Protein AF-A0A812PCA3-F1 (afdb_monomer_lite)

Foldseek 3Di:
DDDDPDDDPVVVVVVVVVVPVPDDPVPPPDDPDDDDDDDDDDDDDDDDDDDDDQDADPVPRDGDDPPPVPPDPPDDDDDQCPVPPVVDPPPDPRCPPLDDDDPPPVLVCCVVPDDPVFFFDWFKFWWWDQDPVVRDIDTDIDTWGFGQPLLVVLCCCPVVVVDDPLVVLLCVLVVCVVVVPVLSVPPPADSQAQEKAKEWEWDASPPPQFIKIWIWIFRPPDDDPDNSVRTHTGTMDTPNTADPLNLRRCVRVVLQRSVSLVCLQVQAQACAHSVRHGDDPVRNVRHGHGSHPVSHGHHHSYYYYDPVRCCSNQVFPDDCPAQQNDLQWSHGQDPPDPPSHDDQPPDDPVTDPRVVGGHDPLRSSQPGGDPPPPDVSVPPDDPPD

Organism: NCBI:txid878477

Radius of gyration: 24.56 Å; chains: 1; bounding box: 71×68×66 Å

Structure (mmCIF, N/CA/C/O backbone):
data_AF-A0A812PCA3-F1
#
_entry.id   AF-A0A812PCA3-F1
#
loop_
_atom_site.group_PDB
_atom_site.id
_atom_site.type_symbol
_atom_site.label_atom_id
_atom_site.label_alt_id
_atom_site.label_comp_id
_atom_site.label_asym_id
_atom_site.label_entity_id
_atom_site.label_seq_id
_atom_site.pdbx_PDB_ins_code
_atom_site.Cartn_x
_atom_site.Cartn_y
_atom_site.Cartn_z
_atom_site.occupancy
_atom_site.B_iso_or_equiv
_atom_site.auth_seq_id
_atom_site.auth_comp_id
_atom_site.auth_asym_id
_atom_site.auth_atom_id
_atom_site.pdbx_PDB_model_num
ATOM 1 N N . MET A 1 1 ? 38.139 -14.258 -47.035 1.00 37.09 1 MET A N 1
ATOM 2 C CA . MET A 1 1 ? 38.356 -13.862 -45.632 1.00 37.09 1 MET A CA 1
ATOM 3 C C . MET A 1 1 ? 37.095 -13.156 -45.177 1.00 37.09 1 MET A C 1
ATOM 5 O O . MET A 1 1 ? 36.760 -12.168 -45.821 1.00 37.09 1 MET A O 1
ATOM 9 N N . PRO A 1 2 ? 36.341 -13.674 -44.200 1.00 33.81 2 PRO A N 1
ATOM 10 C CA . PRO A 1 2 ? 35.314 -12.888 -43.535 1.00 33.81 2 PRO A CA 1
ATOM 11 C C . PRO A 1 2 ? 35.979 -12.077 -42.415 1.00 33.81 2 PRO A C 1
ATOM 13 O O . PRO A 1 2 ? 36.815 -12.612 -41.690 1.00 33.81 2 PRO A O 1
ATOM 16 N N . GLY A 1 3 ? 35.683 -10.780 -42.364 1.00 32.84 3 GLY A N 1
ATOM 17 C CA . GLY A 1 3 ? 36.163 -9.874 -41.324 1.00 32.84 3 GLY A CA 1
ATOM 18 C C . GLY A 1 3 ? 35.295 -9.984 -40.077 1.00 32.84 3 GLY A C 1
ATOM 19 O O . GLY A 1 3 ? 34.072 -10.051 -40.191 1.00 32.84 3 GLY A O 1
ATOM 20 N N . ASP A 1 4 ? 35.962 -10.030 -38.927 1.00 35.97 4 ASP A N 1
ATOM 21 C CA . ASP A 1 4 ? 35.388 -9.859 -37.597 1.00 35.97 4 ASP A CA 1
ATOM 22 C C . ASP A 1 4 ? 34.784 -8.456 -37.467 1.00 35.97 4 ASP A C 1
ATOM 24 O O . ASP A 1 4 ? 35.487 -7.454 -37.593 1.00 35.97 4 ASP A O 1
ATOM 28 N N . GLU A 1 5 ? 33.486 -8.395 -37.184 1.00 42.31 5 GLU A N 1
ATOM 29 C CA . GLU A 1 5 ? 32.833 -7.240 -36.570 1.00 42.31 5 GLU A CA 1
ATOM 30 C C . GLU A 1 5 ? 32.544 -7.615 -35.113 1.00 42.31 5 GLU A C 1
ATOM 32 O O . GLU A 1 5 ? 31.472 -8.116 -34.773 1.00 42.31 5 GLU A O 1
ATOM 37 N N . SER A 1 6 ? 33.538 -7.420 -34.251 1.00 47.12 6 SER A N 1
ATOM 38 C CA . SER A 1 6 ? 33.364 -7.445 -32.802 1.00 47.12 6 SER A CA 1
ATOM 39 C C . SER A 1 6 ? 34.081 -6.240 -32.218 1.00 47.12 6 SER A C 1
ATOM 41 O O . SER A 1 6 ? 35.273 -6.317 -31.956 1.00 47.12 6 SER A O 1
ATOM 43 N N . GLU A 1 7 ? 33.378 -5.126 -32.052 1.00 42.97 7 GLU A N 1
ATOM 44 C CA . GLU A 1 7 ? 33.819 -4.010 -31.212 1.00 42.97 7 GLU A CA 1
ATOM 45 C C . GLU A 1 7 ? 32.630 -3.053 -31.040 1.00 42.97 7 GLU A C 1
ATOM 47 O O . GLU A 1 7 ? 32.126 -2.527 -32.028 1.00 42.97 7 GLU A O 1
ATOM 52 N N . ASP A 1 8 ? 32.105 -2.970 -29.807 1.00 47.56 8 ASP A N 1
ATOM 53 C CA . ASP A 1 8 ? 31.856 -1.731 -29.029 1.00 47.56 8 ASP A CA 1
ATOM 54 C C . ASP A 1 8 ? 30.781 -1.859 -27.915 1.00 47.56 8 ASP A C 1
ATOM 56 O O . ASP A 1 8 ? 30.274 -0.860 -27.403 1.00 47.56 8 ASP A O 1
ATOM 60 N N . GLU A 1 9 ? 30.427 -3.071 -27.463 1.00 42.41 9 GLU A N 1
ATOM 61 C CA . GLU A 1 9 ? 29.548 -3.219 -26.281 1.00 42.41 9 GLU A CA 1
ATOM 62 C C . GLU A 1 9 ? 30.261 -2.872 -24.955 1.00 42.41 9 GLU A C 1
ATOM 64 O O . GLU A 1 9 ? 29.634 -2.336 -24.036 1.00 42.41 9 GLU A O 1
ATOM 69 N N . ASP A 1 10 ? 31.581 -3.073 -24.872 1.00 45.53 10 ASP A N 1
ATOM 70 C CA . ASP A 1 10 ? 32.361 -2.792 -23.658 1.00 45.53 10 ASP A CA 1
ATOM 71 C C . ASP A 1 10 ? 32.550 -1.283 -23.408 1.00 45.53 10 ASP A C 1
ATOM 73 O O . ASP A 1 10 ? 32.539 -0.836 -22.258 1.00 45.53 10 ASP A O 1
ATOM 77 N N . GLY A 1 11 ? 32.624 -0.464 -24.465 1.00 49.72 11 GLY A N 1
ATOM 78 C CA . GLY A 1 11 ? 32.729 0.995 -24.347 1.00 49.72 11 GLY A CA 1
ATOM 79 C C . GLY A 1 11 ? 31.464 1.643 -23.771 1.00 49.72 11 GLY A C 1
ATOM 80 O O . GLY A 1 11 ? 31.540 2.573 -22.960 1.00 49.72 11 GLY A O 1
ATOM 81 N N . LEU A 1 12 ? 30.287 1.113 -24.123 1.00 43.16 12 LEU A N 1
ATOM 82 C CA . LEU A 1 12 ? 29.002 1.603 -23.622 1.00 43.16 12 LEU A CA 1
ATOM 83 C C . LEU A 1 12 ? 28.807 1.256 -22.137 1.00 43.16 12 LEU A C 1
ATOM 85 O O . LEU A 1 12 ? 28.313 2.081 -21.364 1.00 43.16 12 LEU A O 1
ATOM 89 N N . LEU A 1 13 ? 29.236 0.057 -21.725 1.00 40.75 13 LEU A N 1
ATOM 90 C CA . LEU A 1 13 ? 29.147 -0.398 -20.338 1.00 40.75 13 LEU A CA 1
ATOM 91 C C . LEU A 1 13 ? 30.076 0.411 -19.419 1.00 40.75 13 LEU A C 1
ATOM 93 O O . LEU A 1 13 ? 29.667 0.817 -18.329 1.00 40.75 13 LEU A O 1
ATOM 97 N N . GLN A 1 14 ? 31.293 0.711 -19.885 1.00 41.81 14 GLN A N 1
ATOM 98 C CA . GLN A 1 14 ? 32.261 1.530 -19.154 1.00 41.81 14 GLN A CA 1
ATOM 99 C C . GLN A 1 14 ? 31.749 2.973 -18.970 1.00 41.81 14 GLN A C 1
ATOM 101 O O . GLN A 1 14 ? 31.793 3.508 -17.862 1.00 41.81 14 GLN A O 1
ATOM 106 N N . HIS A 1 15 ? 31.152 3.567 -20.014 1.00 41.59 15 HIS A N 1
ATOM 107 C CA . HIS A 1 15 ? 30.574 4.917 -19.952 1.00 41.59 15 HIS A CA 1
ATOM 108 C C . HIS A 1 15 ? 29.352 5.007 -19.018 1.00 41.59 15 HIS A C 1
ATOM 110 O O . HIS A 1 15 ? 29.125 6.028 -18.363 1.00 41.59 15 HIS A O 1
ATOM 116 N N . MET A 1 16 ? 28.560 3.933 -18.923 1.00 39.03 16 MET A N 1
ATOM 117 C CA . MET A 1 16 ? 27.435 3.852 -17.986 1.00 39.03 16 MET A CA 1
ATOM 118 C C . MET A 1 16 ? 27.893 3.684 -16.532 1.00 39.03 16 MET A C 1
ATOM 120 O O . MET A 1 16 ? 27.251 4.230 -15.635 1.00 39.03 16 MET A O 1
ATOM 124 N N . LEU A 1 17 ? 28.997 2.973 -16.287 1.00 41.00 17 LEU A N 1
ATOM 125 C CA . LEU A 1 17 ? 29.554 2.781 -14.944 1.00 41.00 17 LEU A CA 1
ATOM 126 C C . LEU A 1 17 ? 30.233 4.048 -14.405 1.00 41.00 17 LEU A C 1
ATOM 128 O O . LEU A 1 17 ? 30.070 4.361 -13.225 1.00 41.00 17 LEU A O 1
ATOM 132 N N . GLU A 1 18 ? 30.903 4.826 -15.258 1.00 40.69 18 GLU A N 1
ATOM 133 C CA . GLU A 1 18 ? 31.510 6.108 -14.866 1.00 40.69 18 GLU A CA 1
ATOM 134 C C . GLU A 1 18 ? 30.457 7.155 -14.462 1.00 40.69 18 GLU A C 1
ATOM 136 O O . GLU A 1 18 ? 30.648 7.874 -13.483 1.00 40.69 18 GLU A O 1
ATOM 141 N N . LYS A 1 19 ? 29.281 7.171 -15.108 1.00 42.72 19 LYS A N 1
ATOM 142 C CA . LYS A 1 19 ? 28.168 8.055 -14.706 1.00 42.72 19 LYS A CA 1
ATOM 143 C C . LYS A 1 19 ? 27.450 7.633 -13.424 1.00 42.72 19 LYS A C 1
ATOM 145 O O . LYS A 1 19 ? 26.721 8.438 -12.854 1.00 42.72 19 LYS A O 1
ATOM 150 N N . ILE A 1 20 ? 27.637 6.393 -12.970 1.00 40.44 20 ILE A N 1
ATOM 151 C CA . ILE A 1 20 ? 27.093 5.901 -11.695 1.00 40.44 20 ILE A CA 1
ATOM 152 C C . ILE A 1 20 ? 28.057 6.207 -10.532 1.00 40.44 20 ILE A C 1
ATOM 154 O O . ILE A 1 20 ? 27.613 6.272 -9.386 1.00 40.44 20 ILE A O 1
ATOM 158 N N . SER A 1 21 ? 29.353 6.440 -10.797 1.00 35.75 21 SER A N 1
ATOM 159 C CA . SER A 1 21 ? 30.321 6.817 -9.752 1.00 35.75 21 SER A CA 1
ATOM 160 C C . SER A 1 21 ? 30.285 8.294 -9.350 1.00 35.75 21 SER A C 1
ATOM 162 O O . SER A 1 21 ? 30.787 8.636 -8.279 1.00 35.75 21 SER A O 1
ATOM 164 N N . ASP A 1 22 ? 29.644 9.152 -10.146 1.00 34.72 22 ASP A N 1
ATOM 165 C CA . ASP A 1 22 ? 29.385 10.543 -9.774 1.00 34.72 22 ASP A CA 1
ATOM 166 C C . ASP A 1 22 ? 28.173 10.594 -8.835 1.00 34.72 22 ASP A C 1
ATOM 168 O O . ASP A 1 22 ? 27.015 10.634 -9.250 1.00 34.72 22 ASP A O 1
ATOM 172 N N . GLY A 1 23 ? 28.477 10.495 -7.540 1.00 33.50 23 GLY A N 1
ATOM 173 C CA . GLY A 1 23 ? 27.526 10.363 -6.444 1.00 33.50 23 GLY A CA 1
ATOM 174 C C . GLY A 1 23 ? 26.335 11.321 -6.510 1.00 33.50 23 GLY A C 1
ATOM 175 O O . GLY A 1 23 ? 26.479 12.531 -6.673 1.00 33.50 23 GLY A O 1
ATOM 176 N N . ASP A 1 24 ? 25.151 10.745 -6.317 1.00 35.09 24 ASP A N 1
ATOM 177 C CA . ASP A 1 24 ? 23.879 11.450 -6.209 1.00 35.09 24 ASP A CA 1
ATOM 178 C C . ASP A 1 24 ? 23.889 12.380 -4.969 1.00 35.09 24 ASP A C 1
ATOM 180 O O . ASP A 1 24 ? 23.965 11.884 -3.836 1.00 35.09 24 ASP A O 1
ATOM 184 N N . PRO A 1 25 ? 23.811 13.719 -5.131 1.00 33.41 25 PRO A N 1
ATOM 185 C CA . PRO A 1 25 ? 23.867 14.680 -4.022 1.00 33.41 25 PRO A CA 1
ATOM 186 C C . PRO A 1 25 ? 22.688 14.568 -3.043 1.00 33.41 25 PRO A C 1
ATOM 188 O O . PRO A 1 25 ? 22.696 15.194 -1.987 1.00 33.41 25 PRO A O 1
ATOM 191 N N . TRP A 1 26 ? 21.667 13.771 -3.369 1.00 32.00 26 TRP A N 1
ATOM 192 C CA . TRP A 1 26 ? 20.469 13.589 -2.547 1.00 32.00 26 TRP A CA 1
ATOM 193 C C . TRP A 1 26 ? 20.662 12.721 -1.297 1.00 32.00 26 TRP A C 1
ATOM 195 O O . TRP A 1 26 ? 19.764 12.650 -0.458 1.00 32.00 26 TRP A O 1
ATOM 205 N N . LEU A 1 27 ? 21.805 12.046 -1.146 1.00 32.47 27 LEU A N 1
ATOM 206 C CA . LEU A 1 27 ? 22.030 11.081 -0.062 1.00 32.47 27 LEU A CA 1
ATOM 207 C C . LEU A 1 27 ? 22.692 11.662 1.201 1.00 32.47 27 LEU A C 1
ATOM 209 O O . LEU A 1 27 ? 22.846 10.926 2.176 1.00 32.47 27 LEU A O 1
ATOM 213 N N . SER A 1 28 ? 23.050 12.951 1.237 1.00 29.95 28 SER A N 1
ATOM 214 C CA . SER A 1 28 ? 23.748 13.556 2.387 1.00 29.95 28 SER A CA 1
ATOM 215 C C . SER A 1 28 ? 22.858 14.237 3.439 1.00 29.95 28 SER A C 1
ATOM 217 O O . SER A 1 28 ? 23.400 14.756 4.410 1.00 29.95 28 SER A O 1
ATOM 219 N N . GLU A 1 29 ? 21.524 14.232 3.308 1.00 29.62 29 GLU A N 1
ATOM 220 C CA . GLU A 1 29 ? 20.629 15.007 4.201 1.00 29.62 29 GLU A CA 1
ATOM 221 C C . GLU A 1 29 ? 19.545 14.194 4.940 1.00 29.62 29 GLU A C 1
ATOM 223 O O . GLU A 1 29 ? 18.524 14.737 5.357 1.00 29.62 29 GLU A O 1
ATOM 228 N N . CYS A 1 30 ? 19.754 12.897 5.178 1.00 30.22 30 CYS A N 1
ATOM 229 C CA . CYS A 1 30 ? 18.886 12.134 6.085 1.00 30.22 30 CYS A CA 1
ATOM 230 C C . CYS A 1 30 ? 19.552 11.970 7.457 1.00 30.22 30 CYS A C 1
ATOM 232 O O . CYS A 1 30 ? 20.533 11.238 7.590 1.00 30.22 30 CYS A O 1
ATOM 234 N N . GLU A 1 31 ? 19.001 12.623 8.486 1.00 30.42 31 GLU A N 1
ATOM 235 C CA . GLU A 1 31 ? 19.439 12.429 9.872 1.00 30.42 31 GLU A CA 1
ATOM 236 C C . GLU A 1 31 ? 19.295 10.958 10.323 1.00 30.42 31 GLU A C 1
ATOM 238 O O . GLU A 1 31 ? 18.309 10.286 9.991 1.00 30.42 31 GLU A O 1
ATOM 243 N N . PRO A 1 32 ? 20.243 10.431 11.119 1.00 27.02 32 PRO A N 1
ATOM 244 C CA . PRO A 1 32 ? 20.168 9.075 11.639 1.00 27.02 32 PRO A CA 1
ATOM 245 C C . PRO A 1 32 ? 19.159 9.017 12.795 1.00 27.02 32 PRO A C 1
ATOM 247 O O . PRO A 1 32 ? 19.422 9.525 13.881 1.00 27.02 32 PRO A O 1
ATOM 250 N N . GLY A 1 33 ? 18.002 8.376 12.596 1.00 29.34 33 GLY A N 1
ATOM 251 C CA . GLY A 1 33 ? 17.073 8.183 13.719 1.00 29.34 33 GLY A CA 1
ATOM 252 C C . GLY A 1 33 ? 15.762 7.433 13.489 1.00 29.34 33 GLY A C 1
ATOM 253 O O . GLY A 1 33 ? 15.008 7.278 14.441 1.00 29.34 33 GLY A O 1
ATOM 254 N N . HIS A 1 34 ? 15.441 6.973 12.279 1.00 29.08 34 HIS A N 1
ATOM 255 C CA . HIS A 1 34 ? 14.204 6.222 12.031 1.00 29.08 34 HIS A CA 1
ATOM 256 C C . HIS A 1 34 ? 14.526 4.904 11.321 1.00 29.08 34 HIS A C 1
ATOM 258 O O . HIS A 1 34 ? 14.518 4.823 10.094 1.00 29.08 34 HIS A O 1
ATOM 264 N N . THR A 1 35 ? 14.833 3.860 12.091 1.00 23.92 35 THR A N 1
ATOM 265 C CA . THR A 1 35 ? 14.808 2.486 11.582 1.00 23.92 35 THR A CA 1
ATOM 266 C C . THR A 1 35 ? 13.361 2.089 11.303 1.00 23.92 35 THR A C 1
ATOM 268 O O . THR A 1 35 ? 12.473 2.231 12.143 1.00 23.92 35 THR A O 1
ATOM 271 N N . VAL A 1 36 ? 13.118 1.648 10.073 1.00 27.80 36 VAL A N 1
ATOM 272 C CA . VAL A 1 36 ? 11.819 1.188 9.588 1.00 27.80 36 VAL A CA 1
ATOM 273 C C . VAL A 1 36 ? 11.842 -0.337 9.596 1.00 27.80 36 VAL A C 1
ATOM 275 O O . VAL A 1 36 ? 12.445 -0.946 8.715 1.00 27.80 36 VAL A O 1
ATOM 278 N N . ASP A 1 37 ? 11.174 -0.951 10.571 1.00 25.23 37 ASP A N 1
ATOM 279 C CA . ASP A 1 37 ? 10.952 -2.398 10.594 1.00 25.23 37 ASP A CA 1
ATOM 280 C C . ASP A 1 37 ? 9.715 -2.732 9.752 1.00 25.23 37 ASP A C 1
ATOM 282 O O . ASP A 1 37 ? 8.583 -2.743 10.236 1.00 25.23 37 ASP A O 1
ATOM 286 N N . VAL A 1 38 ? 9.915 -2.981 8.457 1.00 27.78 38 VAL A N 1
ATOM 287 C CA . VAL A 1 38 ? 8.891 -3.600 7.601 1.00 27.78 38 VAL A CA 1
ATOM 288 C C . VAL A 1 38 ? 9.286 -5.058 7.407 1.00 27.78 38 VAL A C 1
ATOM 290 O O . VAL A 1 38 ? 10.138 -5.388 6.582 1.00 27.78 38 VAL A O 1
ATOM 293 N N . VAL A 1 39 ? 8.664 -5.946 8.183 1.00 27.62 39 VAL A N 1
ATOM 294 C CA . VAL A 1 39 ? 8.808 -7.396 8.014 1.00 27.62 39 VAL A CA 1
ATOM 295 C C . VAL A 1 39 ? 7.934 -7.824 6.834 1.00 27.62 39 VAL A C 1
ATOM 297 O O . VAL A 1 39 ? 6.737 -8.060 6.980 1.00 27.62 39 VAL A O 1
ATOM 300 N N . VAL A 1 40 ? 8.521 -7.903 5.639 1.00 27.52 40 VAL A N 1
ATOM 301 C CA . VAL A 1 40 ? 7.868 -8.504 4.466 1.00 27.52 40 VAL A CA 1
ATOM 302 C C . VAL A 1 40 ? 8.108 -10.010 4.513 1.00 27.52 40 VAL A C 1
ATOM 304 O O . VAL A 1 40 ? 9.239 -10.462 4.355 1.00 27.52 40 VAL A O 1
ATOM 307 N N . THR A 1 41 ? 7.059 -10.802 4.734 1.00 26.38 41 THR A N 1
ATOM 308 C CA . THR A 1 41 ? 7.113 -12.263 4.568 1.00 26.38 41 THR A CA 1
ATOM 309 C C . THR A 1 41 ? 6.236 -12.650 3.376 1.00 26.38 41 THR A C 1
ATOM 311 O O . THR A 1 41 ? 5.062 -12.279 3.368 1.00 26.38 41 THR A O 1
ATOM 314 N N . PRO A 1 42 ? 6.752 -13.360 2.357 1.00 24.77 42 PRO A N 1
ATOM 315 C CA . PRO A 1 42 ? 5.902 -13.900 1.304 1.00 24.77 42 PRO A CA 1
ATOM 316 C C . PRO A 1 42 ? 5.012 -14.999 1.902 1.00 24.77 42 PRO A C 1
ATOM 318 O O . PRO A 1 42 ? 5.514 -15.962 2.477 1.00 24.77 42 PRO A O 1
ATOM 321 N N . LEU A 1 43 ? 3.691 -14.845 1.802 1.00 29.77 43 LEU A N 1
ATOM 322 C CA . LEU A 1 43 ? 2.723 -15.852 2.238 1.00 29.77 43 LEU A CA 1
ATOM 323 C C . LEU A 1 43 ? 2.146 -16.582 1.027 1.00 29.77 43 LEU A C 1
ATOM 325 O O . LEU A 1 43 ? 1.525 -15.971 0.157 1.00 29.77 43 LEU A O 1
ATOM 329 N N . LEU A 1 44 ? 2.298 -17.907 1.021 1.00 23.83 44 LEU A N 1
ATOM 330 C CA . LEU A 1 44 ? 1.422 -18.799 0.270 1.00 23.83 44 LEU A CA 1
ATOM 331 C C . LEU A 1 44 ? 0.041 -18.802 0.938 1.00 23.83 44 LEU A C 1
ATOM 333 O O . LEU A 1 44 ? -0.093 -18.981 2.148 1.00 23.83 44 LEU A O 1
ATOM 337 N N . SER A 1 45 ? -0.993 -18.564 0.139 1.00 24.06 45 SER A N 1
ATOM 338 C CA . SER A 1 45 ? -2.383 -18.508 0.581 1.00 24.06 45 SER A CA 1
ATOM 339 C C . SER A 1 45 ? -2.882 -19.875 1.058 1.00 24.06 45 SER A C 1
ATOM 341 O O . SER A 1 45 ? -2.904 -20.817 0.269 1.00 24.06 45 SER A O 1
ATOM 343 N N . PHE A 1 46 ? -3.396 -19.959 2.288 1.00 24.06 46 PHE A N 1
ATOM 344 C CA . PHE A 1 46 ? -4.167 -21.109 2.773 1.00 24.06 46 PHE A CA 1
ATOM 345 C C . PHE A 1 46 ? -5.536 -20.670 3.306 1.00 24.06 46 PHE A C 1
ATOM 347 O O . PHE A 1 46 ? -5.702 -19.587 3.869 1.00 24.06 46 PHE A O 1
ATOM 354 N N . HIS A 1 47 ? -6.550 -21.499 3.056 1.00 23.17 47 HIS A N 1
ATOM 355 C CA . HIS A 1 47 ? -7.943 -21.232 3.402 1.00 23.17 47 HIS A CA 1
ATOM 356 C C . HIS A 1 47 ? -8.214 -21.480 4.889 1.00 23.17 47 HIS A C 1
ATOM 358 O O . HIS A 1 47 ? -8.272 -22.620 5.336 1.00 23.17 47 HIS A O 1
ATOM 364 N N . VAL A 1 48 ? -8.475 -20.406 5.636 1.00 24.12 48 VAL A N 1
ATOM 365 C CA . VAL A 1 48 ? -9.188 -20.487 6.917 1.00 24.12 48 VAL A CA 1
ATOM 366 C C . VAL A 1 48 ? -10.684 -20.528 6.610 1.00 24.12 48 VAL A C 1
ATOM 368 O O . VAL A 1 48 ? -11.217 -19.602 5.987 1.00 24.12 48 VAL A O 1
ATOM 371 N N . ALA A 1 49 ? -11.353 -21.607 7.019 1.00 22.92 49 ALA A N 1
ATOM 372 C CA . ALA A 1 49 ? -12.804 -21.730 6.950 1.00 22.92 49 ALA A CA 1
ATOM 373 C C . ALA A 1 49 ? -13.442 -20.557 7.712 1.00 22.92 49 ALA A C 1
ATOM 375 O O . ALA A 1 49 ? -13.226 -20.396 8.911 1.00 22.92 49 ALA A O 1
ATOM 376 N N . SER A 1 50 ? -14.168 -19.691 7.003 1.00 28.72 50 SER A N 1
ATOM 377 C CA . SER A 1 50 ? -14.827 -18.534 7.605 1.00 28.72 50 SER A CA 1
ATOM 378 C C . SER A 1 50 ? -16.326 -18.762 7.684 1.00 28.72 50 SER A C 1
ATOM 380 O O . SER A 1 50 ? -17.002 -18.747 6.652 1.00 28.72 50 SER A O 1
ATOM 382 N N . ASP A 1 51 ? -16.833 -18.885 8.906 1.00 24.70 51 ASP A N 1
ATOM 383 C CA . ASP A 1 51 ? -18.236 -18.633 9.205 1.00 24.70 51 ASP A CA 1
ATOM 384 C C . ASP A 1 51 ? -18.590 -17.191 8.802 1.00 24.70 51 ASP A C 1
ATOM 386 O O . ASP A 1 51 ? -17.847 -16.237 9.059 1.00 24.70 51 ASP A O 1
ATOM 390 N N . LEU A 1 52 ? -19.712 -17.038 8.097 1.00 27.66 52 LEU A N 1
ATOM 391 C CA . LEU A 1 52 ? -20.205 -15.764 7.576 1.00 27.66 52 LEU A CA 1
ATOM 392 C C . LEU A 1 52 ? -20.559 -14.800 8.717 1.00 27.66 52 LEU A C 1
ATOM 394 O O . LEU A 1 52 ? -21.450 -15.069 9.517 1.00 27.66 52 LEU A O 1
ATOM 398 N N . ILE A 1 53 ? -19.924 -13.627 8.737 1.00 33.84 53 ILE A N 1
ATOM 399 C CA . ILE A 1 53 ? -20.327 -12.514 9.603 1.00 33.84 53 ILE A CA 1
ATOM 400 C C . ILE A 1 53 ? -21.456 -11.742 8.905 1.00 33.84 53 ILE A C 1
ATOM 402 O O . ILE A 1 53 ? -21.237 -11.060 7.902 1.00 33.84 53 ILE A O 1
ATOM 406 N N . GLU A 1 54 ? -22.676 -11.835 9.434 1.00 32.97 54 GLU A N 1
ATOM 407 C CA . GLU A 1 54 ? -23.783 -10.952 9.058 1.00 32.97 54 GLU A CA 1
ATOM 408 C C . GLU A 1 54 ? -23.704 -9.642 9.856 1.00 32.97 54 GLU A C 1
ATOM 410 O O . GLU A 1 54 ? -23.883 -9.630 11.072 1.00 32.97 54 GLU A O 1
ATOM 415 N N . LEU A 1 55 ? -23.464 -8.515 9.179 1.00 34.03 55 LEU A N 1
ATOM 416 C CA . LEU A 1 55 ? -23.490 -7.197 9.820 1.00 34.03 55 LEU A CA 1
ATOM 417 C C . LEU A 1 55 ? -24.938 -6.755 10.080 1.00 34.03 55 LEU A C 1
ATOM 419 O O . LEU A 1 55 ? -25.725 -6.558 9.147 1.00 34.03 55 LEU A O 1
ATOM 423 N N . ARG A 1 56 ? -25.284 -6.572 11.358 1.00 33.84 56 ARG A N 1
ATOM 424 C CA . ARG A 1 56 ? -26.583 -6.056 11.819 1.00 33.84 56 ARG A CA 1
ATOM 425 C C . ARG A 1 56 ? -26.443 -4.622 12.313 1.00 33.84 56 ARG A C 1
ATOM 427 O O . ARG A 1 56 ? -25.434 -4.254 12.904 1.00 33.84 56 ARG A O 1
ATOM 434 N N . ASN A 1 57 ? -27.469 -3.809 12.083 1.00 38.19 57 ASN A N 1
ATOM 435 C CA . ASN A 1 57 ? -27.544 -2.466 12.649 1.00 38.19 57 ASN A CA 1
ATOM 436 C C . ASN A 1 57 ? -27.712 -2.554 14.189 1.00 38.19 57 ASN A C 1
ATOM 438 O O . ASN A 1 57 ? -28.680 -3.179 14.634 1.00 38.19 57 ASN A O 1
ATOM 442 N N . PRO A 1 58 ? -26.842 -1.917 14.999 1.00 34.44 58 PRO A N 1
ATOM 443 C CA . PRO A 1 58 ? -26.909 -1.990 16.463 1.00 34.44 58 PRO A CA 1
ATOM 444 C C . PRO A 1 58 ? -28.203 -1.422 17.061 1.00 34.44 58 PRO A C 1
ATOM 446 O O . PRO A 1 58 ? -28.662 -1.899 18.093 1.00 34.44 58 PRO A O 1
ATOM 449 N N . ALA A 1 59 ? -28.817 -0.434 16.406 1.00 38.47 59 ALA A N 1
ATOM 450 C CA . ALA A 1 59 ? -30.023 0.230 16.896 1.00 38.47 59 ALA A CA 1
ATOM 451 C C . ALA A 1 59 ? -31.318 -0.506 16.518 1.00 38.47 59 ALA A C 1
ATOM 453 O O . ALA A 1 59 ? -32.332 -0.344 17.189 1.00 38.47 59 ALA A O 1
ATOM 454 N N . SER A 1 60 ? -31.315 -1.294 15.437 1.00 55.28 60 SER A N 1
ATOM 455 C CA . SER A 1 60 ? -32.549 -1.890 14.896 1.00 55.28 60 SER A CA 1
ATOM 456 C C . SER A 1 60 ? -32.537 -3.410 14.779 1.00 55.28 60 SER A C 1
ATOM 458 O O . SER A 1 60 ? -33.574 -3.983 14.448 1.00 55.28 60 SER A O 1
ATOM 460 N N . GLN A 1 61 ? -31.392 -4.069 15.000 1.00 39.47 61 GLN A N 1
ATOM 461 C CA . GLN A 1 61 ? -31.189 -5.515 14.813 1.00 39.47 61 GLN A CA 1
ATOM 462 C C . GLN A 1 61 ? -31.541 -6.048 13.405 1.00 39.47 61 GLN A C 1
ATOM 464 O O . GLN A 1 61 ? -31.470 -7.254 13.161 1.00 39.47 61 GLN A O 1
ATOM 469 N N . LYS A 1 62 ? -31.881 -5.172 12.448 1.00 36.09 62 LYS A N 1
ATOM 470 C CA . LYS A 1 62 ? -32.211 -5.529 11.065 1.00 36.09 62 LYS A CA 1
ATOM 471 C C . LYS A 1 62 ? -30.943 -5.661 10.217 1.00 36.09 62 LYS A C 1
ATOM 473 O O . LYS A 1 62 ? -29.971 -4.924 10.399 1.00 36.09 62 LYS A O 1
ATOM 478 N N . LEU A 1 63 ? -30.985 -6.583 9.251 1.00 35.72 63 LEU A N 1
ATOM 479 C CA . LEU A 1 63 ? -30.035 -6.632 8.138 1.00 35.72 63 LEU A CA 1
ATOM 480 C C . LEU A 1 63 ? -30.176 -5.358 7.297 1.00 35.72 63 LEU A C 1
ATOM 482 O O . LEU A 1 63 ? -31.290 -4.988 6.916 1.00 35.72 63 LEU A O 1
ATOM 486 N N . TRP A 1 64 ? -29.052 -4.720 6.975 1.00 38.84 64 TRP A N 1
ATOM 487 C CA . TRP A 1 64 ? -29.020 -3.582 6.061 1.00 38.84 64 TRP A CA 1
ATOM 488 C C . TRP A 1 64 ? -29.590 -3.990 4.696 1.00 38.84 64 TRP A C 1
ATOM 490 O O . TRP A 1 64 ? -29.021 -4.829 3.994 1.00 38.84 64 TRP A O 1
ATOM 500 N N . LYS A 1 65 ? -30.721 -3.394 4.305 1.00 33.50 65 LYS A N 1
ATOM 501 C CA . LYS A 1 65 ? -31.208 -3.439 2.922 1.00 33.50 65 LYS A CA 1
ATOM 502 C C . LYS A 1 65 ? -30.648 -2.212 2.198 1.00 33.50 65 LYS A C 1
ATOM 504 O O . LYS A 1 65 ? -30.740 -1.100 2.696 1.00 33.50 65 LYS A O 1
ATOM 509 N N . MET A 1 66 ? -30.078 -2.422 1.012 1.00 32.97 66 MET A N 1
ATOM 510 C CA . MET A 1 66 ? -29.400 -1.392 0.212 1.00 32.97 66 MET A CA 1
ATOM 511 C C . MET A 1 66 ? -30.219 -0.194 -0.349 1.00 32.97 66 MET A C 1
ATOM 513 O O . MET A 1 66 ? -29.554 0.688 -0.890 1.00 32.97 66 MET A O 1
ATOM 517 N N . PRO A 1 67 ? -31.568 -0.054 -0.287 1.00 32.81 67 PRO A N 1
ATOM 518 C CA . PRO A 1 67 ? -32.215 1.051 -1.008 1.00 32.81 67 PRO A CA 1
ATOM 519 C C . PRO A 1 67 ? -32.097 2.447 -0.366 1.00 32.81 67 PRO A C 1
ATOM 521 O O . PRO A 1 67 ? -32.474 3.421 -1.006 1.00 32.81 67 PRO A O 1
ATOM 524 N N . GLU A 1 68 ? -31.575 2.597 0.852 1.00 36.72 68 GLU A N 1
ATOM 525 C CA . GLU A 1 68 ? -31.615 3.887 1.577 1.00 36.72 68 GLU A CA 1
ATOM 526 C C . GLU A 1 68 ? -30.427 4.829 1.277 1.00 36.72 68 GLU A C 1
ATOM 528 O O . GLU A 1 68 ? -30.430 5.986 1.683 1.00 36.72 68 GLU A O 1
ATOM 533 N N . LEU A 1 69 ? -29.439 4.381 0.493 1.00 37.16 69 LEU A N 1
ATOM 534 C CA . LEU A 1 69 ? -28.300 5.198 0.033 1.00 37.16 69 LEU A CA 1
ATOM 535 C C . LEU A 1 69 ? -28.557 5.934 -1.302 1.00 37.16 69 LEU A C 1
ATOM 537 O O . LEU A 1 69 ? -27.688 6.660 -1.776 1.00 37.16 69 LEU A O 1
ATOM 541 N N . ALA A 1 70 ? -29.732 5.759 -1.920 1.00 32.47 70 ALA A N 1
ATOM 542 C CA . ALA A 1 70 ? -30.003 6.169 -3.305 1.00 32.47 70 ALA A CA 1
ATOM 543 C C . ALA A 1 70 ? -30.833 7.463 -3.483 1.00 32.47 70 ALA A C 1
ATOM 545 O O . ALA A 1 70 ? -31.185 7.795 -4.612 1.00 32.47 70 ALA A O 1
ATOM 546 N N . THR A 1 71 ? -31.159 8.215 -2.424 1.00 29.58 71 THR A N 1
ATOM 547 C CA . THR A 1 71 ? -32.145 9.323 -2.494 1.00 29.58 71 THR A CA 1
ATOM 548 C C . THR A 1 71 ? -31.579 10.735 -2.282 1.00 29.58 71 THR A C 1
ATOM 550 O O . THR A 1 71 ? -32.286 11.610 -1.788 1.00 29.58 71 THR A O 1
ATOM 553 N N . ARG A 1 72 ? -30.327 11.007 -2.673 1.00 30.84 72 ARG A N 1
ATOM 554 C CA . ARG A 1 72 ? -29.730 12.364 -2.657 1.00 30.84 72 ARG A CA 1
ATOM 555 C C . ARG A 1 72 ? -29.335 12.802 -4.081 1.00 30.84 72 ARG A C 1
ATOM 557 O O . ARG A 1 72 ? -28.245 12.447 -4.526 1.00 30.84 72 ARG A O 1
ATOM 564 N N . PRO A 1 73 ? -30.215 13.501 -4.829 1.00 26.25 73 PRO A N 1
ATOM 565 C CA . PRO A 1 73 ? -30.029 13.791 -6.258 1.00 26.25 73 PRO A CA 1
ATOM 566 C C . PRO A 1 73 ? -29.116 14.991 -6.584 1.00 26.25 73 PRO A C 1
ATOM 568 O O . PRO A 1 73 ? -29.079 15.424 -7.733 1.00 26.25 73 PRO A O 1
ATOM 571 N N . ASP A 1 74 ? -28.390 15.557 -5.619 1.00 26.94 74 ASP A N 1
ATOM 572 C CA . ASP A 1 74 ? -27.779 16.891 -5.721 1.00 26.94 74 ASP A CA 1
ATOM 573 C C . ASP A 1 74 ? -26.239 16.938 -5.809 1.00 26.94 74 ASP A C 1
ATOM 575 O O . ASP A 1 74 ? -25.659 18.018 -5.753 1.00 26.94 74 ASP A O 1
ATOM 579 N N . LEU A 1 75 ? -25.531 15.823 -6.034 1.00 25.84 75 LEU A N 1
ATOM 580 C CA . LEU A 1 75 ? -24.057 15.839 -6.117 1.00 25.84 75 LEU A CA 1
ATOM 581 C C . LEU A 1 75 ? -23.509 15.212 -7.404 1.00 25.84 75 LEU A C 1
ATOM 583 O O . LEU A 1 75 ? -22.955 14.113 -7.434 1.00 25.84 75 LEU A O 1
ATOM 587 N N . PHE A 1 76 ? -23.620 15.990 -8.481 1.00 25.03 76 PHE A N 1
ATOM 588 C CA . PHE A 1 76 ? -23.072 15.702 -9.803 1.00 25.03 76 PHE A CA 1
ATOM 589 C C . PHE A 1 76 ? -21.524 15.723 -9.859 1.00 25.03 76 PHE A C 1
ATOM 591 O O . PHE A 1 76 ? -20.834 16.454 -9.153 1.00 25.03 76 PHE A O 1
ATOM 598 N N . THR A 1 77 ? -21.001 14.823 -10.696 1.00 26.61 77 THR A N 1
ATOM 599 C CA . THR A 1 77 ? -19.754 14.794 -11.494 1.00 26.61 77 THR A CA 1
ATOM 600 C C . THR A 1 77 ? -18.468 15.460 -10.976 1.00 26.61 77 THR A C 1
ATOM 602 O O . THR A 1 77 ? -18.408 16.675 -10.853 1.00 26.61 77 THR A O 1
ATOM 605 N N . ARG A 1 78 ? -17.399 14.655 -10.812 1.00 26.38 78 ARG A N 1
ATOM 606 C CA . ARG A 1 78 ? -16.021 14.863 -11.341 1.00 26.38 78 ARG A CA 1
ATOM 607 C C . ARG A 1 78 ? -15.020 13.951 -10.609 1.00 26.38 78 ARG A C 1
ATOM 609 O O . ARG A 1 78 ? -14.706 14.187 -9.455 1.00 26.38 78 ARG A O 1
ATOM 616 N N . ALA A 1 79 ? -14.510 12.932 -11.304 1.00 24.62 79 ALA A N 1
ATOM 617 C CA . ALA A 1 79 ? -13.311 12.179 -10.898 1.00 24.62 79 ALA A CA 1
ATOM 618 C C . ALA A 1 79 ? -12.408 11.794 -12.095 1.00 24.62 79 ALA A C 1
ATOM 620 O O . ALA A 1 79 ? -11.456 11.047 -11.943 1.00 24.62 79 ALA A O 1
ATOM 621 N N . ILE A 1 80 ? -12.667 12.334 -13.294 1.00 27.36 80 ILE A N 1
ATOM 622 C CA . ILE A 1 80 ? -11.811 12.150 -14.488 1.00 27.36 80 ILE A CA 1
ATOM 623 C C . ILE A 1 80 ? -11.182 13.500 -14.921 1.00 27.36 80 ILE A C 1
ATOM 625 O O . ILE A 1 80 ? -10.589 13.615 -15.983 1.00 27.36 80 ILE A O 1
ATOM 629 N N . VAL A 1 81 ? -11.284 14.555 -14.095 1.00 29.66 81 VAL A N 1
ATOM 630 C CA . VAL A 1 81 ? -10.887 15.935 -14.469 1.00 29.66 81 VAL A CA 1
ATOM 631 C C . VAL A 1 81 ? -9.747 16.509 -13.611 1.00 29.66 81 VAL A C 1
ATOM 633 O O . VAL A 1 81 ? -9.361 17.648 -13.816 1.00 29.66 81 VAL A O 1
ATOM 636 N N . TYR A 1 82 ? -9.118 15.742 -12.716 1.00 32.50 82 TYR A N 1
ATOM 637 C CA . TYR A 1 82 ? -7.998 16.289 -11.925 1.00 32.50 82 TYR A CA 1
ATOM 638 C C . TYR A 1 82 ? -6.663 16.375 -12.687 1.00 32.50 82 TYR A C 1
ATOM 640 O O . TYR A 1 82 ? -5.798 17.148 -12.301 1.00 32.50 82 TYR A O 1
ATOM 648 N N . ALA A 1 83 ? -6.520 15.694 -13.830 1.00 31.34 83 ALA A N 1
ATOM 649 C CA . ALA A 1 83 ? -5.359 15.864 -14.713 1.00 31.34 83 ALA A CA 1
ATOM 650 C C . ALA A 1 83 ? -5.448 17.112 -15.620 1.00 31.34 83 ALA A C 1
ATOM 652 O O . ALA A 1 83 ? -4.459 17.486 -16.237 1.00 31.34 83 ALA A O 1
ATOM 653 N N . ASN A 1 84 ? -6.618 17.760 -15.721 1.00 29.05 84 ASN A N 1
ATOM 654 C CA . ASN A 1 84 ? -6.838 18.875 -16.653 1.00 29.05 84 ASN A CA 1
ATOM 655 C C . ASN A 1 84 ? -6.652 20.264 -16.011 1.00 29.05 84 ASN A C 1
ATOM 657 O O . ASN A 1 84 ? -6.473 21.242 -16.731 1.00 29.05 84 ASN A O 1
ATOM 661 N N . GLU A 1 85 ? -6.693 20.372 -14.678 1.00 30.92 85 GLU A N 1
ATOM 662 C CA . GLU A 1 85 ? -6.628 21.664 -13.966 1.00 30.92 85 GLU A CA 1
ATOM 663 C C . GLU A 1 85 ? -5.191 22.095 -13.601 1.00 30.92 85 GLU A C 1
ATOM 665 O O . GLU A 1 85 ? -4.969 23.259 -13.288 1.00 30.92 85 GLU A O 1
ATOM 670 N N . ALA A 1 86 ? -4.191 21.215 -13.749 1.00 36.22 86 ALA A N 1
ATOM 671 C CA . ALA A 1 86 ? -2.773 21.521 -13.506 1.00 36.22 86 ALA A CA 1
ATOM 672 C C . ALA A 1 86 ? -2.031 22.133 -14.719 1.00 36.22 86 ALA A C 1
ATOM 674 O O . ALA A 1 86 ? -0.806 22.176 -14.738 1.00 36.22 86 ALA A O 1
ATOM 675 N N . GLY A 1 87 ? -2.737 22.560 -15.773 1.00 28.42 87 GLY A N 1
ATOM 676 C CA . GLY A 1 87 ? -2.133 23.203 -16.954 1.00 28.42 87 GLY A CA 1
ATOM 677 C C . GLY A 1 87 ? -1.326 22.280 -17.883 1.00 28.42 87 GLY A C 1
ATOM 678 O O . GLY A 1 87 ? -1.059 22.645 -19.028 1.00 28.42 87 GLY A O 1
ATOM 679 N N . HIS A 1 88 ? -1.009 21.057 -17.458 1.00 33.69 88 HIS A N 1
ATOM 680 C CA . HIS A 1 88 ? -0.426 20.030 -18.314 1.00 33.69 88 HIS A CA 1
ATOM 681 C C . HIS A 1 88 ? -1.520 19.387 -19.174 1.00 33.69 88 HIS A C 1
ATOM 683 O O . HIS A 1 88 ? -2.246 18.496 -18.737 1.00 33.69 88 HIS A O 1
ATOM 689 N N . ARG A 1 89 ? -1.659 19.835 -20.428 1.00 31.73 89 ARG A N 1
ATOM 690 C CA . ARG A 1 89 ? -2.482 19.127 -21.419 1.00 31.73 89 ARG A CA 1
ATOM 691 C C . ARG A 1 89 ? -1.871 17.747 -21.662 1.00 31.73 89 ARG A C 1
ATOM 693 O O . ARG A 1 89 ? -0.913 17.626 -22.420 1.00 31.73 89 ARG A O 1
ATOM 700 N N . PHE A 1 90 ? -2.453 16.700 -21.082 1.00 34.25 90 PHE A N 1
ATOM 701 C CA . PHE A 1 90 ? -2.223 15.341 -21.564 1.00 34.25 90 PHE A CA 1
ATOM 702 C C . PHE A 1 90 ? -2.693 15.274 -23.027 1.00 34.25 90 PHE A C 1
ATOM 704 O O . PHE A 1 90 ? -3.891 15.242 -23.303 1.00 34.25 90 PHE A O 1
ATOM 711 N N . LYS A 1 91 ? -1.754 15.238 -23.981 1.00 35.12 91 LYS A N 1
ATOM 712 C CA . LYS A 1 91 ? -2.007 14.913 -25.400 1.00 35.12 91 LYS A CA 1
ATOM 713 C C . LYS A 1 91 ? -2.264 13.405 -25.619 1.00 35.12 91 LYS A C 1
ATOM 715 O O . LYS A 1 91 ? -2.149 12.903 -26.730 1.00 35.12 91 LYS A O 1
ATOM 720 N N . GLY A 1 92 ? -2.616 12.660 -24.571 1.00 33.12 92 GLY A N 1
ATOM 721 C CA . GLY A 1 92 ? -3.075 11.277 -24.678 1.00 33.12 92 GLY A CA 1
ATOM 722 C C . GLY A 1 92 ? -4.581 11.232 -24.923 1.00 33.12 92 GLY A C 1
ATOM 723 O O . GLY A 1 92 ? -5.319 12.072 -24.408 1.00 33.12 92 GLY A O 1
ATOM 724 N N . LYS A 1 93 ? -5.069 10.245 -25.689 1.00 29.59 93 LYS A N 1
ATOM 725 C CA . LYS A 1 93 ? -6.512 9.976 -25.799 1.00 29.59 93 LYS A CA 1
ATOM 726 C C . LYS A 1 93 ? -7.096 9.885 -24.386 1.00 29.59 93 LYS A C 1
ATOM 728 O O . LYS A 1 93 ? -6.770 8.964 -23.640 1.00 29.59 93 LYS A O 1
ATOM 733 N N . ILE A 1 94 ? -7.964 10.837 -24.033 1.00 33.53 94 ILE A N 1
ATOM 734 C CA . ILE A 1 94 ? -8.843 10.746 -22.863 1.00 33.53 94 ILE A CA 1
ATOM 735 C C . ILE A 1 94 ? -9.459 9.347 -22.903 1.00 33.53 94 ILE A C 1
ATOM 737 O O . ILE A 1 94 ? -10.025 8.970 -23.933 1.00 33.53 94 ILE A O 1
ATOM 741 N N . ILE A 1 95 ? -9.346 8.575 -21.817 1.00 32.56 95 ILE A N 1
ATOM 742 C CA . ILE A 1 95 ? -9.993 7.262 -21.704 1.00 32.56 95 ILE A CA 1
ATOM 743 C C . ILE A 1 95 ? -11.509 7.489 -21.576 1.00 32.56 95 ILE A C 1
ATOM 745 O O . ILE A 1 95 ? -12.119 7.304 -20.529 1.00 32.56 95 ILE A O 1
ATOM 749 N N . SER A 1 96 ? -12.147 7.929 -22.657 1.00 30.20 96 SER A N 1
ATOM 750 C CA . SER A 1 96 ? -13.594 8.115 -22.775 1.00 30.20 96 SER A CA 1
ATOM 751 C C . SER A 1 96 ? -14.331 6.776 -22.880 1.00 30.20 96 SER A C 1
ATOM 753 O O . SER A 1 96 ? -15.553 6.726 -22.773 1.00 30.20 96 SER A O 1
ATOM 755 N N . LYS A 1 97 ? -13.588 5.673 -23.053 1.00 29.81 97 LYS A N 1
ATOM 756 C CA . LYS A 1 97 ? -14.101 4.324 -23.319 1.00 29.81 97 LYS A CA 1
ATOM 757 C C . LYS A 1 97 ? -13.712 3.267 -22.283 1.00 29.81 97 LYS A C 1
ATOM 759 O O . LYS A 1 97 ? -13.720 2.085 -22.597 1.00 29.81 97 LYS A O 1
ATOM 764 N N . LEU A 1 98 ? -13.475 3.639 -21.024 1.00 32.94 98 LEU A N 1
ATOM 765 C CA . LEU A 1 98 ? -13.304 2.622 -19.973 1.00 32.94 98 LEU A CA 1
ATOM 766 C C . LEU A 1 98 ? -14.601 1.827 -19.706 1.00 32.94 98 LEU A C 1
ATOM 768 O O . LEU A 1 98 ? -14.564 0.790 -19.052 1.00 32.94 98 LEU A O 1
ATOM 772 N N . VAL A 1 99 ? -15.771 2.266 -20.200 1.00 33.97 99 VAL A N 1
ATOM 773 C CA . VAL A 1 99 ? -17.035 1.570 -19.925 1.00 33.97 99 VAL A CA 1
ATOM 774 C C . VAL A 1 99 ? -18.046 1.770 -21.057 1.00 33.97 99 VAL A C 1
ATOM 776 O O . VAL A 1 99 ? -18.644 2.838 -21.171 1.00 33.97 99 VAL A O 1
ATOM 779 N N . SER A 1 100 ? -18.312 0.736 -21.859 1.00 33.75 100 SER A N 1
ATOM 780 C CA . SER A 1 100 ? -19.611 0.643 -22.530 1.00 33.75 100 SER A CA 1
ATOM 781 C C . SER A 1 100 ? -20.682 0.490 -21.448 1.00 33.75 100 SER A C 1
ATOM 783 O O . SER A 1 100 ? -20.630 -0.415 -20.611 1.00 33.75 100 SER A O 1
ATOM 785 N N . TYR A 1 101 ? -21.615 1.438 -21.406 1.00 35.09 101 TYR A N 1
ATOM 786 C CA . TYR A 1 101 ? -22.739 1.431 -20.479 1.00 35.09 101 TYR A CA 1
ATOM 787 C C . TYR A 1 101 ? -23.604 0.199 -20.774 1.00 35.09 101 TYR A C 1
ATOM 789 O O . TYR A 1 101 ? -24.290 0.147 -21.791 1.00 35.09 101 TYR A O 1
ATOM 797 N N . LYS A 1 102 ? -23.541 -0.817 -19.908 1.00 41.38 102 LYS A N 1
ATOM 798 C CA . LYS A 1 102 ? -24.570 -1.858 -19.851 1.00 41.38 102 LYS A CA 1
ATOM 799 C C . LYS A 1 102 ? -25.497 -1.513 -18.683 1.00 41.38 102 LYS A C 1
ATOM 801 O O . LYS A 1 102 ? -25.042 -1.608 -17.540 1.00 41.38 102 LYS A O 1
ATOM 806 N N . PRO A 1 103 ? -26.755 -1.115 -18.945 1.00 38.72 103 PRO A N 1
ATOM 807 C CA . PRO A 1 103 ? -27.746 -0.915 -17.894 1.00 38.72 103 PRO A CA 1
ATOM 808 C C . PRO A 1 103 ? -27.821 -2.157 -16.990 1.00 38.72 103 PRO A C 1
ATOM 810 O O . PRO A 1 103 ? -27.858 -3.281 -17.490 1.00 38.72 103 PRO A O 1
ATOM 813 N N . GLY A 1 104 ? -27.808 -1.964 -15.666 1.00 50.78 104 GLY A N 1
ATOM 814 C CA . GLY A 1 104 ? -27.974 -3.039 -14.674 1.00 50.78 104 GLY A CA 1
ATOM 815 C C . GLY A 1 104 ? -26.700 -3.532 -13.973 1.00 50.78 104 GLY A C 1
ATOM 816 O O . GLY A 1 104 ? -26.784 -4.419 -13.124 1.00 50.78 104 GLY A O 1
ATOM 817 N N . ASN A 1 105 ? -25.523 -2.962 -14.253 1.00 46.16 105 ASN A N 1
ATOM 818 C CA . ASN A 1 105 ? -24.268 -3.368 -13.605 1.00 46.16 105 ASN A CA 1
ATOM 819 C C . ASN A 1 105 ? -23.853 -2.437 -12.449 1.00 46.16 105 ASN A C 1
ATOM 821 O O . ASN A 1 105 ? -22.730 -1.935 -12.417 1.00 46.16 105 ASN A O 1
ATOM 825 N N . PHE A 1 106 ? -24.742 -2.277 -11.460 1.00 41.31 106 PHE A N 1
ATOM 826 C CA . PHE A 1 106 ? -24.586 -1.388 -10.292 1.00 41.31 106 PHE A CA 1
ATOM 827 C C . PHE A 1 106 ? -23.240 -1.511 -9.549 1.00 41.31 106 PHE A C 1
ATOM 829 O O . PHE A 1 106 ? -22.798 -0.572 -8.898 1.00 41.31 106 PHE A O 1
ATOM 836 N N . ALA A 1 107 ? -22.563 -2.661 -9.642 1.00 39.88 107 ALA A N 1
ATOM 837 C CA . ALA A 1 107 ? -21.255 -2.878 -9.025 1.00 39.88 107 ALA A CA 1
ATOM 838 C C . ALA A 1 107 ? -20.092 -2.210 -9.786 1.00 39.88 107 ALA A C 1
ATOM 840 O O . ALA A 1 107 ? -19.120 -1.811 -9.155 1.00 39.88 107 ALA A O 1
ATOM 841 N N . ARG A 1 108 ? -20.172 -2.074 -11.121 1.00 42.25 108 ARG A N 1
ATOM 842 C CA . ARG A 1 108 ? -19.214 -1.258 -11.900 1.00 42.25 108 ARG A CA 1
ATOM 843 C C . ARG A 1 108 ? -19.445 0.236 -11.684 1.00 42.25 108 ARG A C 1
ATOM 845 O O . ARG A 1 108 ? -18.506 1.017 -11.790 1.00 42.25 108 ARG A O 1
ATOM 852 N N . ASP A 1 109 ? -20.672 0.608 -11.345 1.00 41.19 109 ASP A N 1
ATOM 853 C CA . ASP A 1 109 ? -21.044 1.994 -11.083 1.00 41.19 109 ASP A CA 1
ATOM 854 C C . ASP A 1 109 ? -20.710 2.439 -9.649 1.00 41.19 109 ASP A C 1
ATOM 856 O O . ASP A 1 109 ? -20.713 3.633 -9.376 1.00 41.19 109 ASP A O 1
ATOM 860 N N . PHE A 1 110 ? -20.346 1.521 -8.741 1.00 39.38 110 PHE A N 1
ATOM 861 C CA . PHE A 1 110 ? -19.997 1.847 -7.350 1.00 39.38 110 PHE A CA 1
ATOM 862 C C . PHE A 1 110 ? -18.871 2.888 -7.260 1.00 39.38 110 PHE A C 1
ATOM 864 O O . PHE A 1 110 ? -19.036 3.892 -6.584 1.00 39.38 110 PHE A O 1
ATOM 871 N N . PHE A 1 111 ? -17.785 2.736 -8.024 1.00 38.03 111 PHE A N 1
ATOM 872 C CA . PHE A 1 111 ? -16.692 3.723 -8.047 1.00 38.03 111 PHE A CA 1
ATOM 873 C C . PHE A 1 111 ? -17.034 5.014 -8.809 1.00 38.03 111 PHE A C 1
ATOM 875 O O . PHE A 1 111 ? -16.392 6.038 -8.599 1.00 38.03 111 PHE A O 1
ATOM 882 N N . LYS A 1 112 ? -18.048 4.995 -9.686 1.00 43.84 112 LYS A N 1
ATOM 883 C CA . LYS A 1 112 ? -18.566 6.215 -10.331 1.00 43.84 112 LYS A CA 1
ATOM 884 C C . LYS A 1 112 ? -19.522 6.991 -9.422 1.00 43.84 112 LYS A C 1
ATOM 886 O O . LYS A 1 112 ? -19.633 8.204 -9.571 1.00 43.84 112 LYS A O 1
ATOM 891 N N . ASN A 1 113 ? -20.189 6.298 -8.499 1.00 41.41 113 ASN A N 1
ATOM 892 C CA . ASN A 1 113 ? -21.252 6.847 -7.659 1.00 41.41 113 ASN A CA 1
ATOM 893 C C . ASN A 1 113 ? -20.804 7.128 -6.220 1.00 41.41 113 ASN A C 1
ATOM 895 O O . ASN A 1 113 ? -21.362 8.009 -5.573 1.00 41.41 113 ASN A O 1
ATOM 899 N N . VAL A 1 114 ? -19.792 6.423 -5.716 1.00 48.88 114 VAL A N 1
ATOM 900 C CA . VAL A 1 114 ? -19.219 6.652 -4.389 1.00 48.88 114 VAL A CA 1
ATOM 901 C C . VAL A 1 114 ? -17.974 7.506 -4.551 1.00 48.88 114 VAL A C 1
ATOM 903 O O . VAL A 1 114 ? -16.864 7.015 -4.751 1.00 48.88 114 VAL A O 1
ATOM 906 N N . LYS A 1 115 ? -18.180 8.822 -4.480 1.00 65.06 115 LYS A N 1
ATOM 907 C CA . LYS A 1 115 ? -17.087 9.761 -4.253 1.00 65.06 115 LYS A CA 1
ATOM 908 C C . LYS A 1 115 ? -16.603 9.540 -2.827 1.00 65.06 115 LYS A C 1
ATOM 910 O O . LYS A 1 115 ? -17.305 9.890 -1.882 1.00 65.06 115 LYS A O 1
ATOM 915 N N . VAL A 1 116 ? -15.420 8.957 -2.679 1.00 75.75 116 VAL A N 1
ATOM 916 C CA . VAL A 1 116 ? -14.708 9.014 -1.405 1.00 75.75 116 VAL A CA 1
ATOM 917 C C . VAL A 1 116 ? -14.358 10.494 -1.197 1.00 75.75 116 VAL A C 1
ATOM 919 O O . VAL A 1 116 ? -13.662 11.054 -2.045 1.00 75.75 116 VAL A O 1
ATOM 922 N N . PRO A 1 117 ? -14.878 11.172 -0.158 1.00 86.50 117 PRO A N 1
ATOM 923 C CA . PRO A 1 117 ? -14.714 12.611 0.047 1.00 86.50 117 PRO A CA 1
ATOM 924 C C . PRO A 1 117 ? -13.331 12.922 0.639 1.00 86.50 117 PRO A C 1
ATOM 926 O O . PRO A 1 117 ? -13.205 13.674 1.603 1.00 86.50 117 PRO A O 1
ATOM 929 N N . LEU A 1 118 ? -12.300 12.287 0.089 1.00 88.69 118 LEU A N 1
ATOM 930 C CA . LEU A 1 118 ? -10.914 12.424 0.498 1.00 88.69 118 LEU A CA 1
ATOM 931 C C . LEU A 1 118 ? -10.132 13.071 -0.635 1.00 88.69 118 LEU A C 1
ATOM 933 O O . LEU A 1 118 ? -10.313 12.743 -1.809 1.00 88.69 118 LEU A O 1
ATOM 937 N N . GLU A 1 119 ? -9.271 14.005 -0.259 1.00 90.94 119 GLU A N 1
ATOM 938 C CA . GLU A 1 119 ? -8.373 14.688 -1.176 1.00 90.94 119 GLU A CA 1
ATOM 939 C C . GLU A 1 119 ? -7.120 13.816 -1.365 1.00 90.94 119 GLU A C 1
ATOM 941 O O . GLU A 1 119 ? -6.384 13.608 -0.394 1.00 90.94 119 GLU A O 1
ATOM 946 N N . PRO A 1 120 ? -6.872 13.263 -2.569 1.00 92.50 120 PRO A N 1
ATOM 947 C CA . PRO A 1 120 ? -5.672 12.476 -2.811 1.00 92.50 120 PRO A CA 1
ATOM 948 C C . PRO A 1 120 ? -4.426 13.353 -2.693 1.00 92.50 120 PRO A C 1
ATOM 950 O O . PRO A 1 120 ? -4.417 14.511 -3.111 1.00 92.50 120 PRO A O 1
ATOM 953 N N . THR A 1 121 ? -3.348 12.775 -2.178 1.00 93.06 121 THR A N 1
ATOM 954 C CA . THR A 1 121 ? -2.042 13.427 -2.127 1.00 93.06 121 THR A CA 1
ATOM 955 C C . THR A 1 121 ? -1.337 13.240 -3.471 1.00 93.06 121 THR A C 1
ATOM 957 O O . THR A 1 121 ? -1.260 12.129 -3.996 1.00 93.06 121 THR A O 1
ATOM 960 N N . ALA A 1 122 ? -0.845 14.331 -4.056 1.00 93.94 122 ALA A N 1
ATOM 961 C CA . ALA A 1 122 ? -0.093 14.297 -5.305 1.00 93.94 122 ALA A CA 1
ATOM 962 C C . ALA A 1 122 ? 1.349 13.843 -5.034 1.00 93.94 122 ALA A C 1
ATOM 964 O O . ALA A 1 122 ? 2.116 14.562 -4.397 1.00 93.94 122 ALA A O 1
ATOM 965 N N . VAL A 1 123 ? 1.719 12.657 -5.516 1.00 94.31 123 VAL A N 1
ATOM 966 C CA . VAL A 1 123 ? 3.067 12.096 -5.361 1.00 94.31 123 VAL A CA 1
ATOM 967 C C . VAL A 1 123 ? 3.834 12.264 -6.665 1.00 94.31 123 VAL A C 1
ATOM 969 O O . VAL A 1 123 ? 3.413 11.747 -7.698 1.00 94.31 123 VAL A O 1
ATOM 972 N N . THR A 1 124 ? 4.959 12.977 -6.631 1.00 96.00 124 THR A N 1
ATOM 973 C CA . THR A 1 124 ? 5.832 13.136 -7.801 1.00 96.00 124 THR A CA 1
ATOM 974 C C . THR A 1 124 ? 6.573 11.836 -8.096 1.00 96.00 124 THR A C 1
ATOM 976 O O . THR A 1 124 ? 7.211 11.263 -7.213 1.00 96.00 124 THR A O 1
ATOM 979 N N . VAL A 1 125 ? 6.508 11.382 -9.345 1.00 96.25 125 VAL A N 1
ATOM 980 C CA . VAL A 1 125 ? 7.150 10.154 -9.823 1.00 96.25 125 VAL A CA 1
ATOM 981 C C . VAL A 1 125 ? 7.896 10.404 -11.133 1.00 96.25 125 VAL A C 1
ATOM 983 O O . VAL A 1 125 ? 7.449 11.231 -11.935 1.00 96.25 125 VAL A O 1
ATOM 986 N N . PRO A 1 126 ? 9.004 9.688 -11.392 1.00 96.94 126 PRO A N 1
ATOM 987 C CA . PRO A 1 126 ? 9.628 9.690 -12.705 1.00 96.94 126 PRO A CA 1
ATOM 988 C C . PRO A 1 126 ? 8.757 8.923 -13.705 1.00 96.94 126 PRO A C 1
ATOM 990 O O . PRO A 1 126 ? 8.199 7.871 -13.373 1.00 96.94 126 PRO A O 1
ATOM 993 N N . ILE A 1 127 ? 8.663 9.430 -14.932 1.00 96.38 127 ILE A N 1
ATOM 994 C CA . ILE A 1 127 ? 7.921 8.796 -16.027 1.00 96.38 127 ILE A CA 1
ATOM 995 C C . ILE A 1 127 ? 8.744 8.708 -17.300 1.00 96.38 127 ILE A C 1
ATOM 997 O O . ILE A 1 127 ? 9.672 9.485 -17.507 1.00 96.38 127 ILE A O 1
ATOM 1001 N N . TRP A 1 128 ? 8.377 7.768 -18.162 1.00 94.44 128 TRP A N 1
ATOM 1002 C CA . TRP A 1 128 ? 8.874 7.707 -19.527 1.00 94.44 128 TRP A CA 1
ATOM 1003 C C . TRP A 1 128 ? 8.012 8.609 -20.411 1.00 94.44 128 TRP A C 1
ATOM 1005 O O . TRP A 1 128 ? 6.816 8.362 -20.579 1.00 94.44 128 TRP A O 1
ATOM 1015 N N . GLU A 1 129 ? 8.595 9.682 -20.944 1.00 93.88 129 GLU A N 1
ATOM 1016 C CA . GLU A 1 129 ? 7.894 10.624 -21.817 1.00 93.88 129 GLU A CA 1
ATOM 1017 C C . GLU A 1 129 ? 8.591 10.763 -23.172 1.00 93.88 129 GLU A C 1
ATOM 1019 O O . GLU A 1 129 ? 9.819 10.757 -23.267 1.00 93.88 129 GLU A O 1
ATOM 1024 N N . PHE A 1 130 ? 7.794 10.897 -24.235 1.00 92.50 130 PHE A N 1
ATOM 1025 C CA . PHE A 1 130 ? 8.307 11.183 -25.570 1.00 92.50 130 PHE A CA 1
ATOM 1026 C C . PHE A 1 130 ? 8.413 12.694 -25.766 1.00 92.50 130 PHE A C 1
ATOM 1028 O O . PHE A 1 130 ? 7.411 13.415 -25.732 1.00 92.50 130 PHE A O 1
ATOM 1035 N N . ASN A 1 131 ? 9.629 13.178 -25.980 1.00 93.25 131 ASN A N 1
ATOM 1036 C CA . ASN A 1 131 ? 9.890 14.570 -26.285 1.00 93.25 131 ASN A CA 1
ATOM 1037 C C . ASN A 1 131 ? 9.692 14.821 -27.786 1.00 93.25 131 ASN A C 1
ATOM 1039 O O . ASN A 1 131 ? 10.566 14.518 -28.595 1.00 93.25 131 ASN A O 1
ATOM 1043 N N . GLU A 1 132 ? 8.558 15.426 -28.156 1.00 94.44 132 GLU A N 1
ATOM 1044 C CA . GLU A 1 132 ? 8.227 15.739 -29.557 1.00 94.44 132 GLU A CA 1
ATOM 1045 C C . GLU A 1 132 ? 9.262 16.657 -30.238 1.00 94.44 132 GLU A C 1
ATOM 1047 O O . GLU A 1 132 ? 9.397 16.611 -31.456 1.00 94.44 132 GLU A O 1
ATOM 1052 N N . HIS A 1 133 ? 9.977 17.510 -29.494 1.00 94.38 133 HIS A N 1
ATOM 1053 C CA . HIS A 1 133 ? 10.923 18.470 -30.086 1.00 94.38 133 HIS A CA 1
ATOM 1054 C C . HIS A 1 133 ? 12.243 17.811 -30.480 1.00 94.38 133 HIS A C 1
ATOM 1056 O O . HIS A 1 133 ? 12.823 18.166 -31.502 1.00 94.38 133 HIS A O 1
ATOM 1062 N N . HIS A 1 134 ? 12.696 16.846 -29.682 1.00 94.31 134 HIS A N 1
ATOM 1063 C CA . HIS A 1 134 ? 13.944 16.120 -29.917 1.00 94.31 134 HIS A CA 1
ATOM 1064 C C . HIS A 1 134 ? 13.720 14.734 -30.539 1.00 94.31 134 HIS A C 1
ATOM 1066 O O . HIS A 1 134 ? 14.683 14.056 -30.875 1.00 94.31 134 HIS A O 1
ATOM 1072 N N . MET A 1 135 ? 12.457 14.330 -30.733 1.00 95.56 135 MET A N 1
ATOM 1073 C CA . MET A 1 135 ? 12.062 13.013 -31.245 1.00 95.56 135 MET A CA 1
ATOM 1074 C C . MET A 1 135 ? 12.688 11.852 -30.455 1.00 95.56 135 MET A C 1
ATOM 1076 O O . MET A 1 135 ? 12.977 10.793 -31.010 1.00 95.56 135 MET A O 1
ATOM 1080 N N . GLU A 1 136 ? 12.876 12.045 -29.150 1.00 95.62 136 GLU A N 1
ATOM 1081 C CA . GLU A 1 136 ? 13.542 11.096 -28.259 1.00 95.62 136 GLU A CA 1
ATOM 1082 C C . GLU A 1 136 ? 12.682 10.786 -27.032 1.00 95.62 136 GLU A C 1
ATOM 1084 O O . GLU A 1 136 ? 11.861 11.596 -26.593 1.00 95.62 136 GLU A O 1
ATOM 1089 N N . TRP A 1 137 ? 12.886 9.605 -26.458 1.00 91.88 137 TRP A N 1
ATOM 1090 C CA . TRP A 1 137 ? 12.317 9.264 -25.162 1.00 91.88 137 TRP A CA 1
ATOM 1091 C C . TRP A 1 137 ? 13.248 9.725 -24.048 1.00 91.88 137 TRP A C 1
ATOM 1093 O O . TRP A 1 137 ? 14.453 9.487 -24.108 1.00 91.88 137 TRP A O 1
ATOM 1103 N N . ARG A 1 138 ? 12.685 10.346 -23.012 1.00 94.88 138 ARG A N 1
ATOM 1104 C CA . ARG A 1 138 ? 13.439 10.792 -21.839 1.00 94.88 138 ARG A CA 1
ATOM 1105 C C . ARG A 1 138 ? 12.695 10.485 -20.547 1.00 94.88 138 ARG A C 1
ATOM 1107 O O . ARG A 1 138 ? 11.478 10.292 -20.535 1.00 94.88 138 ARG A O 1
ATOM 1114 N N . VAL A 1 139 ? 13.440 10.488 -19.445 1.00 96.19 139 VAL A N 1
ATOM 1115 C CA . VAL A 1 139 ? 12.849 10.476 -18.106 1.00 96.19 139 VAL A CA 1
ATOM 1116 C C . VAL A 1 139 ? 12.313 11.873 -17.804 1.00 96.19 139 VAL A C 1
ATOM 1118 O O . VAL A 1 139 ? 13.079 12.827 -17.684 1.00 96.19 139 VAL A O 1
ATOM 1121 N N . GLY A 1 140 ? 10.994 11.984 -17.704 1.00 95.56 140 GLY A N 1
ATOM 1122 C CA . GLY A 1 140 ? 10.295 13.156 -17.191 1.00 95.56 140 GLY A CA 1
ATOM 1123 C C . GLY A 1 140 ? 9.834 12.942 -15.752 1.00 95.56 140 GLY A C 1
ATOM 1124 O O . GLY A 1 140 ? 10.157 11.938 -15.112 1.00 95.56 140 GLY A O 1
ATOM 1125 N N . SER A 1 141 ? 9.025 13.866 -15.246 1.00 96.62 141 SER A N 1
ATOM 1126 C CA . SER A 1 141 ? 8.330 13.710 -13.970 1.00 96.62 141 SER A CA 1
ATOM 1127 C C . SER A 1 141 ? 6.855 14.064 -14.111 1.00 96.62 141 SER A C 1
ATOM 1129 O O . SER A 1 141 ? 6.456 14.898 -14.923 1.00 96.62 141 SER A O 1
ATOM 1131 N N . THR A 1 142 ? 6.017 13.400 -13.325 1.00 95.56 142 THR A N 1
ATOM 1132 C CA . THR A 1 142 ? 4.593 13.721 -13.221 1.00 95.56 142 THR A CA 1
ATOM 1133 C C . THR A 1 142 ? 4.118 13.522 -11.794 1.00 95.56 142 THR A C 1
ATOM 1135 O O . THR A 1 142 ? 4.842 12.969 -10.969 1.00 95.56 142 THR A O 1
ATOM 1138 N N . THR A 1 143 ? 2.900 13.952 -11.492 1.00 95.12 143 THR A N 1
ATOM 1139 C CA . THR A 1 143 ? 2.263 13.683 -10.206 1.00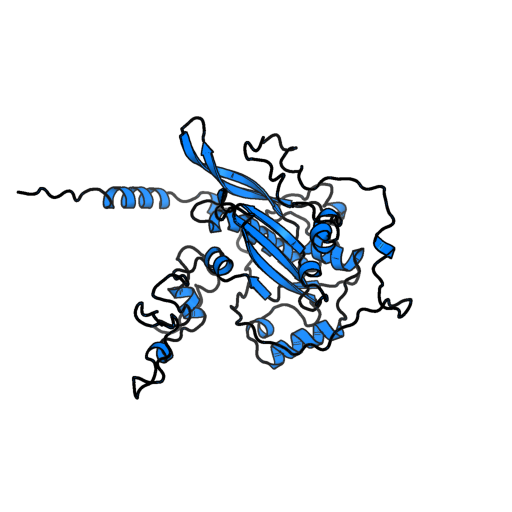 95.12 143 THR A CA 1
ATOM 1140 C C . THR A 1 143 ? 1.192 12.610 -10.356 1.00 95.12 143 THR A C 1
ATOM 1142 O O . THR A 1 143 ? 0.358 12.647 -11.261 1.00 95.12 143 THR A O 1
ATOM 1145 N N . VAL A 1 144 ? 1.207 11.634 -9.451 1.00 93.69 144 VAL A N 1
ATOM 1146 C CA . VAL A 1 144 ? 0.192 10.583 -9.351 1.00 93.69 144 VAL A CA 1
ATOM 1147 C C . VAL A 1 144 ? -0.665 10.860 -8.117 1.00 93.69 144 VAL A C 1
ATOM 1149 O O . VAL A 1 144 ? -0.114 11.026 -7.028 1.00 93.69 144 VAL A O 1
ATOM 1152 N N . PRO A 1 145 ? -2.002 10.924 -8.245 1.00 94.88 145 PRO A N 1
ATOM 1153 C CA . PRO A 1 145 ? -2.875 11.045 -7.088 1.00 94.88 145 PRO A CA 1
ATOM 1154 C C . PRO A 1 145 ? -2.889 9.726 -6.308 1.00 94.88 145 PRO A C 1
ATOM 1156 O O . PRO A 1 145 ? -3.250 8.680 -6.852 1.00 94.88 145 PRO A O 1
ATOM 1159 N N . VAL A 1 146 ? -2.526 9.786 -5.029 1.00 95.75 146 VAL A N 1
ATOM 1160 C CA . VAL A 1 146 ? -2.519 8.642 -4.112 1.00 95.75 146 VAL A CA 1
ATOM 1161 C C . VAL A 1 146 ? -3.438 8.944 -2.933 1.00 95.75 146 VAL A C 1
ATOM 1163 O O . VAL A 1 146 ? -3.264 9.947 -2.240 1.00 95.75 146 VAL A O 1
ATOM 1166 N N . LEU A 1 147 ? -4.432 8.089 -2.690 1.00 96.06 147 LEU A N 1
ATOM 1167 C CA . LEU A 1 147 ? -5.232 8.173 -1.471 1.00 96.06 147 LEU A CA 1
ATOM 1168 C C . LEU A 1 147 ? -4.405 7.724 -0.268 1.00 96.06 147 LEU A C 1
ATOM 1170 O O . LEU A 1 147 ? -3.792 6.656 -0.267 1.00 96.06 147 LEU A O 1
ATOM 1174 N N . ASP A 1 148 ? -4.436 8.541 0.778 1.00 97.31 148 ASP A N 1
ATOM 1175 C CA . ASP A 1 148 ? -3.768 8.247 2.033 1.00 97.31 148 ASP A CA 1
ATOM 1176 C C . ASP A 1 148 ? -4.451 7.082 2.757 1.00 97.31 148 ASP A C 1
ATOM 1178 O O . ASP A 1 148 ? -5.638 7.140 3.079 1.00 97.31 148 ASP A O 1
ATOM 1182 N N . VAL A 1 149 ? -3.683 6.032 3.060 1.00 98.38 149 VAL A N 1
ATOM 1183 C CA . VAL A 1 149 ? -4.146 4.838 3.783 1.00 98.38 149 VAL A CA 1
ATOM 1184 C C . VAL A 1 149 ? -4.806 5.212 5.111 1.00 98.38 149 VAL A C 1
ATOM 1186 O O . VAL A 1 149 ? -5.902 4.734 5.400 1.00 98.38 149 VAL A O 1
ATOM 1189 N N . HIS A 1 150 ? -4.180 6.086 5.906 1.00 98.50 150 HIS A N 1
ATOM 1190 C CA . HIS A 1 150 ? -4.726 6.494 7.204 1.00 98.50 150 HIS A CA 1
ATOM 1191 C C . HIS A 1 150 ? -6.027 7.297 7.078 1.00 98.50 150 HIS A C 1
ATOM 1193 O O . HIS A 1 150 ? -6.950 7.072 7.860 1.00 98.50 150 HIS A O 1
ATOM 1199 N N . GLU A 1 151 ? -6.135 8.197 6.093 1.00 97.50 151 GLU A N 1
ATOM 1200 C CA . GLU A 1 151 ? -7.365 8.965 5.858 1.00 97.50 151 GLU A CA 1
ATOM 1201 C C . GLU A 1 151 ? -8.492 8.059 5.358 1.00 97.50 151 GLU A C 1
ATOM 1203 O O . GLU A 1 151 ? -9.633 8.184 5.804 1.00 97.50 151 GLU A O 1
ATOM 1208 N N . LEU A 1 152 ? -8.168 7.112 4.474 1.00 97.06 152 LEU A N 1
ATOM 1209 C CA . LEU A 1 152 ? -9.118 6.144 3.943 1.00 97.06 152 LEU A CA 1
ATOM 1210 C C . LEU A 1 152 ? -9.655 5.214 5.032 1.00 97.06 152 LEU A C 1
ATOM 1212 O O . LEU A 1 152 ? -10.866 5.032 5.130 1.00 97.06 152 LEU A O 1
ATOM 1216 N N . LEU A 1 153 ? -8.784 4.661 5.877 1.00 98.00 153 LEU A N 1
ATOM 1217 C CA . LEU A 1 153 ? -9.192 3.818 7.005 1.00 98.00 153 LEU A CA 1
ATOM 1218 C C . LEU A 1 153 ? -10.023 4.602 8.026 1.00 98.00 153 LEU A C 1
ATOM 1220 O O . LEU A 1 153 ? -11.058 4.107 8.475 1.00 98.00 153 LEU A O 1
ATOM 1224 N N . ALA A 1 154 ? -9.632 5.842 8.337 1.00 97.75 154 ALA A N 1
ATOM 1225 C CA . ALA A 1 154 ? -10.411 6.717 9.208 1.00 97.75 154 ALA A CA 1
ATOM 1226 C C . ALA A 1 154 ? -11.805 6.994 8.626 1.00 97.75 154 ALA A C 1
ATOM 1228 O O . ALA A 1 154 ? -12.790 6.891 9.350 1.00 97.75 154 ALA A O 1
ATOM 1229 N N . TYR A 1 155 ? -11.913 7.284 7.327 1.00 96.19 155 TYR A N 1
ATOM 1230 C CA . TYR A 1 155 ? -13.198 7.490 6.651 1.00 96.19 155 TYR A CA 1
ATOM 1231 C C . TYR A 1 155 ? -14.077 6.230 6.674 1.00 96.19 155 TYR A C 1
ATOM 1233 O O . TYR A 1 155 ? -15.260 6.276 7.015 1.00 96.19 155 TYR A O 1
ATOM 1241 N N . ILE A 1 156 ? -13.497 5.071 6.363 1.00 94.88 156 ILE A N 1
ATOM 1242 C CA . ILE A 1 156 ? -14.187 3.777 6.405 1.00 94.88 156 ILE A CA 1
ATOM 1243 C C . ILE A 1 156 ? -14.738 3.491 7.814 1.00 94.88 156 ILE A C 1
ATOM 1245 O O . ILE A 1 156 ? -15.886 3.062 7.963 1.00 94.88 156 ILE A O 1
ATOM 1249 N N . HIS A 1 157 ? -13.949 3.752 8.856 1.00 96.25 157 HIS A N 1
ATOM 1250 C CA . HIS A 1 157 ? -14.350 3.489 10.240 1.00 96.25 157 HIS A CA 1
ATOM 1251 C C . HIS A 1 157 ? -15.351 4.523 10.771 1.00 96.25 157 HIS A C 1
ATOM 1253 O O . HIS A 1 157 ? -16.370 4.158 11.361 1.00 96.25 157 HIS A O 1
ATOM 1259 N N . ASN A 1 158 ? -15.079 5.813 10.569 1.00 95.88 158 ASN A N 1
ATOM 1260 C CA . ASN A 1 158 ? -15.840 6.914 11.161 1.00 95.88 158 ASN A CA 1
ATOM 1261 C C . ASN A 1 158 ? -17.107 7.240 10.375 1.00 95.88 158 ASN A C 1
ATOM 1263 O O . ASN A 1 158 ? -18.168 7.415 10.972 1.00 95.88 158 ASN A O 1
ATOM 1267 N N . ASP A 1 159 ? -17.006 7.331 9.054 1.00 94.06 159 ASP A N 1
ATOM 1268 C CA . ASP A 1 159 ? -18.086 7.824 8.205 1.00 94.06 159 ASP A CA 1
ATOM 1269 C C . ASP A 1 159 ? -18.913 6.670 7.641 1.00 94.06 159 ASP A C 1
ATOM 1271 O O . ASP A 1 159 ? -20.143 6.700 7.711 1.00 94.06 159 ASP A O 1
ATOM 1275 N N . LEU A 1 160 ? -18.258 5.611 7.146 1.00 90.56 160 LEU A N 1
ATOM 1276 C CA . LEU A 1 160 ? -18.963 4.427 6.633 1.00 90.56 160 LEU A CA 1
ATOM 1277 C C . LEU A 1 160 ? -19.393 3.452 7.734 1.00 90.56 160 LEU A C 1
ATOM 1279 O O . LEU A 1 160 ? -20.170 2.537 7.460 1.00 90.56 160 LEU A O 1
ATOM 1283 N N . ARG A 1 161 ? -18.902 3.637 8.968 1.00 93.06 161 ARG A N 1
ATOM 1284 C CA . ARG A 1 161 ? -19.190 2.770 10.126 1.00 93.06 161 ARG A CA 1
ATOM 1285 C C . ARG A 1 161 ? -18.881 1.293 9.860 1.00 93.06 161 ARG A C 1
ATOM 1287 O O . ARG A 1 161 ? -19.498 0.406 10.450 1.00 93.06 161 ARG A O 1
ATOM 1294 N N . LEU A 1 162 ? -17.910 1.022 8.987 1.00 92.62 162 LEU A N 1
ATOM 1295 C CA . LEU A 1 162 ? -17.404 -0.324 8.730 1.00 92.62 162 LEU A CA 1
ATOM 1296 C C . LEU A 1 162 ? -16.358 -0.665 9.790 1.00 92.62 162 LEU A C 1
ATOM 1298 O O . LEU A 1 162 ? -15.155 -0.575 9.563 1.00 92.62 162 LEU A O 1
ATOM 1302 N N . GLN A 1 163 ? -16.853 -1.019 10.972 1.00 94.81 163 GLN A N 1
ATOM 1303 C CA . GLN A 1 163 ? -16.042 -1.330 12.144 1.00 94.81 163 GLN A CA 1
ATOM 1304 C C . GLN A 1 163 ? -15.891 -2.844 12.304 1.00 94.81 163 GLN A C 1
ATOM 1306 O O . GLN A 1 163 ? -16.838 -3.604 12.087 1.00 94.81 163 GLN A O 1
ATOM 1311 N N . CYS A 1 164 ? -14.698 -3.286 12.699 1.00 94.81 164 CYS A N 1
ATOM 1312 C CA . CYS A 1 164 ? -14.451 -4.678 13.064 1.00 94.81 164 CYS A CA 1
ATOM 1313 C C . CYS A 1 164 ? -14.654 -4.847 14.577 1.00 94.81 164 CYS A C 1
ATOM 1315 O O . CYS A 1 164 ? -14.039 -4.095 15.333 1.00 94.81 164 CYS A O 1
ATOM 1317 N N . PRO A 1 165 ? -15.469 -5.816 15.035 1.00 96.06 165 PRO A N 1
ATOM 1318 C CA . PRO A 1 165 ? -15.590 -6.114 16.459 1.00 96.06 165 PRO A CA 1
ATOM 1319 C C . PRO A 1 165 ? -14.227 -6.448 17.082 1.00 96.06 165 PRO A C 1
ATOM 1321 O O . PRO A 1 165 ? -13.458 -7.229 16.516 1.00 96.06 165 PRO A O 1
ATOM 1324 N N . GLU A 1 166 ? -13.920 -5.855 18.238 1.00 97.00 166 GLU A N 1
ATOM 1325 C CA . GLU A 1 166 ? -12.603 -5.981 18.881 1.00 97.00 166 GLU A CA 1
ATOM 1326 C C . GLU A 1 166 ? -12.261 -7.439 19.234 1.00 97.00 166 GLU A C 1
ATOM 1328 O O . GLU A 1 166 ? -11.118 -7.869 19.086 1.00 97.00 166 GLU A O 1
ATOM 1333 N N . ASP A 1 167 ? -13.258 -8.237 19.628 1.00 97.75 167 ASP A N 1
ATOM 1334 C CA . ASP A 1 167 ? -13.099 -9.667 19.905 1.00 97.75 167 ASP A CA 1
ATOM 1335 C C . ASP A 1 167 ? -12.612 -10.439 18.670 1.00 97.75 167 ASP A C 1
ATOM 1337 O O . ASP A 1 167 ? -11.763 -11.323 18.790 1.00 97.75 167 ASP A O 1
ATOM 1341 N N . LYS A 1 168 ? -13.077 -10.064 17.471 1.00 97.75 168 LYS A N 1
ATOM 1342 C CA . LYS A 1 168 ? -12.642 -10.667 16.203 1.00 97.75 168 LYS A CA 1
ATOM 1343 C C . LYS A 1 168 ? -11.239 -10.241 15.806 1.00 97.75 168 LYS A C 1
ATOM 1345 O O . LYS A 1 168 ? -10.482 -11.067 15.299 1.00 97.75 168 LYS A O 1
ATOM 1350 N N . VAL A 1 169 ? -10.877 -8.988 16.070 1.00 98.06 169 VAL A N 1
ATOM 1351 C CA . VAL A 1 169 ? -9.508 -8.489 15.868 1.00 98.06 169 VAL A CA 1
ATOM 1352 C C . VAL A 1 169 ? -8.533 -9.251 16.767 1.00 98.06 169 VAL A C 1
ATOM 1354 O O . VAL A 1 169 ? -7.524 -9.770 16.287 1.00 98.06 169 VAL A O 1
ATOM 1357 N N . ARG A 1 170 ? -8.881 -9.418 18.045 1.00 98.38 170 ARG A N 1
ATOM 1358 C CA . ARG A 1 170 ? -8.088 -10.185 19.009 1.00 98.38 170 ARG A CA 1
ATOM 1359 C C . ARG A 1 170 ? -7.973 -11.654 18.614 1.00 98.38 170 ARG A C 1
ATOM 1361 O O . ARG A 1 170 ? -6.868 -12.190 18.589 1.00 98.38 170 ARG A O 1
ATOM 1368 N N . GLN A 1 171 ? -9.091 -12.284 18.247 1.00 98.06 171 GLN A N 1
ATOM 1369 C CA . GLN A 1 171 ? -9.117 -13.673 17.784 1.00 98.06 171 GLN A CA 1
ATOM 1370 C C . GLN A 1 171 ? -8.191 -13.882 16.578 1.00 98.06 171 GLN A C 1
ATOM 1372 O O . GLN A 1 171 ? -7.462 -14.869 16.542 1.00 98.06 171 GLN A O 1
ATOM 1377 N N . TYR A 1 172 ? -8.189 -12.954 15.616 1.00 97.75 172 TYR A N 1
ATOM 1378 C CA . TYR A 1 172 ? -7.321 -13.010 14.438 1.00 97.75 172 TYR A CA 1
ATOM 1379 C C . TYR A 1 172 ? -5.834 -13.035 14.814 1.00 97.75 172 TYR A C 1
ATOM 1381 O O . TYR A 1 172 ? -5.115 -13.954 14.417 1.00 97.75 172 TYR A O 1
ATOM 1389 N N . TRP A 1 173 ? -5.376 -12.067 15.612 1.00 97.94 173 TRP A N 1
ATOM 1390 C CA . TRP A 1 173 ? -3.964 -11.980 15.994 1.00 97.94 173 TRP A CA 1
ATOM 1391 C C . TRP A 1 173 ? -3.525 -13.152 16.868 1.00 97.94 173 TRP A C 1
ATOM 1393 O O . TRP A 1 173 ? -2.481 -13.753 16.611 1.00 97.94 173 TRP A O 1
ATOM 1403 N N . GLN A 1 174 ? -4.337 -13.520 17.861 1.00 98.06 174 GLN A N 1
ATOM 1404 C CA . GLN A 1 174 ? -4.035 -14.635 18.757 1.00 98.06 174 GLN A CA 1
ATOM 1405 C C . GLN A 1 174 ? -3.978 -15.963 18.009 1.00 98.06 174 GLN A C 1
ATOM 1407 O O . GLN A 1 174 ? -3.056 -16.743 18.238 1.00 98.06 174 GLN A O 1
ATOM 1412 N N . HIS A 1 175 ? -4.908 -16.200 17.078 1.00 97.75 175 HIS A N 1
ATOM 1413 C CA . HIS A 1 175 ? -4.895 -17.400 16.251 1.00 97.75 175 HIS A CA 1
ATOM 1414 C C . HIS A 1 175 ? -3.596 -17.499 15.441 1.00 97.75 175 HIS A C 1
ATOM 1416 O O . HIS A 1 175 ? -2.876 -18.486 15.581 1.00 97.75 175 HIS A O 1
ATOM 1422 N N . LEU A 1 176 ? -3.238 -16.458 14.680 1.00 96.56 176 LEU A N 1
ATOM 1423 C CA . LEU A 1 176 ? -2.027 -16.468 13.850 1.00 96.56 176 LEU A CA 1
ATOM 1424 C C . LEU A 1 176 ? -0.747 -16.667 14.672 1.00 96.56 176 LEU A C 1
ATOM 1426 O O . LEU A 1 176 ? 0.126 -17.440 14.274 1.00 96.56 176 LEU A O 1
ATOM 1430 N N . ARG A 1 177 ? -0.648 -16.024 15.841 1.00 96.94 177 ARG A N 1
ATOM 1431 C CA . ARG A 1 177 ? 0.489 -16.206 16.758 1.00 96.94 177 ARG A CA 1
ATOM 1432 C C . ARG A 1 177 ? 0.527 -17.602 17.368 1.00 96.94 177 ARG A C 1
ATOM 1434 O O . ARG A 1 177 ? 1.598 -18.193 17.442 1.00 96.94 177 ARG A O 1
ATOM 1441 N N . SER A 1 178 ? -0.623 -18.158 17.755 1.00 97.19 178 SER A N 1
ATOM 1442 C CA . SER A 1 178 ? -0.712 -19.527 18.288 1.00 97.19 178 SER A CA 1
ATOM 1443 C C . SER A 1 178 ? -0.327 -20.588 17.254 1.00 97.19 178 SER A C 1
ATOM 1445 O O . SER A 1 178 ? 0.227 -21.622 17.611 1.00 97.19 178 SER A O 1
ATOM 1447 N N . CYS A 1 179 ? -0.549 -20.302 15.967 1.00 96.50 179 CYS A N 1
ATOM 1448 C CA . CYS A 1 179 ? -0.092 -21.126 14.851 1.00 96.50 179 CYS A CA 1
ATOM 1449 C C . CYS A 1 179 ? 1.398 -20.931 14.523 1.00 96.50 179 CYS A C 1
ATOM 1451 O O . CYS A 1 179 ? 1.884 -21.518 13.560 1.00 96.50 179 CYS A O 1
ATOM 1453 N N . GLY A 1 180 ? 2.122 -20.095 15.275 1.00 94.06 180 GLY A N 1
ATOM 1454 C CA . GLY A 1 180 ? 3.546 -19.846 15.064 1.00 94.06 180 GLY A CA 1
ATOM 1455 C C . GLY A 1 180 ? 3.861 -19.090 13.773 1.00 94.06 180 GLY A C 1
ATOM 1456 O O . GLY A 1 180 ? 4.979 -19.198 13.278 1.00 94.06 180 GLY A O 1
ATOM 1457 N N . MET A 1 181 ? 2.906 -18.340 13.206 1.00 89.75 181 MET A N 1
ATOM 1458 C CA . MET A 1 181 ? 3.123 -17.603 11.958 1.00 89.75 181 MET A CA 1
ATOM 1459 C C . MET A 1 181 ? 4.177 -16.500 12.162 1.00 89.75 181 MET A C 1
ATOM 1461 O O . MET A 1 181 ? 3.893 -15.539 12.885 1.00 89.75 181 MET A O 1
ATOM 1465 N N . PRO A 1 182 ? 5.365 -16.566 11.519 1.00 88.94 182 PRO A N 1
ATOM 1466 C CA . PRO A 1 182 ? 6.477 -15.665 11.837 1.00 88.94 182 PRO A CA 1
ATOM 1467 C C . PRO A 1 182 ? 6.126 -14.183 11.688 1.00 88.94 182 PRO A C 1
ATOM 1469 O O . PRO A 1 182 ? 6.471 -13.374 12.547 1.00 88.94 182 PRO A O 1
ATOM 1472 N N . PHE A 1 183 ? 5.375 -13.834 10.637 1.00 86.69 183 PHE A N 1
ATOM 1473 C CA . PHE A 1 183 ? 4.952 -12.456 10.393 1.00 86.69 183 PHE A CA 1
ATOM 1474 C C . PHE A 1 183 ? 4.044 -11.915 11.503 1.00 86.69 183 PHE A C 1
ATOM 1476 O O . PHE A 1 183 ? 4.101 -10.728 11.781 1.00 86.69 183 PHE A O 1
ATOM 1483 N N . ALA A 1 184 ? 3.223 -12.760 12.138 1.00 93.56 184 ALA A N 1
ATOM 1484 C CA . ALA A 1 184 ? 2.281 -12.358 13.181 1.00 93.56 184 ALA A CA 1
ATOM 1485 C C . ALA A 1 184 ? 2.924 -12.346 14.574 1.00 93.56 184 ALA A C 1
ATOM 1487 O O . ALA A 1 184 ? 2.588 -11.490 15.397 1.00 93.56 184 ALA A O 1
ATOM 1488 N N . THR A 1 185 ? 3.843 -13.282 14.833 1.00 94.62 185 THR A N 1
ATOM 1489 C CA . THR A 1 185 ? 4.615 -13.366 16.083 1.00 94.62 185 THR A CA 1
ATOM 1490 C C . THR A 1 185 ? 5.587 -12.198 16.221 1.00 94.62 185 THR A C 1
ATOM 1492 O O . THR A 1 185 ? 5.707 -11.637 17.304 1.00 94.62 185 THR A O 1
ATOM 1495 N N . ASN A 1 186 ? 6.216 -11.786 15.117 1.00 92.56 186 ASN A N 1
ATOM 1496 C CA . ASN A 1 186 ? 7.164 -10.670 15.095 1.00 92.56 186 ASN A CA 1
ATOM 1497 C C . ASN A 1 186 ? 6.500 -9.317 14.779 1.00 92.56 186 ASN A C 1
ATOM 1499 O O . ASN A 1 186 ? 7.186 -8.300 14.706 1.00 92.56 186 ASN A O 1
ATOM 1503 N N . HIS A 1 187 ? 5.182 -9.285 14.554 1.00 92.88 187 HIS A N 1
ATOM 1504 C CA . HIS A 1 187 ? 4.484 -8.049 14.215 1.00 92.88 187 HIS A CA 1
ATOM 1505 C C . HIS A 1 187 ? 4.456 -7.094 15.423 1.00 92.88 187 HIS A C 1
ATOM 1507 O O . HIS A 1 187 ? 4.009 -7.504 16.495 1.00 92.88 187 HIS A O 1
ATOM 1513 N N . PRO A 1 188 ? 4.808 -5.803 15.273 1.00 95.81 188 PRO A N 1
ATOM 1514 C CA . PRO A 1 188 ? 4.799 -4.850 16.391 1.00 95.81 188 PRO A CA 1
ATOM 1515 C C . PRO A 1 188 ? 3.383 -4.463 16.857 1.00 95.81 188 PRO A C 1
ATOM 1517 O O . PRO A 1 188 ? 3.201 -3.860 17.912 1.00 95.81 188 PRO A O 1
ATOM 1520 N N . GLY A 1 189 ? 2.363 -4.752 16.047 1.00 94.50 189 GLY A N 1
ATOM 1521 C CA . GLY A 1 189 ? 0.962 -4.447 16.351 1.00 94.50 189 GLY A CA 1
ATOM 1522 C C . GLY A 1 189 ? 0.405 -5.285 17.502 1.00 94.50 189 GLY A C 1
ATOM 1523 O O . GLY A 1 189 ? 0.609 -6.494 17.563 1.00 94.50 189 GLY A O 1
ATOM 1524 N N . SER A 1 190 ? -0.355 -4.651 18.393 1.00 96.94 190 SER A N 1
ATOM 1525 C CA . SER A 1 190 ? -1.102 -5.340 19.451 1.00 96.94 190 SER A CA 1
ATOM 1526 C C . SER A 1 190 ? -2.278 -6.158 18.900 1.00 96.94 190 SER A C 1
ATOM 1528 O O . SER A 1 190 ? -2.716 -5.963 17.767 1.00 96.94 190 SER A O 1
ATOM 1530 N N . ASP A 1 191 ? -2.875 -6.979 19.767 1.00 97.56 191 ASP A N 1
ATOM 1531 C CA . ASP A 1 191 ? -4.135 -7.703 19.517 1.00 97.56 191 ASP A CA 1
ATOM 1532 C C . ASP A 1 191 ? -5.345 -6.801 19.219 1.00 97.56 191 ASP A C 1
ATOM 1534 O O . ASP A 1 191 ? -6.412 -7.303 18.879 1.00 97.56 191 ASP A O 1
ATOM 1538 N N . SER A 1 192 ? -5.200 -5.483 19.365 1.00 97.88 192 SER A N 1
ATOM 1539 C CA . SER A 1 192 ? -6.250 -4.493 19.112 1.00 97.88 192 SER A CA 1
ATOM 1540 C C . SER A 1 192 ? -6.054 -3.697 17.818 1.00 97.88 192 SER A C 1
ATOM 1542 O O . SER A 1 192 ? -6.899 -2.868 17.491 1.00 97.88 192 SER A O 1
ATOM 1544 N N . HIS A 1 193 ? -4.976 -3.929 17.056 1.00 98.50 193 HIS A N 1
ATOM 1545 C CA . HIS A 1 193 ? -4.817 -3.280 15.752 1.00 98.50 193 HIS A CA 1
ATOM 1546 C C . HIS A 1 193 ? -5.711 -3.960 14.715 1.00 98.50 193 HIS A C 1
ATOM 1548 O O . HIS A 1 193 ? -5.535 -5.142 14.423 1.00 98.50 193 HIS A O 1
ATOM 1554 N N . VAL A 1 194 ? -6.636 -3.216 14.111 1.00 98.38 194 VAL A N 1
ATOM 1555 C CA . VAL A 1 194 ? -7.509 -3.734 13.052 1.00 98.38 194 VAL A CA 1
ATOM 1556 C C . VAL A 1 194 ? -6.655 -4.089 11.827 1.00 98.38 194 VAL A C 1
ATOM 1558 O O . VAL A 1 194 ? -6.001 -3.202 11.267 1.00 98.38 194 VAL A O 1
ATOM 1561 N N . PRO A 1 195 ? -6.627 -5.360 11.389 1.00 98.12 195 PRO A N 1
ATOM 1562 C CA . PRO A 1 195 ? -5.797 -5.764 10.266 1.00 98.12 195 PRO A CA 1
ATOM 1563 C C . PRO A 1 195 ? -6.398 -5.292 8.934 1.00 98.12 195 PRO A C 1
ATOM 1565 O O . PRO A 1 195 ? -7.599 -5.439 8.674 1.00 98.12 195 PRO A O 1
ATOM 1568 N N . PHE A 1 196 ? -5.544 -4.771 8.060 1.00 98.12 196 PHE A N 1
ATOM 1569 C CA . PHE A 1 196 ? -5.853 -4.495 6.659 1.00 98.12 196 PHE A CA 1
ATOM 1570 C C . PHE A 1 196 ? -4.782 -5.099 5.752 1.00 98.12 196 PHE A C 1
ATOM 1572 O O . PHE A 1 196 ? -3.668 -5.389 6.186 1.00 98.12 196 PHE A O 1
ATOM 1579 N N . SER A 1 197 ? -5.125 -5.292 4.483 1.00 96.75 197 SER A N 1
ATOM 1580 C CA . SER A 1 197 ? -4.213 -5.816 3.470 1.00 96.75 197 SER A CA 1
ATOM 1581 C C . SER A 1 197 ? -4.111 -4.857 2.292 1.00 96.75 197 SER A C 1
ATOM 1583 O O . SER A 1 197 ? -5.108 -4.244 1.893 1.00 96.75 197 SER A O 1
ATOM 1585 N N . LEU A 1 198 ? -2.923 -4.768 1.704 1.00 96.81 198 LEU A N 1
ATOM 1586 C CA . LEU A 1 198 ? -2.691 -4.089 0.431 1.00 96.81 198 LEU A CA 1
ATOM 1587 C C . LEU A 1 198 ? -2.692 -5.122 -0.696 1.00 96.81 198 LEU A C 1
ATOM 1589 O O . LEU A 1 198 ? -2.155 -6.210 -0.527 1.00 96.81 198 LEU A O 1
ATOM 1593 N N . TYR A 1 199 ? -3.299 -4.800 -1.833 1.00 95.25 199 TYR A N 1
ATOM 1594 C CA . TYR A 1 199 ? -3.371 -5.672 -3.004 1.00 95.25 199 TYR A CA 1
ATOM 1595 C C . TYR A 1 199 ? -2.924 -4.908 -4.246 1.00 95.25 199 TYR A C 1
ATOM 1597 O O . TYR A 1 199 ? -3.576 -3.936 -4.619 1.00 95.25 199 TYR A O 1
ATOM 1605 N N . GLY A 1 200 ? -1.823 -5.317 -4.869 1.00 94.75 200 GLY A N 1
ATOM 1606 C CA . GLY A 1 200 ? -1.401 -4.795 -6.168 1.00 94.75 200 GLY A CA 1
ATOM 1607 C C . GLY A 1 200 ? -1.929 -5.636 -7.325 1.00 94.75 200 GLY A C 1
ATOM 1608 O O . GLY A 1 200 ? -1.973 -6.859 -7.228 1.00 94.75 200 GLY A O 1
ATOM 1609 N N . ASP A 1 201 ? -2.341 -4.987 -8.407 1.00 92.44 201 ASP A N 1
ATOM 1610 C CA . ASP A 1 201 ? -2.905 -5.660 -9.578 1.00 92.44 201 ASP A CA 1
ATOM 1611 C C . ASP A 1 201 ? -2.531 -4.938 -10.873 1.00 92.44 201 ASP A C 1
ATOM 1613 O O . ASP A 1 201 ? -2.275 -3.727 -10.879 1.00 92.44 201 ASP A O 1
ATOM 1617 N N . GLU A 1 202 ? -2.565 -5.670 -11.981 1.00 90.25 202 GLU A N 1
ATOM 1618 C CA . GLU A 1 202 ? -2.427 -5.138 -13.331 1.00 90.25 202 GLU A CA 1
ATOM 1619 C C . GLU A 1 202 ? -3.644 -5.541 -14.167 1.00 90.25 202 GLU A C 1
ATOM 1621 O O . GLU A 1 202 ? -3.995 -6.712 -14.292 1.00 90.25 202 GLU A O 1
ATOM 1626 N N . CYS A 1 203 ? -4.285 -4.565 -14.805 1.00 87.31 203 CYS A N 1
ATOM 1627 C CA . CYS A 1 203 ? -5.427 -4.815 -15.677 1.00 87.31 203 CYS A CA 1
ATOM 1628 C C . CYS A 1 203 ? -5.197 -4.260 -17.085 1.00 87.31 203 CYS A C 1
ATOM 1630 O O . CYS A 1 203 ? -4.580 -3.214 -17.268 1.00 87.31 203 CYS A O 1
ATOM 1632 N N . SER A 1 204 ? -5.707 -4.966 -18.099 1.00 87.81 204 SER A N 1
ATOM 1633 C CA . SER A 1 204 ? -5.709 -4.496 -19.492 1.00 87.81 204 SER A CA 1
ATOM 1634 C C . SER A 1 204 ? -7.038 -3.812 -19.825 1.00 87.81 204 SER A C 1
ATOM 1636 O O . SER A 1 204 ? -8.112 -4.376 -19.594 1.00 87.81 204 SER A O 1
ATOM 1638 N N . LEU A 1 205 ? -6.986 -2.607 -20.395 1.00 84.50 205 LEU A N 1
ATOM 1639 C CA . LEU A 1 205 ? -8.146 -1.772 -20.728 1.00 84.50 205 LEU A CA 1
ATOM 1640 C C . LEU A 1 205 ? -8.630 -1.974 -22.173 1.00 84.50 205 LEU A C 1
ATOM 1642 O O . LEU A 1 205 ? -8.931 -1.025 -22.892 1.00 84.50 205 LEU A O 1
ATOM 1646 N N . GLY A 1 206 ? -8.757 -3.232 -22.590 1.00 83.75 206 GLY A N 1
ATOM 1647 C CA . GLY A 1 206 ? -9.260 -3.616 -23.910 1.00 83.75 206 GLY A CA 1
ATOM 1648 C C . GLY A 1 206 ? -8.153 -3.901 -24.921 1.00 83.75 206 GLY A C 1
ATOM 1649 O O . GLY A 1 206 ? -8.129 -5.005 -25.459 1.00 83.75 206 GLY A O 1
ATOM 1650 N N . ASP A 1 207 ? -7.232 -2.961 -25.150 1.00 84.38 207 ASP A N 1
ATOM 1651 C CA . ASP A 1 207 ? -6.009 -3.247 -25.911 1.00 84.38 207 ASP A CA 1
ATOM 1652 C C . ASP A 1 207 ? -5.010 -3.987 -24.997 1.00 84.38 207 ASP A C 1
ATOM 1654 O O . ASP A 1 207 ? -4.773 -3.532 -23.874 1.00 84.38 207 ASP A O 1
ATOM 1658 N N . PRO A 1 208 ? -4.405 -5.111 -25.428 1.00 80.44 208 PRO A N 1
ATOM 1659 C CA . PRO A 1 208 ? -3.335 -5.776 -24.681 1.00 80.44 208 PRO A CA 1
ATOM 1660 C C . PRO A 1 208 ? -2.146 -4.872 -24.314 1.00 80.44 208 PRO A C 1
ATOM 1662 O O . PRO A 1 208 ? -1.399 -5.203 -23.390 1.00 80.44 208 PRO A O 1
ATOM 1665 N N . LYS A 1 209 ? -1.950 -3.758 -25.033 1.00 81.38 209 LYS A N 1
ATOM 1666 C CA . LYS A 1 209 ? -0.926 -2.743 -24.746 1.00 81.38 209 LYS A CA 1
ATOM 1667 C C . LYS A 1 209 ? -1.378 -1.707 -23.712 1.00 81.38 209 LYS A C 1
ATOM 1669 O O . LYS A 1 209 ? -0.530 -1.136 -23.032 1.00 81.38 209 LYS A O 1
ATOM 1674 N N . ASP A 1 210 ? -2.684 -1.509 -23.543 1.00 87.50 210 ASP A N 1
ATOM 1675 C CA . ASP A 1 210 ? -3.251 -0.548 -22.594 1.00 87.50 210 ASP A CA 1
ATOM 1676 C C . ASP A 1 210 ? -3.329 -1.168 -21.199 1.00 87.50 210 ASP A C 1
ATOM 1678 O O . ASP A 1 210 ? -4.391 -1.599 -20.737 1.00 87.50 210 ASP A O 1
ATOM 1682 N N . LYS A 1 211 ? -2.184 -1.234 -20.521 1.00 90.38 211 LYS A N 1
ATOM 1683 C CA . LYS A 1 211 ? -2.086 -1.810 -19.179 1.00 90.38 211 LYS A CA 1
ATOM 1684 C C . LYS A 1 211 ? -2.079 -0.740 -18.102 1.00 90.38 211 LYS A C 1
ATOM 1686 O O . LYS A 1 211 ? -1.470 0.320 -18.258 1.00 90.38 211 LYS A O 1
ATOM 1691 N N . VAL A 1 212 ? -2.784 -1.024 -17.014 1.00 92.38 212 VAL A N 1
ATOM 1692 C CA . VAL A 1 212 ? -2.865 -0.171 -15.833 1.00 92.38 212 VAL A CA 1
ATOM 1693 C C . VAL A 1 212 ? -2.517 -0.985 -14.609 1.00 92.38 212 VAL A C 1
ATOM 1695 O O . VAL A 1 212 ? -3.192 -1.963 -14.288 1.00 92.38 212 VAL A O 1
ATOM 1698 N N . THR A 1 213 ? -1.513 -0.504 -13.901 1.00 93.12 213 THR A N 1
ATOM 1699 C CA . THR A 1 213 ? -1.136 -0.957 -12.576 1.00 93.12 213 THR A CA 1
ATOM 1700 C C . THR A 1 213 ? -1.912 -0.181 -11.527 1.00 93.12 213 THR A C 1
ATOM 1702 O O . THR A 1 213 ? -2.003 1.047 -11.587 1.00 93.12 213 THR A O 1
ATOM 1705 N N . ALA A 1 214 ? -2.451 -0.883 -10.542 1.00 94.44 214 ALA A N 1
ATOM 1706 C CA . ALA A 1 214 ? -3.194 -0.289 -9.444 1.00 94.44 214 ALA A CA 1
ATOM 1707 C C . ALA A 1 214 ? -2.838 -0.954 -8.116 1.00 94.44 214 ALA A C 1
ATOM 1709 O O . ALA A 1 214 ? -2.416 -2.108 -8.071 1.00 94.44 214 ALA A O 1
ATOM 1710 N N . MET A 1 215 ? -3.057 -0.230 -7.022 1.00 95.31 215 MET A N 1
ATOM 1711 C CA . MET A 1 215 ? -3.035 -0.808 -5.682 1.00 95.31 215 MET A CA 1
ATOM 1712 C C . MET A 1 215 ? -4.337 -0.509 -4.961 1.00 95.31 215 MET A C 1
ATOM 1714 O O . MET A 1 215 ? -4.882 0.590 -5.056 1.00 95.31 215 MET A O 1
ATOM 1718 N N . PHE A 1 216 ? -4.804 -1.488 -4.203 1.00 95.44 216 PHE A N 1
ATOM 1719 C CA . PHE A 1 216 ? -6.037 -1.447 -3.445 1.00 95.44 216 PHE A CA 1
ATOM 1720 C C . PHE A 1 216 ? -5.757 -1.699 -1.968 1.00 95.44 216 PHE A C 1
ATOM 1722 O O . PHE A 1 216 ? -4.916 -2.520 -1.611 1.00 95.44 216 PHE A O 1
ATOM 1729 N N . LEU A 1 217 ? -6.519 -1.039 -1.109 1.00 96.88 217 LEU A N 1
ATOM 1730 C CA . LEU A 1 217 ? -6.658 -1.382 0.295 1.00 96.88 217 LEU A CA 1
ATOM 1731 C C . LEU A 1 217 ? -7.857 -2.313 0.468 1.00 96.88 217 LEU A C 1
ATOM 1733 O O . LEU A 1 217 ? -8.906 -2.119 -0.149 1.00 96.88 217 LEU A O 1
ATOM 1737 N N . THR A 1 218 ? -7.713 -3.309 1.333 1.00 95.31 218 THR A N 1
ATOM 1738 C CA . THR A 1 218 ? -8.789 -4.221 1.726 1.00 95.31 218 THR A CA 1
ATOM 1739 C C . THR A 1 218 ? -8.801 -4.392 3.238 1.00 95.31 218 THR A C 1
ATOM 1741 O O . THR A 1 218 ? -7.754 -4.434 3.879 1.00 95.31 218 THR A O 1
ATOM 1744 N N . LEU A 1 219 ? -9.987 -4.489 3.828 1.00 94.88 219 LEU A N 1
ATOM 1745 C CA . LEU A 1 219 ? -10.143 -4.774 5.253 1.00 94.88 219 LEU A CA 1
ATOM 1746 C C . LEU A 1 219 ? -10.083 -6.293 5.463 1.00 94.88 219 LEU A C 1
ATOM 1748 O O . LEU A 1 219 ? -10.981 -7.006 5.015 1.00 94.88 219 LEU A O 1
ATOM 1752 N N . THR A 1 220 ? -9.053 -6.799 6.145 1.00 95.19 220 THR A N 1
ATOM 1753 C CA . THR A 1 220 ? -8.749 -8.244 6.201 1.00 95.19 220 THR A CA 1
ATOM 1754 C C . THR A 1 220 ? -9.902 -9.069 6.785 1.00 95.19 220 THR A C 1
ATOM 1756 O O . THR A 1 220 ? -10.200 -10.165 6.306 1.00 95.19 220 THR A O 1
ATOM 1759 N N . LEU A 1 221 ? -10.597 -8.523 7.789 1.00 95.06 221 LEU A N 1
ATOM 1760 C CA . LEU A 1 221 ? -11.705 -9.195 8.481 1.00 95.06 221 LEU A CA 1
ATOM 1761 C C . LEU A 1 221 ? -13.084 -8.910 7.877 1.00 95.06 221 LEU A C 1
ATOM 1763 O O . LEU A 1 221 ? -14.078 -9.486 8.319 1.00 95.06 221 LEU A O 1
ATOM 1767 N N . PHE A 1 222 ? -13.172 -8.054 6.859 1.00 91.44 222 PHE A N 1
ATOM 1768 C CA . PHE A 1 222 ? -14.435 -7.719 6.213 1.00 91.44 222 PHE A CA 1
ATOM 1769 C C . PHE A 1 222 ? -14.516 -8.376 4.835 1.00 91.44 222 PHE A C 1
ATOM 1771 O O . PHE A 1 222 ? -13.866 -7.965 3.875 1.00 91.44 222 PHE A O 1
ATOM 1778 N N . LYS A 1 223 ? -15.361 -9.405 4.733 1.00 89.69 223 LYS A N 1
ATOM 1779 C CA . LYS A 1 223 ? -15.592 -10.163 3.498 1.00 89.69 223 LYS A CA 1
ATOM 1780 C C . LYS A 1 223 ? -17.002 -9.892 2.965 1.00 89.69 223 LYS A C 1
ATOM 1782 O O . LYS A 1 223 ? -17.936 -10.624 3.299 1.00 89.69 223 LYS A O 1
ATOM 1787 N N . PRO A 1 224 ? -17.206 -8.846 2.148 1.00 87.25 224 PRO A N 1
ATOM 1788 C CA . PRO A 1 224 ? -18.508 -8.606 1.545 1.00 87.25 224 PRO A CA 1
ATOM 1789 C C . PRO A 1 224 ? -18.859 -9.724 0.556 1.00 87.25 224 PRO A C 1
ATOM 1791 O O . PRO A 1 224 ? -17.986 -10.284 -0.104 1.00 87.25 224 PRO A O 1
ATOM 1794 N N . LYS A 1 225 ? -20.161 -9.984 0.358 1.00 84.69 225 LYS A N 1
ATOM 1795 C CA . LYS A 1 225 ? -20.653 -10.978 -0.626 1.00 84.69 225 LYS A CA 1
ATOM 1796 C C . LYS A 1 225 ? -20.106 -10.752 -2.040 1.00 84.69 225 LYS A C 1
ATOM 1798 O O . LYS A 1 225 ? -19.979 -11.688 -2.819 1.00 84.69 225 LYS A O 1
ATOM 1803 N N . LYS A 1 226 ? -19.819 -9.495 -2.391 1.00 82.88 226 LYS A N 1
ATOM 1804 C CA . LYS A 1 226 ? -19.150 -9.121 -3.638 1.00 82.88 226 LYS A CA 1
ATOM 1805 C C . LYS A 1 226 ? -17.772 -8.577 -3.286 1.00 82.88 226 LYS A C 1
ATOM 1807 O O . LYS A 1 226 ? -17.696 -7.471 -2.764 1.00 82.88 226 LYS A O 1
ATOM 1812 N N . VAL A 1 227 ? -16.718 -9.311 -3.644 1.00 79.00 227 VAL A N 1
ATOM 1813 C CA . VAL A 1 227 ? -15.306 -8.976 -3.351 1.00 79.00 227 VAL A CA 1
ATOM 1814 C C . VAL A 1 227 ? -14.963 -7.517 -3.675 1.00 79.00 227 VAL A C 1
ATOM 1816 O O . VAL A 1 227 ? -14.336 -6.831 -2.880 1.00 79.00 227 VAL A O 1
ATOM 1819 N N . ARG A 1 228 ? -15.477 -7.012 -4.799 1.00 78.75 228 ARG A N 1
ATOM 1820 C CA . ARG A 1 228 ? -15.272 -5.637 -5.295 1.00 78.75 228 ARG A CA 1
ATOM 1821 C C . ARG A 1 228 ? -15.698 -4.542 -4.312 1.00 78.75 228 ARG A C 1
ATOM 1823 O O . ARG A 1 228 ? -15.213 -3.428 -4.406 1.00 78.75 228 ARG A O 1
ATOM 1830 N N . LEU A 1 229 ? -16.635 -4.840 -3.408 1.00 81.94 229 LEU A N 1
ATOM 1831 C CA . LEU A 1 229 ? -17.104 -3.895 -2.388 1.00 81.94 229 LEU A CA 1
ATOM 1832 C C . LEU A 1 229 ? -16.153 -3.805 -1.185 1.00 81.94 229 LEU A C 1
ATOM 1834 O O . LEU A 1 229 ? -16.368 -2.975 -0.311 1.00 81.94 229 LEU A O 1
ATOM 1838 N N . GLY A 1 230 ? -15.148 -4.679 -1.111 1.00 86.31 230 GLY A N 1
ATOM 1839 C CA . GLY A 1 230 ? -14.127 -4.685 -0.063 1.00 86.31 230 GLY A CA 1
ATOM 1840 C C . GLY A 1 230 ? -12.774 -4.162 -0.538 1.00 86.31 230 GLY A C 1
ATOM 1841 O O . GLY A 1 230 ? -11.815 -4.241 0.221 1.00 86.31 230 GLY A O 1
ATOM 1842 N N . GLN A 1 231 ? -12.690 -3.678 -1.781 1.00 91.00 231 GLN A N 1
ATOM 1843 C CA . GLN A 1 231 ? -11.471 -3.166 -2.404 1.00 91.00 231 GLN A CA 1
ATOM 1844 C C . GLN A 1 231 ? -11.588 -1.657 -2.605 1.00 91.00 231 GLN A C 1
ATOM 1846 O O . GLN A 1 231 ? -12.504 -1.182 -3.272 1.00 91.00 231 GLN A O 1
ATOM 1851 N N . PHE A 1 232 ? -10.641 -0.908 -2.053 1.00 92.88 232 PHE A N 1
ATOM 1852 C CA . PHE A 1 232 ? -10.592 0.547 -2.139 1.00 92.88 232 PHE A CA 1
ATOM 1853 C C . PHE A 1 232 ? -9.336 0.960 -2.904 1.00 92.88 232 PHE A C 1
ATOM 1855 O O . PHE A 1 232 ? -8.228 0.686 -2.458 1.00 92.88 232 PHE A O 1
ATOM 1862 N N . LEU A 1 233 ? -9.495 1.582 -4.071 1.00 94.06 233 LEU A N 1
ATOM 1863 C CA . LEU A 1 233 ? -8.375 1.978 -4.928 1.00 94.06 233 LEU A CA 1
ATOM 1864 C C . LEU A 1 233 ? -7.524 3.063 -4.249 1.00 94.06 233 LEU A C 1
ATOM 1866 O O . LEU A 1 233 ? -8.056 4.118 -3.927 1.00 94.06 233 LEU A O 1
ATOM 1870 N N . LEU A 1 234 ? -6.223 2.827 -4.076 1.00 95.62 234 LEU A N 1
ATOM 1871 C CA . LEU A 1 234 ? -5.272 3.808 -3.541 1.00 95.62 234 LEU A CA 1
ATOM 1872 C C . LEU A 1 234 ? -4.675 4.679 -4.645 1.00 95.62 234 LEU A C 1
ATOM 1874 O O . LEU A 1 234 ? -4.639 5.898 -4.518 1.00 95.62 234 LEU A O 1
ATOM 1878 N N . PHE A 1 235 ? -4.229 4.056 -5.733 1.00 95.44 235 PHE A N 1
ATOM 1879 C CA . PHE A 1 235 ? -3.754 4.738 -6.935 1.00 95.44 235 PHE A CA 1
ATOM 1880 C C . PHE A 1 235 ? -3.898 3.821 -8.150 1.00 95.44 235 PHE A C 1
ATOM 1882 O O . PHE A 1 235 ? -4.010 2.600 -8.016 1.00 95.44 235 PHE A O 1
ATOM 1889 N N . ALA A 1 236 ? -3.856 4.424 -9.336 1.00 94.94 236 ALA A N 1
ATOM 1890 C CA . ALA A 1 236 ? -3.755 3.725 -10.607 1.00 94.94 236 ALA A CA 1
ATOM 1891 C C . ALA A 1 236 ? -2.831 4.503 -11.548 1.00 94.94 236 ALA A C 1
ATOM 1893 O O . ALA A 1 236 ? -2.900 5.731 -11.614 1.00 94.94 236 ALA A O 1
ATOM 1894 N N . MET A 1 237 ? -1.992 3.789 -12.289 1.00 92.75 237 MET A N 1
ATOM 1895 C CA . MET A 1 237 ? -1.051 4.361 -13.244 1.00 92.75 237 MET A CA 1
ATOM 1896 C C . MET A 1 237 ? -0.957 3.470 -14.475 1.00 92.75 237 MET A C 1
ATOM 1898 O O . MET A 1 237 ? -0.920 2.247 -14.362 1.00 92.75 237 MET A O 1
ATOM 1902 N N . LYS A 1 238 ? -0.923 4.080 -15.660 1.00 91.81 238 LYS A N 1
ATOM 1903 C CA . LYS A 1 238 ? -0.682 3.318 -16.880 1.00 91.81 238 LYS A CA 1
ATOM 1904 C C . LYS A 1 238 ? 0.768 2.857 -16.942 1.00 91.81 238 LYS A C 1
ATOM 1906 O O . LYS A 1 238 ? 1.675 3.658 -16.719 1.00 91.81 238 LYS A O 1
ATOM 1911 N N . ASP A 1 239 ? 0.964 1.607 -17.333 1.00 91.19 239 ASP A N 1
ATOM 1912 C CA . ASP A 1 239 ? 2.290 1.003 -17.460 1.00 91.19 239 ASP A CA 1
ATOM 1913 C C . ASP A 1 239 ? 3.137 1.717 -18.522 1.00 91.19 239 ASP A C 1
ATOM 1915 O O . ASP A 1 239 ? 4.345 1.826 -18.355 1.00 91.19 239 ASP A O 1
ATOM 1919 N N . GLU A 1 240 ? 2.511 2.266 -19.573 1.00 91.38 240 GLU A N 1
ATOM 1920 C CA . GLU A 1 240 ? 3.204 2.991 -20.654 1.00 91.38 240 GLU A CA 1
ATOM 1921 C C . GLU A 1 240 ? 3.954 4.248 -20.187 1.00 91.38 240 GLU A C 1
ATOM 1923 O O . GLU A 1 240 ? 4.864 4.700 -20.875 1.00 91.38 240 GLU A O 1
ATOM 1928 N N . TYR A 1 241 ? 3.584 4.811 -19.030 1.00 91.50 241 TYR A N 1
ATOM 1929 C CA . TYR A 1 241 ? 4.257 5.978 -18.453 1.00 91.50 241 TYR A CA 1
ATOM 1930 C C . TYR A 1 241 ? 5.327 5.604 -17.435 1.00 91.50 241 TYR A C 1
ATOM 1932 O O . TYR A 1 241 ? 6.067 6.477 -16.991 1.00 91.50 241 TYR A O 1
ATOM 1940 N N . MET A 1 242 ? 5.420 4.342 -17.023 1.00 93.94 242 MET A N 1
ATOM 1941 C CA . MET A 1 242 ? 6.464 3.932 -16.092 1.00 93.94 242 MET A CA 1
ATOM 1942 C C . MET A 1 242 ? 7.810 3.906 -16.815 1.00 93.94 242 MET A C 1
ATOM 1944 O O . MET A 1 242 ? 7.896 3.477 -17.965 1.00 93.94 242 MET A O 1
ATOM 1948 N N . VAL A 1 243 ? 8.873 4.349 -16.143 1.00 91.44 243 VAL A N 1
ATOM 1949 C CA . VAL A 1 243 ? 10.231 4.182 -16.682 1.00 91.44 243 VAL A CA 1
ATOM 1950 C C . VAL A 1 243 ? 10.565 2.692 -16.810 1.00 91.44 243 VAL A C 1
ATOM 1952 O O . VAL A 1 243 ? 9.955 1.858 -16.139 1.00 91.44 243 VAL A O 1
ATOM 1955 N N . HIS A 1 244 ? 11.532 2.345 -17.666 1.00 83.81 244 HIS A N 1
ATOM 1956 C CA . HIS A 1 244 ? 11.888 0.947 -17.951 1.00 83.81 244 HIS A CA 1
ATOM 1957 C C . HIS A 1 244 ? 12.126 0.110 -16.683 1.00 83.81 244 HIS A C 1
ATOM 1959 O O . HIS A 1 244 ? 11.625 -1.012 -16.582 1.00 83.81 244 HIS A O 1
ATOM 1965 N N . ASP A 1 245 ? 12.810 0.672 -15.681 1.00 82.56 245 ASP A N 1
ATOM 1966 C CA . ASP A 1 245 ? 12.776 0.137 -14.319 1.00 82.56 245 ASP A CA 1
ATOM 1967 C C . ASP A 1 245 ? 11.546 0.676 -13.587 1.00 82.56 245 ASP A C 1
ATOM 1969 O O . ASP A 1 245 ? 11.621 1.640 -12.827 1.00 82.56 245 ASP A O 1
ATOM 1973 N N . SER A 1 246 ? 10.391 0.059 -13.830 1.00 84.62 246 SER A N 1
ATOM 1974 C CA . SER A 1 246 ? 9.115 0.494 -13.243 1.00 84.62 246 SER A CA 1
ATOM 1975 C C . SER A 1 246 ? 9.159 0.684 -11.720 1.00 84.62 246 SER A C 1
ATOM 1977 O O . SER A 1 246 ? 8.384 1.484 -11.197 1.00 84.62 246 SER A O 1
ATOM 1979 N N . LEU A 1 247 ? 10.089 0.042 -10.991 1.00 88.75 247 LEU A N 1
ATOM 1980 C CA . LEU A 1 247 ? 10.251 0.294 -9.560 1.00 88.75 247 LEU A CA 1
ATOM 1981 C C . LEU A 1 247 ? 10.665 1.744 -9.268 1.00 88.75 247 LEU A C 1
ATOM 1983 O O . LEU A 1 247 ? 10.225 2.292 -8.261 1.00 88.75 247 LEU A O 1
ATOM 1987 N N . ALA A 1 248 ? 11.450 2.398 -10.124 1.00 90.94 248 ALA A N 1
ATOM 1988 C CA . ALA A 1 248 ? 11.815 3.803 -9.937 1.00 90.94 248 ALA A CA 1
ATOM 1989 C C . ALA A 1 248 ? 10.578 4.719 -9.982 1.00 90.94 248 ALA A C 1
ATOM 1991 O O . ALA A 1 248 ? 10.452 5.621 -9.155 1.00 90.94 248 ALA A O 1
ATOM 1992 N N . THR A 1 249 ? 9.616 4.433 -10.866 1.00 94.00 249 THR A N 1
ATOM 1993 C CA . THR A 1 249 ? 8.309 5.113 -10.882 1.00 94.00 249 THR A CA 1
ATOM 1994 C C . THR A 1 249 ? 7.468 4.764 -9.653 1.00 94.00 249 THR A C 1
ATOM 1996 O O . THR A 1 249 ? 6.827 5.634 -9.068 1.00 94.00 249 THR A O 1
ATOM 1999 N N . MET A 1 250 ? 7.474 3.500 -9.229 1.00 94.06 250 MET A N 1
ATOM 2000 C CA . MET A 1 250 ? 6.622 3.017 -8.138 1.00 94.06 250 MET A CA 1
ATOM 2001 C C . MET A 1 250 ? 7.147 3.371 -6.743 1.00 94.06 250 MET A C 1
ATOM 2003 O O . MET A 1 250 ? 6.359 3.516 -5.813 1.00 94.06 250 MET A O 1
ATOM 2007 N N . THR A 1 251 ? 8.458 3.531 -6.568 1.00 93.62 251 THR A N 1
ATOM 2008 C CA . THR A 1 251 ? 9.097 3.731 -5.258 1.00 93.62 251 THR A CA 1
ATOM 2009 C C . THR A 1 251 ? 8.560 4.950 -4.509 1.00 93.62 251 THR A C 1
ATOM 2011 O O . THR A 1 251 ? 8.224 4.785 -3.337 1.00 93.62 251 THR A O 1
ATOM 2014 N N . PRO A 1 252 ? 8.419 6.148 -5.112 1.00 95.62 252 PRO A N 1
ATOM 2015 C CA . PRO A 1 252 ? 7.839 7.292 -4.409 1.00 95.62 252 PRO A CA 1
ATOM 2016 C C . PRO A 1 252 ? 6.403 7.025 -3.938 1.00 95.62 252 PRO A C 1
ATOM 2018 O O . PRO A 1 252 ? 6.054 7.367 -2.809 1.00 95.62 252 PRO A O 1
ATOM 2021 N N . ILE A 1 253 ? 5.593 6.337 -4.754 1.00 95.88 253 ILE A N 1
ATOM 2022 C CA . ILE A 1 253 ? 4.217 5.955 -4.399 1.00 95.88 253 ILE A CA 1
ATOM 2023 C C . ILE A 1 253 ? 4.225 4.968 -3.228 1.00 95.88 253 ILE A C 1
ATOM 2025 O O . ILE A 1 253 ? 3.524 5.172 -2.239 1.00 95.88 253 ILE A O 1
ATOM 2029 N N . LEU A 1 254 ? 5.045 3.917 -3.303 1.00 95.25 254 LEU A N 1
ATOM 2030 C CA . LEU A 1 254 ? 5.149 2.907 -2.249 1.00 95.25 254 LEU A CA 1
ATOM 2031 C C . LEU A 1 254 ? 5.677 3.505 -0.940 1.00 95.25 254 LEU A C 1
ATOM 2033 O O . LEU A 1 254 ? 5.126 3.211 0.118 1.00 95.25 254 LEU A O 1
ATOM 2037 N N . LYS A 1 255 ? 6.682 4.388 -0.994 1.00 95.25 255 LYS A N 1
ATOM 2038 C CA . LYS A 1 255 ? 7.182 5.126 0.178 1.00 95.25 255 LYS A CA 1
ATOM 2039 C C . LYS A 1 255 ? 6.073 5.952 0.827 1.00 95.25 255 LYS A C 1
ATOM 2041 O O . LYS A 1 255 ? 5.910 5.891 2.045 1.00 95.25 255 LYS A O 1
ATOM 2046 N N . HIS A 1 256 ? 5.279 6.661 0.023 1.00 96.88 256 HIS A N 1
ATOM 2047 C CA . HIS A 1 256 ? 4.131 7.429 0.509 1.00 96.88 256 HIS A CA 1
ATOM 2048 C C . HIS A 1 256 ? 3.076 6.531 1.171 1.00 96.88 256 HIS A C 1
ATOM 2050 O O . HIS A 1 256 ? 2.612 6.818 2.274 1.00 96.88 256 HIS A O 1
ATOM 2056 N N . ILE A 1 257 ? 2.740 5.396 0.550 1.00 97.25 257 ILE A N 1
ATOM 2057 C CA . ILE A 1 257 ? 1.791 4.414 1.102 1.00 97.25 257 ILE A CA 1
ATOM 2058 C C . ILE A 1 257 ? 2.299 3.834 2.425 1.00 97.25 257 ILE A C 1
ATOM 2060 O O . ILE A 1 257 ? 1.526 3.747 3.377 1.00 97.25 257 ILE A O 1
ATOM 2064 N N . VAL A 1 258 ? 3.585 3.484 2.520 1.00 97.00 258 VAL A N 1
ATOM 2065 C CA . VAL A 1 258 ? 4.208 2.969 3.752 1.00 97.00 258 VAL A CA 1
ATOM 2066 C C . VAL A 1 258 ? 4.194 4.022 4.858 1.00 97.00 258 VAL A C 1
ATOM 2068 O O . VAL A 1 258 ? 3.796 3.718 5.983 1.00 97.00 258 VAL A O 1
ATOM 2071 N N . TRP A 1 259 ? 4.557 5.270 4.554 1.00 97.81 259 TRP A N 1
ATOM 2072 C CA . TRP A 1 259 ? 4.431 6.385 5.498 1.00 97.81 259 TRP A CA 1
ATOM 2073 C C . TRP A 1 259 ? 2.991 6.516 6.014 1.00 97.81 259 TRP A C 1
ATOM 2075 O O . TRP A 1 259 ? 2.754 6.545 7.223 1.00 97.81 259 TRP A O 1
ATOM 20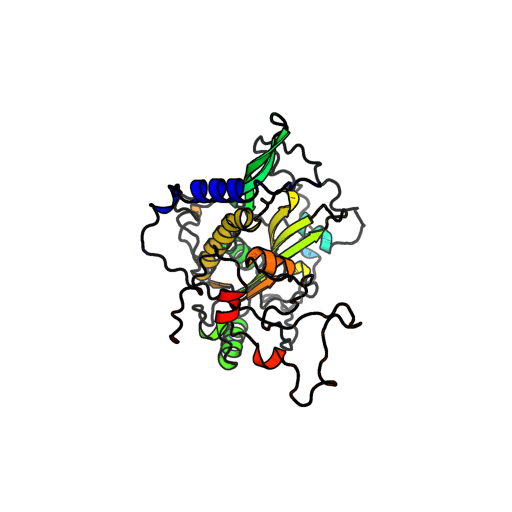85 N N . SER A 1 260 ? 2.020 6.493 5.102 1.00 98.25 260 SER A N 1
ATOM 2086 C CA . SER A 1 260 ? 0.595 6.606 5.412 1.00 98.25 260 SER A CA 1
ATOM 2087 C C . SER A 1 260 ? 0.076 5.420 6.242 1.00 98.25 260 SER A C 1
ATOM 2089 O O . SER A 1 260 ? -0.705 5.604 7.176 1.00 98.25 260 SER A O 1
ATOM 2091 N N . ALA A 1 261 ? 0.551 4.203 5.969 1.00 98.44 261 ALA A N 1
ATOM 2092 C CA . ALA A 1 261 ? 0.251 3.006 6.753 1.00 98.44 261 ALA A CA 1
ATOM 2093 C C . ALA A 1 261 ? 0.848 3.075 8.170 1.00 98.44 261 ALA A C 1
ATOM 2095 O O . ALA A 1 261 ? 0.181 2.705 9.135 1.00 98.44 261 ALA A O 1
ATOM 2096 N N . ASN A 1 262 ? 2.060 3.615 8.324 1.00 98.25 262 ASN A N 1
ATOM 2097 C CA . ASN A 1 262 ? 2.686 3.816 9.634 1.00 98.25 262 ASN A CA 1
ATOM 2098 C C . ASN A 1 262 ? 1.928 4.839 10.496 1.00 98.25 262 ASN A C 1
ATOM 2100 O O . ASN A 1 262 ? 1.879 4.706 11.719 1.00 98.25 262 ASN A O 1
ATOM 2104 N N . LEU A 1 263 ? 1.294 5.842 9.885 1.00 98.44 263 LEU A N 1
ATOM 2105 C CA . LEU A 1 263 ? 0.383 6.745 10.597 1.00 98.44 263 LEU A CA 1
ATOM 2106 C C . LEU A 1 263 ? -0.873 6.010 11.079 1.00 98.44 263 LEU A C 1
ATOM 2108 O O . LEU A 1 263 ? -1.262 6.159 12.239 1.00 98.44 263 LEU A O 1
ATOM 2112 N N . ALA A 1 264 ? -1.452 5.157 10.226 1.00 98.56 264 ALA A N 1
ATOM 2113 C CA . ALA A 1 264 ? -2.583 4.297 10.583 1.00 98.56 264 ALA A CA 1
ATOM 2114 C C . ALA A 1 264 ? -2.249 3.354 11.754 1.00 98.56 264 ALA A C 1
ATOM 2116 O O . ALA A 1 264 ? -3.074 3.156 12.650 1.00 98.56 264 ALA A O 1
ATOM 2117 N N . PHE A 1 265 ? -1.011 2.858 11.789 1.00 98.56 265 PHE A N 1
ATOM 2118 C CA . PHE A 1 265 ? -0.461 2.074 12.892 1.00 98.56 265 PHE A CA 1
ATOM 2119 C C . PHE A 1 265 ? -0.329 2.876 14.186 1.00 98.56 265 PHE A C 1
ATOM 2121 O O . PHE A 1 265 ? -0.725 2.416 15.253 1.00 98.56 265 PHE A O 1
ATOM 2128 N N . LYS A 1 266 ? 0.160 4.117 14.114 1.00 98.38 266 LYS A N 1
ATOM 2129 C CA . LYS A 1 266 ? 0.266 4.999 15.290 1.00 98.38 266 LYS A CA 1
ATOM 2130 C C . LYS A 1 266 ? -1.095 5.493 15.797 1.00 98.38 266 LYS A C 1
ATOM 2132 O O . LYS A 1 266 ? -1.207 5.851 16.972 1.00 98.38 266 LYS A O 1
ATOM 2137 N N . GLY A 1 267 ? -2.118 5.525 14.943 1.00 98.44 267 GLY A N 1
ATOM 2138 C CA . GLY A 1 267 ? -3.466 5.978 15.297 1.00 98.44 267 GLY A CA 1
ATOM 2139 C C . GLY A 1 267 ? -3.638 7.498 15.323 1.00 98.44 267 GLY A C 1
ATOM 2140 O O . GLY A 1 267 ? -4.623 7.973 15.881 1.00 98.44 267 GLY A O 1
ATOM 2141 N N . HIS A 1 268 ? -2.703 8.265 14.753 1.00 98.62 268 HIS A N 1
ATOM 2142 C CA . HIS A 1 268 ? -2.741 9.732 14.758 1.00 98.62 268 HIS A CA 1
ATOM 2143 C C . HIS A 1 268 ? -2.559 10.304 13.353 1.00 98.62 268 HIS A C 1
ATOM 2145 O O . HIS A 1 268 ? -1.787 9.776 12.550 1.00 98.62 268 HIS A O 1
ATOM 2151 N N . TYR A 1 269 ? -3.257 11.402 13.072 1.00 98.44 269 TYR A N 1
ATOM 2152 C CA . TYR A 1 269 ? -3.004 12.211 11.888 1.00 98.44 269 TYR A CA 1
ATOM 2153 C C . TYR A 1 269 ? -1.602 12.826 11.965 1.00 98.44 269 TYR A C 1
ATOM 2155 O O . TYR A 1 269 ? -1.145 13.203 13.052 1.00 98.44 269 TYR A O 1
ATOM 2163 N N . PRO A 1 270 ? -0.917 12.968 10.822 1.00 98.06 270 PRO A N 1
ATOM 2164 C CA . PRO A 1 270 ? 0.425 13.516 10.804 1.00 98.06 270 PRO A CA 1
ATOM 2165 C C . PRO A 1 270 ? 0.429 14.999 11.187 1.00 98.06 270 PRO A C 1
ATOM 2167 O O . PRO A 1 270 ? -0.587 15.684 11.080 1.00 98.06 270 PRO A O 1
ATOM 2170 N N . VAL A 1 271 ? 1.586 15.508 11.610 1.00 98.12 271 VAL A N 1
ATOM 2171 C CA . VAL A 1 271 ? 1.822 16.954 11.795 1.00 98.12 271 VAL A CA 1
ATOM 2172 C C . VAL A 1 271 ? 2.557 17.582 10.606 1.00 98.12 271 VAL A C 1
ATO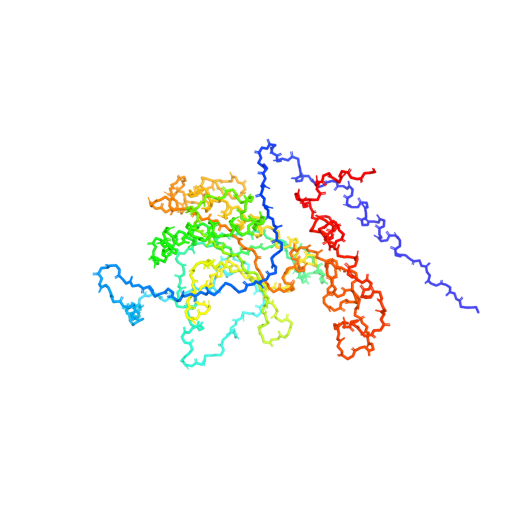M 2174 O O . VAL A 1 271 ? 2.415 18.777 10.353 1.00 98.12 271 VAL A O 1
ATOM 2177 N N . THR A 1 272 ? 3.281 16.762 9.848 1.00 97.06 272 THR A N 1
ATOM 2178 C CA . THR A 1 272 ? 4.043 17.096 8.639 1.00 97.06 272 THR A CA 1
ATOM 2179 C C . THR A 1 272 ? 3.753 16.069 7.547 1.00 97.06 272 THR A C 1
ATOM 2181 O O . THR A 1 272 ? 3.261 14.982 7.838 1.00 97.06 272 THR A O 1
ATOM 2184 N N . ASP A 1 273 ? 4.004 16.394 6.282 1.00 94.56 273 ASP A N 1
ATOM 2185 C CA . ASP A 1 273 ? 3.839 15.426 5.191 1.00 94.56 273 ASP A CA 1
ATOM 2186 C C . ASP A 1 273 ? 4.915 14.313 5.217 1.00 94.56 273 ASP A C 1
ATOM 2188 O O . ASP A 1 273 ? 5.749 14.238 6.123 1.00 94.56 273 ASP A O 1
ATOM 2192 N N . ALA A 1 274 ? 4.900 13.428 4.214 1.00 92.44 274 ALA A N 1
ATOM 2193 C CA . ALA A 1 274 ? 5.857 12.324 4.089 1.00 92.44 274 ALA A CA 1
ATOM 2194 C C . ALA A 1 274 ? 7.328 12.767 3.961 1.00 92.44 274 ALA A C 1
ATOM 2196 O O . ALA A 1 274 ? 8.225 11.951 4.168 1.00 92.44 274 ALA A O 1
ATOM 2197 N N . PHE A 1 275 ? 7.570 14.038 3.640 1.00 89.81 275 PHE A N 1
ATOM 2198 C CA . PHE A 1 275 ? 8.888 14.633 3.431 1.00 89.81 275 PHE A CA 1
ATOM 2199 C C . PHE A 1 275 ? 9.260 15.633 4.537 1.00 89.81 275 PHE A C 1
ATOM 2201 O O . PHE A 1 275 ? 10.280 16.306 4.437 1.00 89.81 275 PHE A O 1
ATOM 2208 N N . GLY A 1 276 ? 8.447 15.747 5.593 1.00 93.62 276 GLY A N 1
ATOM 2209 C CA . GLY A 1 276 ? 8.689 16.670 6.701 1.00 93.62 276 GLY A CA 1
ATOM 2210 C C . GLY A 1 276 ? 8.203 18.104 6.465 1.00 93.62 276 GLY A C 1
ATOM 2211 O O . GLY A 1 276 ? 8.377 18.948 7.345 1.00 93.62 276 GLY A O 1
ATOM 2212 N N . ASN A 1 277 ? 7.545 18.402 5.342 1.00 94.75 277 ASN A N 1
ATOM 2213 C CA . ASN A 1 277 ? 7.013 19.738 5.084 1.00 94.75 277 ASN A CA 1
ATOM 2214 C C . ASN A 1 277 ? 5.729 20.004 5.877 1.00 94.75 277 ASN A C 1
ATOM 2216 O O . ASN A 1 277 ? 5.033 19.101 6.351 1.00 94.75 277 ASN A O 1
ATOM 2220 N N . SER A 1 278 ? 5.367 21.283 5.971 1.00 95.56 278 SER A N 1
ATOM 2221 C CA . SER A 1 278 ? 4.092 21.701 6.554 1.00 95.56 278 SER A CA 1
ATOM 2222 C C . SER A 1 278 ? 2.900 21.173 5.755 1.00 95.56 278 SER A C 1
ATOM 2224 O O . SER A 1 278 ? 2.846 21.309 4.534 1.00 95.56 278 SER A O 1
ATOM 2226 N N . LEU A 1 279 ? 1.892 20.653 6.457 1.00 94.38 279 LEU A N 1
ATOM 2227 C CA . LEU A 1 279 ? 0.669 20.161 5.825 1.00 94.38 279 LEU A CA 1
ATOM 2228 C C . LEU A 1 279 ? -0.115 21.278 5.098 1.00 94.38 279 LEU A C 1
ATOM 2230 O O . LEU A 1 279 ? -0.138 22.435 5.553 1.00 94.38 279 LEU A O 1
ATOM 2234 N N . PRO A 1 280 ? -0.859 20.940 4.025 1.00 91.56 280 PRO A N 1
ATOM 2235 C CA . PRO A 1 280 ? -1.830 21.843 3.415 1.00 91.56 280 PRO A CA 1
ATOM 2236 C C . PRO A 1 280 ? -2.849 22.365 4.433 1.00 91.56 280 PRO A C 1
ATOM 2238 O O . PRO A 1 280 ? -3.175 21.698 5.419 1.00 91.56 280 PRO A O 1
ATOM 2241 N N . ALA A 1 281 ? -3.395 23.560 4.193 1.00 92.62 281 ALA A N 1
ATOM 2242 C CA . ALA A 1 281 ? -4.362 24.181 5.103 1.00 92.62 281 ALA A CA 1
ATOM 2243 C C . ALA A 1 281 ? -5.603 23.298 5.356 1.00 92.62 281 ALA A C 1
ATOM 2245 O O . ALA A 1 281 ? -6.136 23.310 6.467 1.00 92.62 281 ALA A O 1
ATOM 2246 N N . SER A 1 282 ? -6.020 22.498 4.364 1.00 88.75 282 SER A N 1
ATOM 2247 C CA . SER A 1 282 ? -7.117 21.528 4.487 1.00 88.75 282 SER A CA 1
ATOM 2248 C C . SER A 1 282 ? -6.826 20.437 5.527 1.00 88.75 282 SER A C 1
ATOM 2250 O O . SER A 1 282 ? -7.716 20.082 6.302 1.00 88.75 282 SER A O 1
ATOM 2252 N N . LYS A 1 283 ? -5.575 19.962 5.614 1.00 92.62 283 LYS A N 1
ATOM 2253 C CA . LYS A 1 283 ? -5.148 18.868 6.508 1.00 92.62 283 LYS A CA 1
ATOM 2254 C C . LYS A 1 283 ? -4.662 19.344 7.884 1.00 92.62 283 LYS A C 1
ATOM 2256 O O . LYS A 1 283 ? -4.808 18.616 8.865 1.00 92.62 283 LYS A O 1
ATOM 2261 N N . ARG A 1 284 ? -4.188 20.593 8.015 1.00 94.94 284 ARG A N 1
ATOM 2262 C CA . ARG A 1 284 ? -3.695 21.162 9.294 1.00 94.94 284 ARG A CA 1
ATOM 2263 C C . ARG A 1 284 ? -4.695 21.095 10.448 1.00 94.94 284 ARG A C 1
ATOM 2265 O O . ARG A 1 284 ? -4.285 20.961 11.593 1.00 94.94 284 ARG A O 1
ATOM 2272 N N . ARG A 1 285 ? -6.000 21.161 10.168 1.00 95.88 285 ARG A N 1
ATOM 2273 C CA . ARG A 1 285 ? -7.043 21.101 11.209 1.00 95.88 285 ARG A CA 1
ATOM 2274 C C . ARG A 1 285 ? -7.075 19.778 11.966 1.00 95.88 285 ARG A C 1
ATOM 2276 O O . ARG A 1 285 ? -7.578 19.764 13.081 1.00 95.88 285 ARG A O 1
ATOM 2283 N N . LYS A 1 286 ? -6.582 18.697 11.359 1.00 96.62 286 LYS A N 1
ATOM 2284 C CA . LYS A 1 286 ? -6.530 17.359 11.956 1.00 96.62 286 LYS A CA 1
ATOM 2285 C C . LYS A 1 286 ? -5.151 17.023 12.525 1.00 96.62 286 LYS A C 1
ATOM 2287 O O . LYS A 1 286 ? -5.004 15.971 13.130 1.00 96.62 286 LYS A O 1
ATOM 2292 N N . ALA A 1 287 ? -4.148 17.880 12.331 1.00 97.62 287 ALA A N 1
ATOM 2293 C CA . ALA A 1 287 ? -2.761 17.569 12.653 1.00 97.62 287 ALA A CA 1
ATOM 2294 C C . ALA A 1 287 ? -2.591 17.122 14.115 1.00 97.62 287 ALA A C 1
ATOM 2296 O O . ALA A 1 287 ? -3.031 17.813 15.033 1.00 97.62 287 ALA A O 1
ATOM 2297 N N . GLY A 1 288 ? -1.982 15.950 14.319 1.00 98.00 288 GLY A N 1
ATOM 2298 C CA . GLY A 1 288 ? -1.747 15.361 15.642 1.00 98.00 288 GLY A CA 1
ATOM 2299 C C . GLY A 1 288 ? -2.986 14.815 16.365 1.00 98.00 288 GLY A C 1
ATOM 2300 O O . GLY A 1 288 ? -2.848 14.265 17.454 1.00 98.00 288 GLY A O 1
ATOM 2301 N N . GLN A 1 289 ? -4.189 14.933 15.796 1.00 98.31 289 GLN A N 1
ATOM 2302 C CA . GLN A 1 289 ? -5.400 14.349 16.380 1.00 98.31 289 GLN A CA 1
ATOM 2303 C C . GLN A 1 289 ? -5.430 12.830 16.185 1.00 98.31 289 GLN A C 1
ATOM 2305 O O . GLN A 1 289 ? -4.770 12.291 15.296 1.00 98.31 289 GLN A O 1
ATOM 2310 N N . LEU A 1 290 ? -6.244 12.137 16.983 1.00 98.50 290 LEU A N 1
ATOM 2311 C CA . LEU A 1 290 ? -6.534 10.720 16.767 1.00 98.50 290 LEU A CA 1
ATOM 2312 C C . LEU A 1 290 ? -7.191 10.507 15.394 1.00 98.50 290 LEU A C 1
ATOM 2314 O O . LEU A 1 290 ? -8.090 11.256 15.008 1.00 98.50 290 LEU A O 1
ATOM 2318 N N . LEU A 1 291 ? -6.768 9.465 14.671 1.00 97.94 291 LEU A N 1
ATOM 2319 C CA . LEU A 1 291 ? -7.389 9.070 13.396 1.00 97.94 291 LEU A CA 1
ATOM 2320 C C . LEU A 1 291 ? -8.852 8.674 13.588 1.00 97.94 291 LEU A C 1
ATOM 2322 O O . LEU A 1 291 ? -9.725 9.040 12.796 1.00 97.94 291 LEU A O 1
ATOM 2326 N N . VAL A 1 292 ? -9.095 7.925 14.659 1.00 98.25 292 VAL A N 1
ATOM 2327 C CA . VAL A 1 292 ? -10.402 7.419 15.054 1.00 98.25 292 VAL A CA 1
ATOM 2328 C C . VAL A 1 292 ? -10.667 7.867 16.494 1.00 98.25 292 VAL A C 1
ATOM 2330 O O . VAL A 1 292 ? -9.815 7.628 17.351 1.00 98.25 292 VAL A O 1
ATOM 2333 N N . PRO A 1 293 ? -11.814 8.508 16.796 1.00 97.88 293 PRO A N 1
ATOM 2334 C CA . PRO A 1 293 ? -12.093 9.045 18.132 1.00 97.88 293 PRO A CA 1
ATOM 2335 C C . PRO A 1 293 ? -12.061 8.013 19.267 1.00 97.88 293 PRO A C 1
ATOM 2337 O O . PRO A 1 293 ? -11.776 8.375 20.402 1.00 97.88 293 PRO A O 1
ATOM 2340 N N . ASP A 1 294 ? -12.344 6.742 18.968 1.00 97.38 294 ASP A N 1
ATOM 2341 C CA . ASP A 1 294 ? -12.294 5.634 19.933 1.00 97.38 294 ASP A CA 1
ATOM 2342 C C . ASP A 1 294 ? -10.870 5.086 20.171 1.00 97.38 294 ASP A C 1
ATOM 2344 O O . ASP A 1 294 ? -10.685 4.171 20.970 1.00 97.38 294 ASP A O 1
ATOM 2348 N N . GLY A 1 295 ? -9.855 5.644 19.502 1.00 97.88 295 GLY A N 1
ATOM 2349 C CA . GLY A 1 295 ? -8.464 5.213 19.617 1.00 97.88 295 GLY A CA 1
ATOM 2350 C C . GLY A 1 295 ? -8.101 3.984 18.779 1.00 97.88 295 GLY A C 1
ATOM 2351 O O . GLY A 1 295 ? -6.990 3.471 18.938 1.00 97.88 295 GLY A O 1
ATOM 2352 N N . THR A 1 296 ? -8.985 3.515 17.888 1.00 98.38 296 THR A N 1
ATOM 2353 C CA . THR A 1 296 ? -8.697 2.400 16.971 1.00 98.38 296 THR A CA 1
ATOM 2354 C C . THR A 1 296 ? -7.444 2.674 16.141 1.00 98.38 296 THR A C 1
ATOM 2356 O O . THR A 1 296 ? -7.272 3.744 15.551 1.00 98.38 296 THR A O 1
ATOM 2359 N N . LYS A 1 297 ? -6.582 1.659 16.069 1.00 98.50 297 LYS A N 1
ATOM 2360 C CA . LYS A 1 297 ? -5.359 1.634 15.260 1.00 98.50 297 LYS A CA 1
ATOM 2361 C C . LYS A 1 297 ? -5.459 0.536 14.218 1.00 98.50 297 LYS A C 1
ATOM 2363 O O . LYS A 1 297 ? -6.210 -0.424 14.392 1.00 98.50 297 LYS A O 1
ATOM 2368 N N . PHE A 1 298 ? -4.667 0.650 13.163 1.00 98.56 298 PHE A N 1
ATOM 2369 C CA . PHE A 1 298 ? -4.709 -0.279 12.042 1.00 98.56 298 PHE A CA 1
ATOM 2370 C C . PHE A 1 298 ? -3.334 -0.875 11.775 1.00 98.56 298 PHE A C 1
ATOM 2372 O O . PHE A 1 298 ? -2.324 -0.197 11.904 1.00 98.56 298 PHE A O 1
ATOM 2379 N N . ALA A 1 299 ? -3.280 -2.136 11.370 1.00 98.19 299 ALA A N 1
ATOM 2380 C CA . ALA A 1 299 ? -2.030 -2.809 11.037 1.00 98.19 299 ALA A CA 1
ATOM 2381 C C . ALA A 1 299 ? -2.106 -3.398 9.632 1.00 98.19 299 ALA A C 1
ATOM 2383 O O . ALA A 1 299 ? -3.044 -4.130 9.318 1.00 98.19 299 ALA A O 1
ATOM 2384 N N . CYS A 1 300 ? -1.111 -3.095 8.797 1.00 97.69 300 CYS A N 1
ATOM 2385 C CA . CYS A 1 300 ? -0.956 -3.759 7.509 1.00 97.69 300 CYS A CA 1
ATOM 2386 C C . CYS A 1 300 ? -0.491 -5.191 7.778 1.00 97.69 300 CYS A C 1
ATOM 2388 O O . CYS A 1 300 ? 0.683 -5.416 8.051 1.00 97.69 300 CYS A O 1
ATOM 2390 N N . SER A 1 301 ? -1.412 -6.149 7.746 1.00 95.75 301 SER A N 1
ATOM 2391 C CA . SER A 1 301 ? -1.111 -7.542 8.069 1.00 95.75 301 SER A CA 1
ATOM 2392 C C . SER A 1 301 ? -0.641 -8.339 6.860 1.00 95.75 301 SER A C 1
ATOM 2394 O O . SER A 1 301 ? 0.003 -9.367 7.031 1.00 95.75 301 SER A O 1
ATOM 2396 N N . GLU A 1 302 ? -0.991 -7.901 5.647 1.00 93.25 302 GLU A N 1
ATOM 2397 C CA . GLU A 1 302 ? -0.674 -8.631 4.423 1.00 93.25 302 GLU A CA 1
ATOM 2398 C C . GLU A 1 302 ? -0.400 -7.688 3.246 1.00 93.25 302 GLU A C 1
ATOM 2400 O O . GLU A 1 302 ? -1.100 -6.692 3.036 1.00 93.25 302 GLU A O 1
ATOM 2405 N N . ILE A 1 303 ? 0.591 -8.055 2.437 1.00 92.81 303 ILE A N 1
ATOM 2406 C CA . ILE A 1 303 ? 0.837 -7.481 1.116 1.00 92.81 303 ILE A CA 1
ATOM 2407 C C . ILE A 1 303 ? 0.547 -8.592 0.116 1.00 92.81 303 ILE A C 1
ATOM 2409 O O . ILE A 1 303 ? 1.157 -9.657 0.156 1.00 92.81 303 ILE A O 1
ATOM 2413 N N . ARG A 1 304 ? -0.431 -8.349 -0.743 1.00 92.94 304 ARG A N 1
ATOM 2414 C CA . ARG A 1 304 ? -0.939 -9.286 -1.734 1.00 92.94 304 ARG A CA 1
ATOM 2415 C C . ARG A 1 304 ? -0.793 -8.680 -3.127 1.00 92.94 304 ARG A C 1
ATOM 2417 O O . ARG A 1 304 ? -0.616 -7.473 -3.296 1.00 92.94 304 ARG A O 1
ATOM 2424 N N . GLY A 1 305 ? -0.964 -9.518 -4.132 1.00 91.38 305 GLY A N 1
ATOM 2425 C CA . GLY A 1 305 ? -1.066 -9.094 -5.518 1.00 91.38 305 GLY A CA 1
ATOM 2426 C C . GLY A 1 305 ? -1.015 -10.272 -6.469 1.00 91.38 305 GLY A C 1
ATOM 2427 O O . GLY A 1 305 ? -0.841 -11.415 -6.035 1.00 91.38 305 GLY A O 1
ATOM 2428 N N . ASP A 1 306 ? -1.188 -10.006 -7.757 1.00 86.12 306 ASP A N 1
ATOM 2429 C CA . ASP A 1 306 ? -0.879 -11.011 -8.766 1.00 86.12 306 ASP A CA 1
ATOM 2430 C C . ASP A 1 306 ? 0.639 -11.265 -8.832 1.00 86.12 306 ASP A C 1
ATOM 2432 O O . ASP A 1 306 ? 1.458 -10.570 -8.220 1.00 86.12 306 ASP A O 1
ATOM 2436 N N . TRP A 1 307 ? 1.041 -12.335 -9.511 1.00 82.06 307 TRP A N 1
ATOM 2437 C CA . TRP A 1 307 ? 2.454 -12.701 -9.549 1.00 82.06 307 TRP A CA 1
ATOM 2438 C C . TRP A 1 307 ? 3.302 -11.621 -10.233 1.00 82.06 307 TRP A C 1
ATOM 2440 O O . TRP A 1 307 ? 4.358 -11.242 -9.732 1.00 82.06 307 TRP A O 1
ATOM 2450 N N . LYS A 1 308 ? 2.798 -11.068 -11.339 1.00 82.38 308 LYS A N 1
ATOM 2451 C CA . LYS A 1 308 ? 3.492 -10.043 -12.118 1.00 82.38 308 LYS A CA 1
ATOM 2452 C C . LYS A 1 308 ? 3.745 -8.773 -11.305 1.00 82.38 308 LYS A C 1
ATOM 2454 O O . LYS A 1 308 ? 4.818 -8.174 -11.402 1.00 82.38 308 LYS A O 1
ATOM 2459 N N . TRP A 1 309 ? 2.787 -8.377 -10.474 1.00 86.56 309 TRP A N 1
ATOM 2460 C CA . TRP A 1 309 ? 2.956 -7.300 -9.515 1.00 86.56 309 TRP A CA 1
ATOM 2461 C C . TRP A 1 309 ? 4.138 -7.572 -8.582 1.00 86.56 309 TRP A C 1
ATOM 2463 O O . TRP A 1 309 ? 5.024 -6.724 -8.473 1.00 86.56 309 TRP A O 1
ATOM 2473 N N . HIS A 1 310 ? 4.200 -8.758 -7.966 1.00 85.62 310 HIS A N 1
ATOM 2474 C CA . HIS A 1 310 ? 5.303 -9.133 -7.074 1.00 85.62 310 HIS A CA 1
ATOM 2475 C C . HIS A 1 310 ? 6.655 -9.129 -7.784 1.00 85.62 310 HIS A C 1
ATOM 2477 O O . HIS A 1 310 ? 7.617 -8.598 -7.236 1.00 85.62 310 HIS A O 1
ATOM 2483 N N . GLU A 1 311 ? 6.734 -9.653 -9.008 1.00 83.62 311 GLU A N 1
ATOM 2484 C CA . GLU A 1 311 ? 7.960 -9.592 -9.813 1.00 83.62 311 GLU A CA 1
ATOM 2485 C C . GLU A 1 311 ? 8.472 -8.173 -9.973 1.00 83.62 311 GLU A C 1
ATOM 2487 O O . GLU A 1 311 ? 9.667 -7.917 -9.814 1.00 83.62 311 GLU A O 1
ATOM 2492 N N . ARG A 1 312 ? 7.551 -7.255 -10.269 1.00 83.81 312 ARG A N 1
ATOM 2493 C CA . ARG A 1 312 ? 7.849 -5.850 -10.491 1.00 83.81 312 ARG A CA 1
ATOM 2494 C C . ARG A 1 312 ? 8.344 -5.181 -9.215 1.00 83.81 312 ARG A C 1
ATOM 2496 O O . ARG A 1 312 ? 9.413 -4.572 -9.223 1.00 83.81 312 ARG A O 1
ATOM 2503 N N . ILE A 1 313 ? 7.592 -5.301 -8.121 1.00 84.50 313 ILE A N 1
ATOM 2504 C CA . ILE A 1 313 ? 7.922 -4.588 -6.880 1.00 84.50 313 ILE A CA 1
ATOM 2505 C C . ILE A 1 313 ? 9.107 -5.200 -6.131 1.00 84.50 313 ILE A C 1
ATOM 2507 O O . ILE A 1 313 ? 9.879 -4.468 -5.519 1.00 84.50 313 ILE A O 1
ATOM 2511 N N . LEU A 1 314 ? 9.285 -6.521 -6.205 1.00 81.88 314 LEU A N 1
ATOM 2512 C CA . LEU A 1 314 ? 10.403 -7.227 -5.577 1.00 81.88 314 LEU A CA 1
ATOM 2513 C C . LEU A 1 314 ? 11.610 -7.349 -6.516 1.00 81.88 314 LEU A C 1
ATOM 2515 O O . LEU A 1 314 ? 12.598 -7.969 -6.135 1.00 81.88 314 LEU A O 1
ATOM 2519 N N . ARG A 1 315 ? 11.539 -6.802 -7.741 1.00 80.94 315 ARG A N 1
ATOM 2520 C CA . ARG A 1 315 ? 12.552 -6.941 -8.806 1.00 80.94 315 ARG A CA 1
ATOM 2521 C C . ARG A 1 315 ? 13.081 -8.370 -8.895 1.00 80.94 315 ARG A C 1
ATOM 2523 O O . ARG A 1 315 ? 14.293 -8.602 -8.83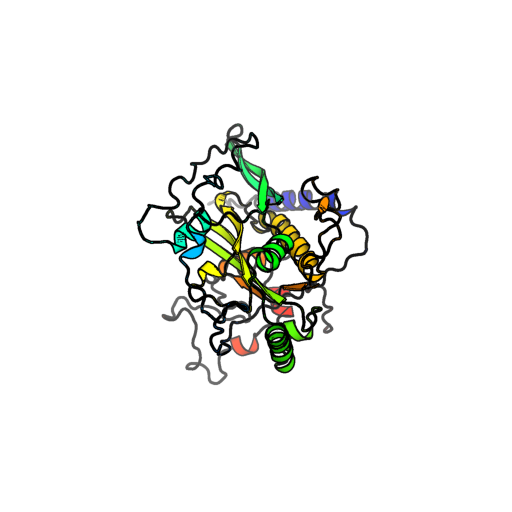0 1.00 80.94 315 ARG A O 1
ATOM 2530 N N . LEU A 1 316 ? 12.169 -9.333 -9.003 1.00 80.50 316 LEU A N 1
ATOM 2531 C CA . LEU A 1 316 ? 12.550 -10.739 -9.075 1.00 80.50 316 LEU A CA 1
ATOM 2532 C C . LEU A 1 316 ? 13.365 -10.994 -10.354 1.00 80.50 316 LEU A C 1
ATOM 2534 O O . LEU A 1 316 ? 13.110 -10.426 -11.419 1.00 80.50 316 LEU A O 1
ATOM 2538 N N . ARG A 1 317 ? 14.415 -11.811 -10.244 1.00 72.38 317 ARG A N 1
ATOM 2539 C CA . ARG A 1 317 ? 15.288 -12.166 -11.376 1.00 72.38 317 ARG A CA 1
ATOM 2540 C C . ARG A 1 317 ? 14.624 -13.154 -12.327 1.00 72.38 317 ARG A C 1
ATOM 2542 O O . ARG A 1 317 ? 14.854 -13.076 -13.529 1.00 72.38 317 ARG A O 1
ATOM 2549 N N . HIS A 1 318 ? 13.840 -14.076 -11.781 1.00 68.25 318 HIS A N 1
ATOM 2550 C CA . HIS A 1 318 ? 13.142 -15.098 -12.553 1.00 68.25 318 HIS A CA 1
ATOM 2551 C C . HIS A 1 318 ? 11.729 -14.640 -12.906 1.00 68.25 318 HIS A C 1
ATOM 2553 O O . HIS A 1 318 ? 11.195 -13.725 -12.281 1.00 68.25 318 HIS A O 1
ATOM 2559 N N . THR A 1 319 ? 11.143 -15.276 -13.915 1.00 67.62 319 THR A N 1
ATOM 2560 C CA . THR A 1 319 ? 9.750 -15.065 -14.323 1.00 67.62 319 THR A CA 1
ATOM 2561 C C . THR A 1 319 ? 9.089 -16.416 -14.640 1.00 67.62 319 THR A C 1
ATOM 2563 O O . THR A 1 319 ? 9.813 -17.354 -14.978 1.00 67.62 319 THR A O 1
ATOM 2566 N N . PRO A 1 320 ? 7.747 -16.570 -14.579 1.00 63.19 320 PRO A N 1
ATOM 2567 C CA . PRO A 1 320 ? 7.030 -17.790 -14.954 1.00 63.19 320 PRO A CA 1
ATOM 2568 C C . PRO A 1 320 ? 7.254 -18.217 -16.400 1.00 63.19 320 PRO A C 1
ATOM 2570 O O . PRO A 1 320 ? 6.983 -19.356 -16.758 1.00 63.19 320 PRO A O 1
ATOM 2573 N N . VAL A 1 321 ? 7.710 -17.290 -17.245 1.00 67.19 321 VAL A N 1
ATOM 2574 C CA . VAL A 1 321 ? 8.100 -17.570 -18.632 1.00 67.19 321 VAL A CA 1
ATOM 2575 C C . VAL A 1 321 ? 9.570 -17.971 -18.757 1.00 67.19 321 VAL A C 1
ATOM 2577 O O . VAL A 1 321 ? 10.018 -18.308 -19.848 1.00 67.19 321 VAL A O 1
ATOM 2580 N N . SER A 1 322 ? 10.336 -17.923 -17.667 1.00 69.69 322 SER A N 1
ATOM 2581 C CA . SER A 1 322 ? 11.727 -18.356 -17.643 1.00 69.69 322 SER A CA 1
ATOM 2582 C C . SER A 1 322 ? 11.818 -19.866 -17.444 1.00 69.69 322 SER A C 1
ATOM 2584 O O . SER A 1 322 ? 10.981 -20.465 -16.772 1.00 69.69 322 SER A O 1
ATOM 2586 N N . LYS A 1 323 ? 12.890 -20.474 -17.968 1.00 70.19 323 LYS A N 1
ATOM 2587 C CA . LYS A 1 323 ? 13.175 -21.896 -17.738 1.00 70.19 323 LYS A CA 1
ATOM 2588 C C . LYS A 1 323 ? 13.292 -22.221 -16.250 1.00 70.19 323 LYS A C 1
ATOM 2590 O O . LYS A 1 323 ? 12.915 -23.306 -15.855 1.00 70.19 323 LYS A O 1
ATOM 2595 N N . LYS A 1 324 ? 13.747 -21.290 -15.407 1.00 72.56 324 LYS A N 1
ATOM 2596 C CA . LYS A 1 324 ? 13.757 -21.447 -13.943 1.00 72.56 324 LYS A CA 1
ATOM 2597 C C . LYS A 1 324 ? 12.407 -21.016 -13.375 1.00 72.56 324 LYS A C 1
ATOM 2599 O O . LYS A 1 324 ? 12.210 -19.855 -13.026 1.00 72.56 324 LYS A O 1
ATOM 2604 N N . VAL A 1 325 ? 11.475 -21.962 -13.346 1.00 69.38 325 VAL A N 1
ATOM 2605 C CA . VAL A 1 325 ? 10.062 -21.712 -13.030 1.00 69.38 325 VAL A CA 1
ATOM 2606 C C . VAL A 1 325 ? 9.822 -21.476 -11.542 1.00 69.38 325 VAL A C 1
ATOM 2608 O O . VAL A 1 325 ? 8.909 -20.732 -11.184 1.00 69.38 325 VAL A O 1
ATOM 2611 N N . CYS A 1 326 ? 10.641 -22.080 -10.673 1.00 74.00 326 CYS A N 1
ATOM 2612 C CA . CYS A 1 326 ? 10.520 -21.898 -9.235 1.00 74.00 326 CYS A CA 1
ATOM 2613 C C . CYS A 1 326 ? 11.456 -20.802 -8.719 1.00 74.00 326 CYS A C 1
ATOM 2615 O O . CYS A 1 326 ? 12.617 -20.658 -9.103 1.00 74.00 326 CYS A O 1
ATOM 2617 N N . PHE A 1 327 ? 10.912 -20.024 -7.798 1.00 72.00 327 PHE A N 1
ATOM 2618 C CA . PHE A 1 327 ? 11.607 -18.956 -7.101 1.00 72.00 327 PHE A CA 1
ATOM 2619 C C . PHE A 1 327 ? 12.268 -19.468 -5.822 1.00 72.00 327 PHE A C 1
ATOM 2621 O O . PHE A 1 327 ? 13.351 -19.008 -5.469 1.00 72.00 327 PHE A O 1
ATOM 2628 N N . MET A 1 328 ? 11.644 -20.461 -5.187 1.00 77.75 328 MET A N 1
ATOM 2629 C CA . MET A 1 328 ? 12.088 -21.065 -3.935 1.00 77.75 328 MET A CA 1
ATOM 2630 C C . MET A 1 328 ? 13.058 -22.224 -4.138 1.00 77.75 328 MET A C 1
ATOM 2632 O O . MET A 1 328 ? 13.760 -22.565 -3.209 1.00 77.75 328 MET A O 1
ATOM 2636 N N . CYS A 1 329 ? 13.147 -22.821 -5.320 1.00 78.56 329 CYS A N 1
ATOM 2637 C CA . CYS A 1 329 ? 14.107 -23.886 -5.600 1.00 78.56 329 CYS A CA 1
ATOM 2638 C C . CYS A 1 329 ? 14.662 -23.728 -7.016 1.00 78.56 329 CYS A C 1
ATOM 2640 O O . CYS A 1 329 ? 14.247 -22.834 -7.758 1.00 78.56 329 CYS A O 1
ATOM 2642 N N . ASP A 1 330 ? 15.611 -24.570 -7.407 1.00 76.38 330 ASP A N 1
ATOM 2643 C CA . ASP A 1 330 ? 16.197 -24.529 -8.749 1.00 76.38 330 ASP A CA 1
ATOM 2644 C C . ASP A 1 330 ? 15.463 -25.440 -9.747 1.00 76.38 330 ASP A C 1
ATOM 2646 O O . ASP A 1 330 ? 16.049 -25.901 -10.722 1.00 76.38 330 ASP A O 1
ATOM 2650 N N . ALA A 1 331 ? 14.156 -25.650 -9.545 1.00 76.06 331 ALA A N 1
ATOM 2651 C CA . ALA A 1 331 ? 13.312 -26.345 -10.510 1.00 76.06 331 ALA A CA 1
ATOM 2652 C C . ALA A 1 331 ? 13.292 -25.617 -11.865 1.00 76.06 331 ALA A C 1
ATOM 26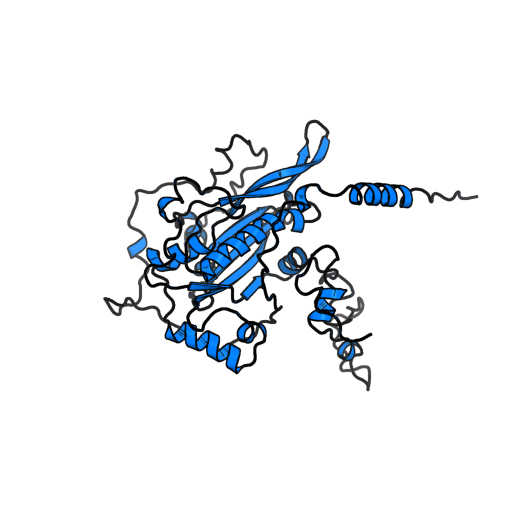54 O O . ALA A 1 331 ? 13.094 -24.395 -11.951 1.00 76.06 331 ALA A O 1
ATOM 2655 N N . VAL A 1 332 ? 13.470 -26.401 -12.927 1.00 73.12 332 VAL A N 1
ATOM 2656 C CA . VAL A 1 332 ? 13.509 -25.943 -14.315 1.00 73.12 332 VAL A CA 1
ATOM 2657 C C . VAL A 1 332 ? 12.327 -26.552 -15.070 1.00 73.12 332 VAL A C 1
ATOM 2659 O O . VAL A 1 332 ? 12.024 -27.726 -14.892 1.00 73.12 332 VAL A O 1
ATOM 2662 N N . GLY A 1 333 ? 11.641 -25.758 -15.888 1.00 69.06 333 GLY A N 1
ATOM 2663 C CA . GLY A 1 333 ? 10.652 -26.261 -16.834 1.00 69.06 333 GLY A CA 1
ATOM 2664 C C . GLY A 1 333 ? 11.347 -26.909 -18.031 1.00 69.06 333 GLY A C 1
ATOM 2665 O O . GLY A 1 333 ? 12.240 -26.300 -18.624 1.00 69.06 333 GLY A O 1
ATOM 2666 N N . ASP A 1 334 ? 10.934 -28.126 -18.379 1.00 70.69 334 ASP A N 1
ATOM 2667 C CA . ASP A 1 334 ? 11.348 -28.804 -19.609 1.00 70.69 334 ASP A CA 1
ATOM 2668 C C . ASP A 1 334 ? 10.394 -28.432 -20.753 1.00 70.69 334 ASP A C 1
ATOM 2670 O O . ASP A 1 334 ? 9.175 -28.563 -20.630 1.00 70.69 334 ASP A O 1
ATOM 2674 N N . ASP A 1 335 ? 10.958 -27.976 -21.873 1.00 69.06 335 ASP A N 1
ATOM 2675 C CA . ASP A 1 335 ? 10.211 -27.619 -23.082 1.00 69.06 335 ASP A CA 1
ATOM 2676 C C . ASP A 1 335 ? 9.541 -28.855 -23.726 1.00 69.06 335 ASP A C 1
ATOM 2678 O O . ASP A 1 335 ? 8.583 -28.707 -24.487 1.00 69.06 335 ASP A O 1
ATOM 2682 N N . ASN A 1 336 ? 10.014 -30.067 -23.405 1.00 69.56 336 ASN A N 1
ATOM 2683 C CA . ASN A 1 336 ? 9.479 -31.334 -23.912 1.00 69.56 336 ASN A CA 1
ATOM 2684 C C . ASN A 1 336 ? 8.393 -31.956 -23.021 1.00 69.56 336 ASN A C 1
ATOM 2686 O O . ASN A 1 336 ? 7.752 -32.924 -23.436 1.00 69.56 336 ASN A O 1
ATOM 2690 N N . CYS A 1 337 ? 8.160 -31.422 -21.818 1.00 61.28 337 CYS A N 1
ATOM 2691 C CA . CYS A 1 337 ? 7.142 -31.956 -20.922 1.00 61.28 337 CYS A CA 1
ATOM 2692 C C . CYS A 1 337 ? 5.775 -31.294 -21.198 1.00 61.28 337 CYS A C 1
ATOM 2694 O O . CYS A 1 337 ? 5.661 -30.064 -21.145 1.00 61.28 337 CYS A O 1
ATOM 2696 N N . PRO A 1 338 ? 4.698 -32.068 -21.461 1.00 61.56 338 PRO A N 1
ATOM 2697 C CA . PRO A 1 338 ? 3.354 -31.516 -21.671 1.00 61.56 338 PRO A CA 1
ATOM 2698 C C . PRO A 1 338 ? 2.849 -30.731 -20.453 1.00 61.56 338 PRO A C 1
ATOM 2700 O O . PRO A 1 338 ? 2.085 -29.772 -20.590 1.00 61.56 338 PRO A O 1
ATOM 2703 N N . ALA A 1 339 ? 3.293 -31.128 -19.259 1.00 59.25 339 ALA A N 1
ATOM 2704 C CA . ALA A 1 339 ? 3.146 -30.355 -18.045 1.00 59.25 339 ALA A CA 1
ATOM 2705 C C . ALA A 1 339 ? 4.369 -29.437 -17.897 1.00 59.25 339 ALA A C 1
ATOM 2707 O O . ALA A 1 339 ? 5.469 -29.884 -17.598 1.00 59.25 339 ALA A O 1
ATOM 2708 N N . LYS A 1 340 ? 4.179 -28.117 -18.026 1.00 55.28 340 LYS A N 1
ATOM 2709 C CA . LYS A 1 340 ? 5.232 -27.119 -17.719 1.00 55.28 340 LYS A CA 1
ATOM 2710 C C . LYS A 1 340 ? 5.710 -27.151 -16.257 1.00 55.28 340 LYS A C 1
ATOM 2712 O O . LYS A 1 340 ? 6.635 -26.428 -15.893 1.00 55.28 340 LYS A O 1
ATOM 2717 N N . TYR A 1 341 ? 5.052 -27.955 -15.427 1.00 53.84 341 TYR A N 1
ATOM 2718 C CA . TYR A 1 341 ? 5.419 -28.257 -14.058 1.00 53.84 341 TYR A CA 1
ATOM 2719 C C . TYR A 1 341 ? 5.865 -29.713 -14.040 1.00 53.84 341 TYR A C 1
ATOM 2721 O O . TYR A 1 341 ? 5.072 -30.613 -14.303 1.00 53.84 341 TYR A O 1
ATOM 2729 N N . TYR A 1 342 ? 7.156 -29.905 -13.812 1.00 53.44 342 TYR A N 1
ATOM 2730 C CA . TYR A 1 342 ? 7.806 -31.203 -13.805 1.00 53.44 342 TYR A CA 1
ATOM 2731 C C . TYR A 1 342 ? 7.314 -32.008 -12.591 1.00 53.44 342 TYR A C 1
ATOM 2733 O O . TYR A 1 342 ? 7.660 -31.676 -11.457 1.00 53.44 342 TYR A O 1
ATOM 2741 N N . ASP A 1 343 ? 6.483 -33.027 -12.819 1.00 52.59 343 ASP A N 1
ATOM 2742 C CA . ASP A 1 343 ? 6.258 -34.097 -11.846 1.00 52.59 343 ASP A CA 1
ATOM 2743 C C . ASP A 1 343 ? 7.362 -35.136 -12.056 1.00 52.59 343 ASP A C 1
ATOM 2745 O O . ASP A 1 343 ? 7.486 -35.703 -13.137 1.00 52.59 343 ASP A O 1
ATOM 2749 N N . THR A 1 344 ? 8.229 -35.296 -11.058 1.00 54.09 344 THR A N 1
ATOM 2750 C CA . THR A 1 344 ? 9.419 -36.165 -11.115 1.00 54.09 344 THR A CA 1
ATOM 2751 C C . THR A 1 344 ? 9.264 -37.425 -10.284 1.00 54.09 344 THR A C 1
ATOM 2753 O O . THR A 1 344 ? 10.256 -38.098 -10.020 1.00 54.09 344 THR A O 1
ATOM 2756 N N . CYS A 1 345 ? 8.049 -37.731 -9.827 1.00 51.97 345 CYS A N 1
ATOM 2757 C CA . CYS A 1 345 ? 7.824 -38.889 -8.967 1.00 51.97 345 CYS A CA 1
ATOM 2758 C C . CYS A 1 345 ? 8.235 -40.222 -9.617 1.00 51.97 345 CYS A C 1
ATOM 2760 O O . CYS A 1 345 ? 8.466 -41.180 -8.883 1.00 51.97 345 CYS A O 1
ATOM 2762 N N . ASP A 1 346 ? 8.359 -40.281 -10.947 1.00 54.97 346 ASP A N 1
ATOM 2763 C CA . ASP A 1 346 ? 8.412 -41.559 -11.659 1.00 54.97 346 ASP A CA 1
ATOM 2764 C C . ASP A 1 346 ? 9.806 -41.992 -12.160 1.00 54.97 346 ASP A C 1
ATOM 2766 O O . ASP A 1 346 ? 9.981 -43.183 -12.412 1.00 54.97 346 ASP A O 1
ATOM 2770 N N . ASP A 1 347 ? 10.812 -41.105 -12.245 1.00 53.69 347 ASP A N 1
ATOM 2771 C CA . ASP A 1 347 ? 12.048 -41.425 -12.994 1.00 53.69 347 ASP A CA 1
ATOM 2772 C C . ASP A 1 347 ? 13.335 -41.615 -12.164 1.00 53.69 347 ASP A C 1
ATOM 2774 O O . ASP A 1 347 ? 14.264 -42.246 -12.665 1.00 53.69 347 ASP A O 1
ATOM 2778 N N . ASP A 1 348 ? 13.400 -41.192 -10.894 1.00 58.03 348 ASP A N 1
ATOM 2779 C CA . ASP A 1 348 ? 14.604 -41.362 -10.061 1.00 58.03 348 ASP A CA 1
ATOM 2780 C C . ASP A 1 348 ? 14.278 -41.940 -8.673 1.00 58.03 348 ASP A C 1
ATOM 2782 O O . ASP A 1 348 ? 13.478 -41.389 -7.915 1.00 58.03 348 ASP A O 1
ATOM 2786 N N . ALA A 1 349 ? 14.961 -43.030 -8.292 1.00 67.62 349 ALA A N 1
ATOM 2787 C CA . ALA A 1 349 ? 14.836 -43.663 -6.969 1.00 67.62 349 ALA A CA 1
ATOM 2788 C C . ALA A 1 349 ? 15.202 -42.722 -5.799 1.00 67.62 349 ALA A C 1
ATOM 2790 O O . ALA A 1 349 ? 14.824 -42.981 -4.656 1.00 67.62 349 ALA A O 1
ATOM 2791 N N . ASP A 1 350 ? 15.907 -41.629 -6.099 1.00 66.50 350 ASP A N 1
ATOM 2792 C CA . ASP A 1 350 ? 16.383 -40.620 -5.151 1.00 66.50 350 ASP A CA 1
ATOM 2793 C C . ASP A 1 350 ? 15.441 -39.401 -5.031 1.00 66.50 350 ASP A C 1
ATOM 2795 O O . ASP A 1 350 ? 15.697 -38.484 -4.245 1.00 66.50 350 ASP A O 1
ATOM 2799 N N . GLY A 1 351 ? 14.322 -39.396 -5.767 1.00 66.88 351 GLY A N 1
ATOM 2800 C CA . GLY A 1 351 ? 13.357 -38.298 -5.796 1.00 66.88 351 GLY A CA 1
ATOM 2801 C C . GLY A 1 351 ? 13.835 -37.074 -6.593 1.00 66.88 351 GLY A C 1
ATOM 2802 O O . GLY A 1 351 ? 14.930 -37.059 -7.155 1.00 66.88 351 GLY A O 1
ATOM 2803 N N . PRO A 1 352 ? 13.023 -36.005 -6.670 1.00 68.12 352 PRO A N 1
ATOM 2804 C CA . PRO A 1 352 ? 13.357 -34.852 -7.489 1.00 68.12 352 PRO A CA 1
ATOM 2805 C C . PRO A 1 352 ? 14.560 -34.093 -6.925 1.00 68.12 352 PRO A C 1
ATOM 2807 O O . PRO A 1 352 ? 14.501 -33.559 -5.814 1.00 68.12 352 PRO A O 1
ATOM 2810 N N . GLY A 1 353 ? 15.617 -33.931 -7.724 1.00 68.19 353 GLY A N 1
ATOM 2811 C CA . GLY A 1 353 ? 16.821 -33.198 -7.315 1.00 68.19 353 GLY A CA 1
ATOM 2812 C C . GLY A 1 353 ? 16.574 -31.750 -6.861 1.00 68.19 353 GLY A C 1
ATOM 2813 O O . GLY A 1 353 ? 17.403 -31.183 -6.160 1.00 68.19 353 GLY A O 1
ATOM 2814 N N . TRP A 1 354 ? 15.429 -31.142 -7.197 1.00 72.19 354 TRP A N 1
ATOM 2815 C CA . TRP A 1 354 ? 15.079 -29.796 -6.734 1.00 72.19 354 TRP A CA 1
ATOM 2816 C C . TRP A 1 354 ? 14.643 -29.738 -5.263 1.00 72.19 354 TRP A C 1
ATOM 2818 O O . TRP A 1 354 ? 14.716 -28.656 -4.676 1.00 72.19 354 TRP A O 1
ATOM 2828 N N . VAL A 1 355 ? 14.225 -30.851 -4.647 1.00 75.31 355 VAL A N 1
ATOM 2829 C CA . VAL A 1 355 ? 13.763 -30.886 -3.243 1.00 75.31 355 VAL A CA 1
ATOM 2830 C C . VAL A 1 355 ? 14.878 -30.459 -2.287 1.00 75.31 355 VAL A C 1
ATOM 2832 O O . VAL A 1 355 ? 14.637 -29.727 -1.333 1.00 75.31 355 VAL A O 1
ATOM 2835 N N . SER A 1 356 ? 16.123 -30.833 -2.580 1.00 79.81 356 SER A N 1
ATOM 2836 C CA . SER A 1 356 ? 17.297 -30.427 -1.797 1.00 79.81 356 SER A CA 1
ATOM 2837 C C . SER A 1 356 ? 17.776 -29.000 -2.096 1.00 79.81 356 SER A C 1
ATOM 2839 O O . SER A 1 356 ? 18.681 -28.504 -1.428 1.00 79.81 356 SER A O 1
ATOM 2841 N N . THR A 1 357 ? 17.171 -28.326 -3.081 1.00 81.81 357 THR A N 1
ATOM 2842 C CA . THR A 1 357 ? 17.525 -26.956 -3.495 1.00 81.81 357 THR A CA 1
ATOM 2843 C C . THR A 1 357 ? 16.559 -25.902 -2.958 1.00 81.81 357 THR A C 1
ATOM 2845 O O . THR A 1 357 ? 16.620 -24.747 -3.386 1.00 81.81 357 THR A O 1
ATOM 2848 N N . GLU A 1 358 ? 15.642 -26.282 -2.060 1.00 82.50 358 GLU A N 1
ATOM 2849 C CA . GLU A 1 358 ? 14.721 -25.333 -1.443 1.00 82.50 358 GLU A CA 1
ATOM 2850 C C . GLU A 1 358 ? 15.490 -24.267 -0.653 1.00 82.50 358 GLU A C 1
ATOM 2852 O O . GLU A 1 358 ? 16.345 -24.538 0.190 1.00 82.50 358 GLU A O 1
ATOM 2857 N N . LYS A 1 359 ? 15.180 -23.016 -0.967 1.00 81.50 359 LYS A N 1
ATOM 2858 C CA . LYS A 1 359 ? 15.811 -21.820 -0.439 1.00 81.50 359 LYS A CA 1
ATOM 2859 C C . LYS A 1 359 ? 15.023 -21.372 0.765 1.00 81.50 359 LYS A C 1
ATOM 2861 O O . LYS A 1 359 ? 13.812 -21.177 0.707 1.00 81.50 359 LYS A O 1
ATOM 2866 N N . THR A 1 360 ? 15.736 -21.102 1.845 1.00 81.94 360 THR A N 1
ATOM 2867 C CA . THR A 1 360 ? 15.200 -20.297 2.940 1.00 81.94 360 THR A CA 1
ATOM 2868 C C . THR A 1 360 ? 14.759 -18.928 2.412 1.00 81.94 360 THR A C 1
ATOM 2870 O O . THR A 1 360 ? 15.279 -18.435 1.409 1.00 81.94 360 THR A O 1
ATOM 2873 N N . THR A 1 361 ? 13.851 -18.249 3.116 1.00 74.56 361 THR A N 1
ATOM 2874 C CA . THR A 1 361 ? 13.430 -16.882 2.759 1.00 74.56 361 THR A CA 1
ATOM 2875 C C . THR A 1 361 ? 14.622 -15.932 2.595 1.00 74.56 361 THR A C 1
ATOM 2877 O O . THR A 1 361 ? 14.629 -15.106 1.687 1.00 74.56 361 THR A O 1
ATOM 2880 N N . ALA A 1 362 ? 15.657 -16.069 3.432 1.00 74.31 362 ALA A N 1
ATOM 2881 C CA . ALA A 1 362 ? 16.871 -15.261 3.339 1.00 74.31 362 ALA A CA 1
ATOM 2882 C C . ALA A 1 362 ? 17.669 -15.558 2.056 1.00 74.31 362 ALA A C 1
ATOM 2884 O O . ALA A 1 362 ? 18.045 -14.628 1.344 1.00 74.31 362 ALA A O 1
ATOM 2885 N N . GLN A 1 363 ? 17.874 -16.837 1.717 1.00 80.25 363 GLN A N 1
ATOM 2886 C CA . GLN A 1 363 ? 18.517 -17.237 0.457 1.00 80.25 363 GLN A CA 1
ATOM 2887 C C . GLN A 1 363 ? 17.716 -16.759 -0.757 1.00 80.25 363 GLN A C 1
ATOM 2889 O O . GLN A 1 363 ? 18.291 -16.201 -1.689 1.00 80.25 363 GLN A O 1
ATOM 2894 N N . PHE A 1 364 ? 16.388 -16.901 -0.723 1.00 81.62 364 PHE A N 1
ATOM 2895 C CA . PHE A 1 364 ? 15.500 -16.386 -1.762 1.00 81.62 364 PHE A CA 1
ATOM 2896 C C . PHE A 1 364 ? 15.702 -14.880 -1.968 1.00 81.62 364 PHE A C 1
ATOM 2898 O O . PHE A 1 364 ? 15.973 -14.445 -3.087 1.00 81.62 364 PHE A O 1
ATOM 2905 N N . ILE A 1 365 ? 15.629 -14.086 -0.897 1.00 75.44 365 ILE A N 1
ATOM 2906 C CA . ILE A 1 365 ? 15.818 -12.633 -0.971 1.00 75.44 365 ILE A CA 1
ATOM 2907 C C . ILE A 1 365 ? 17.202 -12.304 -1.542 1.00 75.44 365 ILE A C 1
ATOM 2909 O O . ILE A 1 365 ? 17.299 -11.502 -2.464 1.00 75.44 365 ILE A O 1
ATOM 2913 N N . ASN A 1 366 ? 18.265 -12.943 -1.060 1.00 76.38 366 ASN A N 1
ATOM 2914 C CA . ASN A 1 366 ? 19.630 -12.611 -1.473 1.00 76.38 366 ASN A CA 1
ATOM 2915 C C . ASN A 1 366 ? 19.943 -13.011 -2.925 1.00 76.38 366 ASN A C 1
ATOM 2917 O O . ASN A 1 366 ? 20.625 -12.279 -3.643 1.00 76.38 366 ASN A O 1
ATOM 2921 N N . GLU A 1 367 ? 19.445 -14.160 -3.382 1.00 80.19 367 GLU A N 1
ATOM 2922 C CA . GLU A 1 367 ? 19.769 -14.688 -4.710 1.00 80.19 367 GLU A CA 1
ATOM 2923 C C . GLU A 1 367 ? 18.803 -14.227 -5.800 1.00 80.19 367 GLU A C 1
ATOM 2925 O O . GLU A 1 367 ? 19.203 -14.024 -6.952 1.00 80.19 367 GLU A O 1
ATOM 2930 N N . LYS A 1 368 ? 17.514 -14.121 -5.469 1.00 78.62 368 LYS A N 1
ATOM 2931 C CA . LYS A 1 368 ? 16.432 -14.024 -6.457 1.00 78.62 368 LYS A CA 1
ATOM 2932 C C . LYS A 1 368 ? 15.893 -12.604 -6.595 1.00 78.62 368 LYS A C 1
ATOM 2934 O O . LYS A 1 368 ? 15.258 -12.320 -7.609 1.00 78.62 368 LYS A O 1
ATOM 2939 N N . VAL A 1 369 ? 16.200 -11.701 -5.663 1.00 77.50 369 VAL A N 1
ATOM 2940 C CA . VAL A 1 369 ? 15.954 -10.257 -5.804 1.00 77.50 369 VAL A CA 1
ATOM 2941 C C . VAL A 1 369 ? 17.150 -9.602 -6.511 1.00 77.50 369 VAL A C 1
ATOM 2943 O O . VAL A 1 369 ? 18.316 -9.948 -6.283 1.00 77.50 369 VAL A O 1
ATOM 2946 N N . ARG A 1 370 ? 16.897 -8.693 -7.460 1.00 76.00 370 ARG A N 1
ATOM 2947 C CA . ARG A 1 370 ? 17.973 -7.960 -8.153 1.00 76.00 370 ARG A CA 1
ATOM 2948 C C . ARG A 1 370 ? 18.707 -7.013 -7.185 1.00 76.00 370 ARG A C 1
ATOM 2950 O O . ARG A 1 370 ? 18.041 -6.346 -6.389 1.00 76.00 370 ARG A O 1
ATOM 2957 N N . PRO A 1 371 ? 20.047 -6.883 -7.282 1.00 65.06 371 PRO A N 1
ATOM 2958 C CA . PRO A 1 371 ? 20.810 -5.919 -6.488 1.00 65.06 371 PRO A CA 1
ATOM 2959 C C . PRO A 1 371 ? 20.306 -4.483 -6.709 1.00 65.06 371 PRO A C 1
ATOM 2961 O O . PRO A 1 371 ? 19.794 -4.151 -7.782 1.00 65.06 371 PRO A O 1
ATOM 2964 N N . GLY A 1 372 ? 20.432 -3.631 -5.691 1.00 60.31 372 GLY A N 1
ATOM 2965 C CA . GLY A 1 372 ? 19.970 -2.235 -5.725 1.00 60.31 372 GLY A CA 1
ATOM 2966 C C . GLY A 1 372 ? 18.634 -1.981 -5.020 1.00 60.31 372 GLY A C 1
ATOM 2967 O O . GLY A 1 372 ? 18.288 -0.830 -4.779 1.00 60.31 372 GLY A O 1
ATOM 2968 N N . ILE A 1 373 ? 17.915 -3.028 -4.599 1.00 52.47 373 ILE A N 1
ATOM 2969 C CA . ILE A 1 373 ? 16.992 -2.898 -3.466 1.00 52.47 373 ILE A CA 1
ATOM 2970 C C . ILE A 1 373 ? 17.865 -3.021 -2.218 1.00 52.47 373 ILE A C 1
ATOM 2972 O O . ILE A 1 373 ? 18.361 -4.109 -1.926 1.00 52.47 373 ILE A O 1
ATOM 2976 N N . LEU A 1 374 ? 18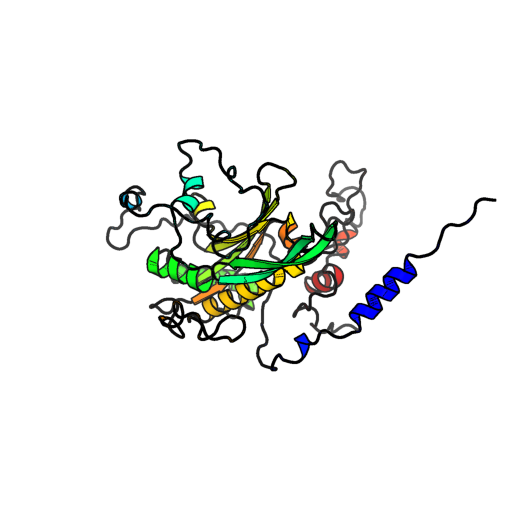.089 -1.923 -1.492 1.00 47.41 374 LEU A N 1
ATOM 2977 C CA . LEU A 1 374 ? 18.554 -1.998 -0.105 1.00 47.41 374 LEU A CA 1
ATOM 2978 C C . LEU A 1 374 ? 17.444 -2.682 0.694 1.00 47.41 374 LEU A C 1
ATOM 2980 O O . LEU A 1 374 ? 16.602 -2.023 1.294 1.00 47.41 374 LEU A O 1
ATOM 2984 N N . SER A 1 375 ? 17.375 -4.009 0.623 1.00 43.78 375 SER A N 1
ATOM 2985 C CA . SER A 1 375 ? 16.485 -4.774 1.474 1.00 43.78 375 SER A CA 1
ATOM 2986 C C . SER A 1 375 ? 16.998 -4.589 2.899 1.00 43.78 375 SER A C 1
ATOM 2988 O O . SER A 1 375 ? 18.147 -4.958 3.159 1.00 43.78 375 SER A O 1
ATOM 2990 N N . PRO A 1 376 ? 16.192 -4.063 3.837 1.00 41.56 376 PRO A N 1
ATOM 2991 C CA . PRO A 1 376 ? 16.544 -4.093 5.255 1.00 41.56 376 PRO A CA 1
ATOM 2992 C C . PRO A 1 376 ? 16.853 -5.525 5.731 1.00 41.56 376 PRO A C 1
ATOM 2994 O O . PRO A 1 376 ? 17.606 -5.714 6.677 1.00 41.56 376 PRO A O 1
ATOM 2997 N N . LEU A 1 377 ? 16.330 -6.538 5.024 1.00 41.53 377 LEU A N 1
ATOM 2998 C CA . LEU A 1 377 ? 16.554 -7.963 5.279 1.00 41.53 377 LEU A CA 1
ATOM 2999 C C . LEU A 1 377 ? 17.868 -8.496 4.673 1.00 41.53 377 LEU A C 1
ATOM 3001 O O . LEU A 1 377 ? 18.338 -9.554 5.076 1.00 41.53 377 LEU A O 1
ATOM 3005 N N . GLY A 1 378 ? 18.477 -7.782 3.718 1.00 39.81 378 GLY A N 1
ATOM 3006 C CA . GLY A 1 378 ? 19.697 -8.198 3.005 1.00 39.81 378 GLY A CA 1
ATOM 3007 C C . GLY A 1 378 ? 21.002 -7.971 3.776 1.00 39.81 378 GLY A C 1
ATOM 3008 O O . GLY A 1 378 ? 22.077 -8.257 3.256 1.00 39.81 378 GLY A O 1
ATOM 3009 N N . LYS A 1 379 ? 20.919 -7.448 5.007 1.00 42.84 379 LYS A N 1
ATOM 3010 C CA . LYS A 1 379 ? 22.042 -7.327 5.952 1.00 42.84 379 LYS A CA 1
ATOM 3011 C C . LYS A 1 379 ? 21.856 -8.189 7.206 1.00 42.84 379 LYS A C 1
ATOM 3013 O O . LYS A 1 379 ? 22.448 -7.893 8.237 1.00 42.84 379 LYS A O 1
ATOM 3018 N N . ALA A 1 380 ? 21.028 -9.233 7.157 1.00 43.34 380 ALA A N 1
ATOM 3019 C CA . ALA A 1 380 ? 21.107 -10.262 8.185 1.00 43.34 380 ALA A CA 1
ATOM 3020 C C . ALA A 1 380 ? 22.445 -10.989 7.993 1.00 43.34 380 ALA A C 1
ATOM 3022 O O . ALA A 1 380 ? 22.618 -11.706 7.006 1.00 43.34 380 ALA A O 1
ATOM 3023 N N . ASP A 1 381 ? 23.401 -10.724 8.884 1.00 41.53 381 ASP A N 1
ATOM 3024 C CA . ASP A 1 381 ? 24.694 -11.398 8.936 1.00 41.53 381 ASP A CA 1
ATOM 3025 C C . ASP A 1 381 ? 24.484 -12.907 8.777 1.00 41.53 381 ASP A C 1
ATOM 3027 O O . ASP A 1 381 ? 23.859 -13.550 9.619 1.00 41.53 381 ASP A O 1
ATOM 3031 N N . SER A 1 382 ? 24.973 -13.478 7.674 1.00 36.78 382 SER A N 1
ATOM 3032 C CA . SER A 1 382 ? 25.093 -14.929 7.548 1.00 36.78 382 SER A CA 1
ATOM 3033 C C . SER A 1 382 ? 26.094 -15.389 8.610 1.00 36.78 382 SER A C 1
ATOM 3035 O O . SER A 1 382 ? 27.266 -15.018 8.504 1.00 36.78 382 SER A O 1
ATOM 3037 N N . PRO A 1 383 ? 25.703 -16.201 9.611 1.00 35.97 383 PRO A N 1
ATOM 3038 C CA . PRO A 1 383 ? 26.640 -16.706 10.609 1.00 35.97 383 PRO A CA 1
ATOM 3039 C C . PRO A 1 383 ? 27.499 -17.863 10.074 1.00 35.97 383 PRO A C 1
ATOM 3041 O O . PRO A 1 383 ? 28.231 -18.480 10.839 1.00 35.97 383 PRO A O 1
ATOM 3044 N N . PHE A 1 384 ? 27.438 -18.163 8.775 1.00 33.31 384 PHE A N 1
ATOM 3045 C CA . PHE A 1 384 ? 28.286 -19.164 8.141 1.00 33.31 384 PHE A CA 1
ATOM 3046 C C . PHE A 1 384 ? 29.298 -18.485 7.216 1.00 33.31 384 PHE A C 1
ATOM 3048 O O . PHE A 1 384 ? 28.971 -18.082 6.095 1.00 33.31 384 PHE A O 1
ATOM 3055 N N . LYS A 1 385 ? 30.523 -18.357 7.730 1.00 33.81 385 LYS A N 1
ATOM 3056 C CA . LYS A 1 385 ? 31.762 -18.407 6.954 1.00 33.81 385 LYS A CA 1
ATOM 3057 C C . LYS A 1 385 ? 32.478 -19.704 7.282 1.00 33.81 385 LYS A C 1
ATOM 3059 O O . LYS A 1 385 ? 32.455 -20.075 8.477 1.00 33.81 385 LYS A O 1
#

pLDDT: mean 70.53, std 27.08, range [22.92, 98.62]

Secondary structure (DSSP, 8-state):
-PPP----HHHHHHHHHHHHHS--GGGS---S---------PPPP----------B-TTT--B--GGGGS--TT----SS-TTTTTS----S---TTS----TT-TTTSHHHH-------EEEEEEEEEEETTTTEEEEEEEEEEE--HHHHHHHHHHTS--PPPHHHHHHHHHHHHHTT-HHHHS----TTEEEEEEEEEEEE-SSTT-EEEEEEEEETT---SSGGGGEEEEEEEEGGGB-SSHHHHHHHHHHHHHHHHHHHHHTB--SB-TTSPBPPHHHHTTTTSBSSTT--EEEEEEEEE-HHHHHHHTTBS--TTSSB--SSS--B--TT-SSSS---TTT-TT--TTGGGPPPHHHHHHHHBPTT---GGGGS--S--

Sequence (385 aa):
MPGDESEDEDGLLQHMLEKISDGDPWLSECEPGHTVDVVVTPLLSFHVASDLIELRNPASQKLWKMPELATRPDLFTRAIVYANEAGHRFKGKIISKLVSYKPGNFARDFFKNVKVPLEPTAVTVPIWEFNEHHMEWRVGSTTVPVLDVHELLAYIHNDLRLQCPEDKVRQYWQHLRSCGMPFATNHPGSDSHVPFSLYGDECSLGDPKDKVTAMFLTLTLFKPKKVRLGQFLLFAMKDEYMVHDSLATMTPILKHIVWSANLAFKGHYPVTDAFGNSLPASKRRKAGQLLVPDGTKFACSEIRGDWKWHERILRLRHTPVSKKVCFMCDAVGDDNCPAKYYDTCDDDADGPGWVSTEKTTAQFINEKVRPGILSPLGKADSPFK